Protein AF-0000000074056957 (afdb_homodimer)

pLDDT: mean 92.91, std 7.65, range [52.5, 98.81]

Solvent-accessible surface area (backbone atoms only — not comparable to full-atom values): 21381 Å² total; per-residue (Å²): 128,62,80,35,60,57,52,84,74,58,64,46,86,36,74,54,59,41,42,89,47,83,74,81,45,33,45,43,56,49,48,21,20,68,61,35,48,50,58,31,69,71,47,31,41,56,48,48,45,49,55,51,34,62,49,55,53,28,79,74,57,48,59,72,83,84,58,84,41,58,45,54,36,80,89,65,50,34,29,30,71,44,56,35,39,36,57,60,37,56,61,31,74,60,71,44,76,51,49,39,81,56,54,56,41,59,49,68,77,86,83,51,68,44,88,61,66,40,67,75,28,51,27,36,36,41,35,30,41,64,47,85,46,82,91,72,60,47,84,49,33,46,86,39,42,36,34,34,48,41,23,38,66,55,48,42,72,72,49,57,80,48,43,65,46,40,52,71,55,49,32,64,73,65,68,48,68,73,37,46,66,90,46,38,38,57,43,49,55,59,41,70,106,127,62,79,36,60,57,54,83,75,57,67,47,86,35,74,55,60,41,42,90,47,82,74,80,46,34,44,43,55,50,49,22,21,68,62,36,48,51,60,31,70,73,46,30,42,56,48,47,45,50,54,51,34,63,49,54,54,28,79,73,56,48,60,73,81,84,58,85,40,57,44,56,37,80,88,66,48,36,28,31,69,43,58,36,39,37,57,59,38,56,61,32,72,61,71,44,77,50,49,41,81,56,55,59,42,60,50,69,77,86,83,50,66,44,88,63,65,39,67,74,27,50,26,36,36,41,36,32,42,66,48,82,46,82,90,70,62,48,84,48,33,47,84,38,40,37,34,35,49,42,22,34,66,56,48,42,74,72,50,58,79,48,42,63,47,39,54,71,57,48,31,63,74,65,68,50,67,73,36,45,64,91,45,39,38,58,42,48,54,57,37,71,100

Sequence (386 aa):
MSQFPAMEVRRKDGKESFVGLEPKRTLQDFWAWAFSDLVGNTERGKLAEYIVATAIGCHMETSPTWESFDLLSPEGIRIEVKTSAYIQSWAQKKFSTITFNIPQTRYWDGTAYAEEKKRQADVYVFCVLKHRDQKTINPLDLSQWAFYAVATEKLDKTFGNQKTVCLNRLTALCNVMPCDYAALRNAVRAAVEMSQFPAMEVRRKDGKESFVGLEPKRTLQDFWAWAFSDLVGNTERGKLAEYIVATAIGCHMETSPTWESFDLLSPEGIRIEVKTSAYIQSWAQKKFSTITFNIPQTRYWDGTAYAEEKKRQADVYVFCVLKHRDQKTINPLDLSQWAFYAVATEKLDKTFGNQKTVCLNRLTALCNVMPCDYAALRNAVRAAVE

Structure (mmCIF, N/CA/C/O backbone):
data_AF-0000000074056957-model_v1
#
loop_
_entity.id
_entity.type
_entity.pdbx_description
1 polymer 'Uncharacterized protein'
#
loop_
_atom_site.group_PDB
_atom_site.id
_atom_site.type_symbol
_atom_site.label_atom_id
_atom_site.label_alt_id
_atom_site.label_comp_id
_atom_site.label_asym_id
_atom_site.label_entity_id
_atom_site.label_seq_id
_atom_site.pdbx_PDB_ins_code
_atom_site.Cartn_x
_atom_site.Cartn_y
_atom_site.Cartn_z
_atom_site.occupancy
_atom_site.B_iso_or_equiv
_atom_site.auth_seq_id
_atom_site.auth_comp_id
_atom_site.auth_asym_id
_atom_site.auth_atom_id
_atom_site.pdbx_PDB_model_num
ATOM 1 N N . MET A 1 1 ? -30.828 1.836 6 1 53.56 1 MET A N 1
ATOM 2 C CA . MET A 1 1 ? -29.922 2.16 4.898 1 53.56 1 MET A CA 1
ATOM 3 C C . MET A 1 1 ? -28.719 2.957 5.398 1 53.56 1 MET A C 1
ATOM 5 O O . MET A 1 1 ? -28.828 3.715 6.363 1 53.56 1 MET A O 1
ATOM 9 N N . SER A 1 2 ? -27.453 2.42 5.027 1 66.44 2 SER A N 1
ATOM 10 C CA . SER A 1 2 ? -26.297 3.125 5.551 1 66.44 2 SER A CA 1
ATOM 11 C C . SER A 1 2 ? -26.281 4.586 5.105 1 66.44 2 SER A C 1
ATOM 13 O O . SER A 1 2 ? -26.719 4.902 3.996 1 66.44 2 SER A O 1
ATOM 15 N N . GLN A 1 3 ? -26.188 5.559 5.969 1 80.94 3 GLN A N 1
ATOM 16 C CA . GLN A 1 3 ? -26.125 6.988 5.691 1 80.94 3 GLN A CA 1
ATOM 17 C C . GLN A 1 3 ? -25.062 7.301 4.641 1 80.94 3 GLN A C 1
ATOM 19 O O . GLN A 1 3 ? -25.25 8.203 3.818 1 80.94 3 GLN A O 1
ATOM 24 N N . PHE A 1 4 ? -24.031 6.426 4.543 1 88.25 4 PHE A N 1
ATOM 25 C CA . PHE A 1 4 ? -22.938 6.602 3.59 1 88.25 4 PHE A CA 1
ATOM 26 C C . PHE A 1 4 ? -22.656 5.301 2.846 1 88.25 4 PHE A C 1
ATOM 28 O O . PHE A 1 4 ? -21.797 4.523 3.25 1 88.25 4 PHE A O 1
ATOM 35 N N . PRO A 1 5 ? -23.312 5.074 1.784 1 87.06 5 PRO A N 1
ATOM 36 C CA . PRO A 1 5 ? -23.094 3.84 1.024 1 87.06 5 PRO A CA 1
ATOM 37 C C . PRO A 1 5 ? -21.688 3.754 0.423 1 87.06 5 PRO A C 1
ATOM 39 O O . PRO A 1 5 ? -21 4.773 0.306 1 87.06 5 PRO A O 1
ATOM 42 N N . ALA A 1 6 ? -21.297 2.557 0.098 1 86.94 6 ALA A N 1
ATOM 43 C CA . ALA A 1 6 ? -20 2.355 -0.56 1 86.94 6 ALA A CA 1
ATOM 44 C C . ALA A 1 6 ? -19.891 3.197 -1.828 1 86.94 6 ALA A C 1
ATOM 46 O O . ALA A 1 6 ? -20.859 3.293 -2.6 1 86.94 6 ALA A O 1
ATOM 47 N N . MET A 1 7 ? -18.812 3.812 -1.99 1 87 7 MET A N 1
ATOM 48 C CA . MET A 1 7 ? -18.594 4.664 -3.152 1 87 7 MET A CA 1
ATOM 49 C C . MET A 1 7 ? -18.125 3.84 -4.348 1 87 7 MET A C 1
ATOM 51 O O . MET A 1 7 ? -17.391 2.855 -4.18 1 87 7 MET A O 1
ATOM 55 N N . GLU A 1 8 ? -18.547 4.254 -5.441 1 85.62 8 GLU A N 1
ATOM 56 C CA . GLU A 1 8 ? -18.047 3.625 -6.656 1 85.62 8 GLU A CA 1
ATOM 57 C C . GLU A 1 8 ? -16.672 4.164 -7.027 1 85.62 8 GLU A C 1
ATOM 59 O O . GLU A 1 8 ? -16.5 5.375 -7.195 1 85.62 8 GLU A O 1
ATOM 64 N N . VAL A 1 9 ? -15.758 3.277 -7.094 1 87.25 9 VAL A N 1
ATOM 65 C 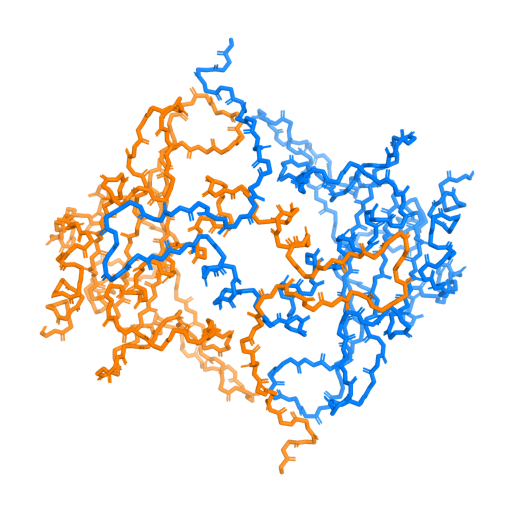CA . VAL A 1 9 ? -14.422 3.672 -7.527 1 87.25 9 VAL A CA 1
ATOM 66 C C . VAL A 1 9 ? -14.344 3.648 -9.055 1 87.25 9 VAL A C 1
ATOM 68 O O . VAL A 1 9 ? -14.562 2.605 -9.672 1 87.25 9 VAL A O 1
ATOM 71 N N . ARG A 1 10 ? -14.086 4.848 -9.594 1 91.06 10 ARG A N 1
ATOM 72 C CA . ARG A 1 10 ? -13.953 4.949 -11.047 1 91.06 10 ARG A CA 1
ATOM 73 C C . ARG A 1 10 ? -12.484 4.969 -11.461 1 91.06 10 ARG A C 1
ATOM 75 O O . ARG A 1 10 ? -11.656 5.609 -10.805 1 91.06 10 ARG A O 1
ATOM 82 N N . ARG A 1 11 ? -12.266 4.246 -12.523 1 95.5 11 ARG A N 1
ATOM 83 C CA . ARG A 1 11 ? -10.914 4.188 -13.07 1 95.5 11 ARG A CA 1
ATOM 84 C C . ARG A 1 11 ? -10.438 5.57 -13.5 1 95.5 11 ARG A C 1
ATOM 86 O O . ARG A 1 11 ? -11.156 6.289 -14.195 1 95.5 11 ARG A O 1
ATOM 93 N N . LYS A 1 12 ? -9.242 5.934 -13.062 1 95.94 12 LYS A N 1
ATOM 94 C CA . LYS A 1 12 ? -8.602 7.18 -13.477 1 95.94 12 LYS A CA 1
ATOM 95 C C . LYS A 1 12 ? -7.562 6.926 -14.562 1 95.94 12 LYS A C 1
ATOM 97 O O . LYS A 1 12 ? -7.141 5.789 -14.773 1 95.94 12 LYS A O 1
ATOM 102 N N . ASP A 1 13 ? -7.164 7.988 -15.305 1 94.62 13 ASP A N 1
ATOM 103 C CA . ASP A 1 13 ? -6.215 7.758 -16.391 1 94.62 13 ASP A CA 1
ATOM 104 C C . ASP A 1 13 ? -4.91 8.508 -16.156 1 94.62 13 ASP A C 1
ATOM 106 O O . ASP A 1 13 ? -4.012 8.492 -17 1 94.62 13 ASP A O 1
ATOM 110 N N . GLY A 1 14 ? -4.805 9.141 -15.039 1 95.62 14 GLY A N 1
ATOM 111 C CA . GLY A 1 14 ? -3.551 9.789 -14.688 1 95.62 14 GLY A CA 1
ATOM 112 C C . GLY A 1 14 ? -3.492 11.25 -15.102 1 95.62 14 GLY A C 1
ATOM 113 O O . GLY A 1 14 ? -2.607 11.992 -14.672 1 95.62 14 GLY A O 1
ATOM 114 N N . LYS A 1 15 ? -4.438 11.734 -15.922 1 96 15 LYS A N 1
ATOM 115 C CA . LYS A 1 15 ? -4.43 13.109 -16.422 1 96 15 LYS A CA 1
ATOM 116 C C . LYS A 1 15 ? -5.082 14.062 -15.422 1 96 15 LYS A C 1
ATOM 118 O O . LYS A 1 15 ? -4.969 15.281 -15.547 1 96 15 LYS A O 1
ATOM 123 N N . GLU A 1 16 ? -5.785 13.547 -14.453 1 97.06 16 GLU A N 1
ATOM 124 C CA . GLU A 1 16 ? -6.41 14.383 -13.438 1 97.06 16 GLU A CA 1
ATOM 125 C C . GLU A 1 16 ? -5.387 15.305 -12.781 1 97.06 16 GLU A C 1
ATOM 127 O O . GLU A 1 16 ? -4.258 14.891 -12.492 1 97.06 16 GLU A O 1
ATOM 132 N N . SER A 1 17 ? -5.777 16.562 -12.5 1 96.75 17 SER A N 1
ATOM 133 C CA . SER A 1 17 ? -4.867 17.547 -11.922 1 96.75 17 SER A CA 1
ATOM 134 C C . SER A 1 17 ? -5.188 17.797 -10.453 1 96.75 17 SER A C 1
ATOM 136 O O . SER A 1 17 ? -6.352 17.75 -10.047 1 96.75 17 SER A O 1
ATOM 138 N N . PHE A 1 18 ? -4.133 18.062 -9.75 1 97 18 PHE A N 1
ATOM 139 C CA . PHE A 1 18 ? -4.328 18.594 -8.398 1 97 18 PHE A CA 1
ATOM 140 C C . PHE A 1 18 ? -4.887 20 -8.445 1 97 18 PHE A C 1
ATOM 142 O O . PHE A 1 18 ? -4.422 20.844 -9.227 1 97 18 PHE A O 1
ATOM 149 N N . VAL A 1 19 ? -5.879 20.188 -7.645 1 96.62 19 VAL A N 1
ATOM 150 C CA . VAL A 1 19 ? -6.426 21.547 -7.504 1 96.62 19 VAL A CA 1
ATOM 151 C C . VAL A 1 19 ? -5.719 22.266 -6.367 1 96.62 19 VAL A C 1
ATOM 153 O O . VAL A 1 19 ? -5.68 21.781 -5.234 1 96.62 19 VAL A O 1
ATOM 156 N N . GLY A 1 20 ? -5.09 23.359 -6.621 1 93.25 20 GLY A N 1
ATOM 157 C CA . GLY A 1 20 ? -4.43 24.156 -5.594 1 93.25 20 GLY A CA 1
ATOM 158 C C . GLY A 1 20 ? -2.926 23.969 -5.574 1 93.25 20 GLY A C 1
ATOM 159 O O . GLY A 1 20 ? -2.236 24.531 -4.723 1 93.25 20 GLY A O 1
ATOM 160 N N . LEU A 1 21 ? -2.445 23.156 -6.504 1 90.81 21 LEU A N 1
ATOM 161 C CA . LEU A 1 21 ? -1.007 22.922 -6.57 1 90.81 21 LEU A CA 1
ATOM 162 C C . LEU A 1 21 ? -0.376 23.734 -7.699 1 90.81 21 LEU A C 1
ATOM 164 O O . LEU A 1 21 ? -0.896 23.766 -8.82 1 90.81 21 LEU A O 1
ATOM 168 N N . GLU A 1 22 ? 0.701 24.438 -7.379 1 86.69 22 GLU A N 1
ATOM 169 C CA . GLU A 1 22 ? 1.505 25.156 -8.367 1 86.69 22 GLU A CA 1
ATOM 170 C C . GLU A 1 22 ? 2.988 24.844 -8.203 1 86.69 22 GLU A C 1
ATOM 172 O O . GLU A 1 22 ? 3.539 24.969 -7.105 1 86.69 22 GLU A O 1
ATOM 177 N N . PRO A 1 23 ? 3.627 24.469 -9.258 1 89.44 23 PRO A N 1
ATOM 178 C CA . PRO A 1 23 ? 3.113 24.234 -10.609 1 89.44 23 PRO A CA 1
ATOM 179 C C . PRO A 1 23 ? 2.154 23.047 -10.68 1 89.44 23 PRO A C 1
ATOM 181 O O . PRO A 1 23 ? 2.113 22.234 -9.758 1 89.44 23 PRO A O 1
ATOM 184 N N . LYS A 1 24 ? 1.463 23.016 -11.773 1 91.94 24 LYS A N 1
ATOM 185 C CA . LYS A 1 24 ? 0.461 21.969 -11.938 1 91.94 24 LYS A CA 1
ATOM 186 C C . LYS A 1 24 ? 1.101 20.578 -11.891 1 91.94 24 LYS A C 1
ATOM 188 O O . LYS A 1 24 ? 2.17 20.359 -12.461 1 91.94 24 LYS A O 1
ATOM 193 N N . ARG A 1 25 ? 0.513 19.719 -11.156 1 95.12 25 ARG A N 1
ATOM 194 C CA . ARG A 1 25 ? 0.877 18.312 -11.07 1 95.12 25 ARG A CA 1
ATOM 195 C C . ARG A 1 25 ? -0.328 17.422 -11.352 1 95.12 25 ARG A C 1
ATOM 197 O O . ARG A 1 25 ? -1.469 17.812 -11.094 1 95.12 25 ARG A O 1
ATOM 204 N N . THR A 1 26 ? -0.021 16.281 -11.914 1 97.06 26 THR A N 1
ATOM 205 C CA . THR A 1 26 ? -1.098 15.375 -12.289 1 97.06 26 THR A CA 1
ATOM 206 C C . THR A 1 26 ? -1.045 14.109 -11.438 1 97.06 26 THR A C 1
ATOM 208 O O . THR A 1 26 ? -0.077 13.883 -10.711 1 97.06 26 THR A O 1
ATOM 211 N N . LEU A 1 27 ? -2.176 13.375 -11.531 1 97.06 27 LEU A N 1
ATOM 212 C CA . LEU A 1 27 ? -2.229 12.07 -10.883 1 97.06 27 LEU A CA 1
ATOM 213 C C . LEU A 1 27 ? -1.099 11.172 -11.375 1 97.06 27 LEU A C 1
ATOM 215 O O . LEU A 1 27 ? -0.55 10.383 -10.602 1 97.06 27 LEU A O 1
ATOM 219 N N . GLN A 1 28 ? -0.698 11.281 -12.633 1 96.94 28 GLN A N 1
ATOM 220 C CA . GLN A 1 28 ? 0.433 10.547 -13.188 1 96.94 28 GLN A CA 1
ATOM 221 C C . GLN A 1 28 ? 1.727 10.883 -12.453 1 96.94 28 GLN A C 1
ATOM 223 O O . GLN A 1 28 ? 2.562 10.008 -12.219 1 96.94 28 GLN A O 1
ATOM 228 N N . ASP A 1 29 ? 1.896 12.117 -12.117 1 96.88 29 ASP A N 1
ATOM 229 C CA . ASP A 1 29 ? 3.072 12.539 -11.359 1 96.88 29 ASP A CA 1
ATOM 230 C C . ASP A 1 29 ? 3.115 11.859 -9.992 1 96.88 29 ASP A C 1
ATOM 232 O O . ASP A 1 29 ? 4.172 11.406 -9.555 1 96.88 29 ASP A O 1
ATOM 236 N N . PHE A 1 30 ? 1.98 11.789 -9.391 1 96.75 30 PHE A N 1
ATOM 237 C CA . PHE A 1 30 ? 1.875 11.117 -8.102 1 96.75 30 PHE A CA 1
ATOM 238 C C . PHE A 1 30 ? 2.172 9.633 -8.242 1 96.75 30 PHE A C 1
ATOM 240 O O . PHE A 1 30 ? 2.963 9.07 -7.477 1 96.75 30 PHE A O 1
ATOM 247 N N . TRP A 1 31 ? 1.541 8.945 -9.219 1 97.12 31 TRP A N 1
ATOM 248 C CA . TRP A 1 31 ? 1.762 7.516 -9.414 1 97.12 31 TRP A CA 1
ATOM 249 C C . TRP A 1 31 ? 3.238 7.219 -9.656 1 97.12 31 TRP A C 1
ATOM 251 O O . TRP A 1 31 ? 3.793 6.281 -9.07 1 97.12 31 TRP A O 1
ATOM 261 N N . ALA A 1 32 ? 3.855 8.047 -10.469 1 96.69 32 ALA A N 1
ATOM 262 C CA . ALA A 1 32 ? 5.27 7.859 -10.781 1 96.69 32 ALA A CA 1
ATOM 263 C C . ALA A 1 32 ? 6.137 8.031 -9.539 1 96.69 32 ALA A C 1
ATOM 265 O O . ALA A 1 32 ? 7.074 7.262 -9.32 1 96.69 32 ALA A O 1
ATOM 266 N N . TRP A 1 33 ? 5.84 9.008 -8.766 1 96.19 33 TRP A N 1
ATOM 267 C CA . TRP A 1 33 ? 6.598 9.281 -7.547 1 96.19 33 TRP A CA 1
ATOM 268 C C . TRP A 1 33 ? 6.422 8.148 -6.539 1 96.19 33 TRP A C 1
ATOM 270 O O . TRP A 1 33 ? 7.391 7.695 -5.926 1 96.19 33 TRP A O 1
ATOM 280 N N . ALA A 1 34 ? 5.246 7.656 -6.391 1 94.88 34 ALA A N 1
ATOM 281 C CA . ALA A 1 34 ? 4.883 6.762 -5.293 1 94.88 34 ALA A CA 1
ATOM 282 C C . ALA A 1 34 ? 5.148 5.305 -5.66 1 94.88 34 ALA A C 1
ATOM 284 O O . ALA A 1 34 ? 5.469 4.488 -4.797 1 94.88 34 ALA A O 1
ATOM 285 N N . PHE A 1 35 ? 5 4.965 -6.957 1 94.81 35 PHE A N 1
ATOM 286 C CA . PHE A 1 35 ? 4.844 3.545 -7.242 1 94.81 35 PHE A CA 1
ATOM 287 C C . PHE A 1 35 ? 5.797 3.107 -8.352 1 94.81 35 PHE A C 1
ATOM 289 O O . PHE A 1 35 ? 5.5 2.174 -9.094 1 94.81 35 PHE A O 1
ATOM 296 N N . SER A 1 36 ? 6.93 3.744 -8.453 1 94.56 36 SER A N 1
ATOM 297 C CA . SER A 1 36 ? 7.914 3.383 -9.469 1 94.56 36 SER A CA 1
ATOM 298 C C . SER A 1 36 ? 8.781 2.217 -9.008 1 94.56 36 SER A C 1
ATOM 300 O O . SER A 1 36 ? 9.438 1.563 -9.82 1 94.56 36 SER A O 1
ATOM 302 N N . ASP A 1 37 ? 8.891 2.01 -7.754 1 92.56 37 ASP A N 1
ATOM 303 C CA . ASP A 1 37 ? 9.664 0.876 -7.246 1 92.56 37 ASP A CA 1
ATOM 304 C C . ASP A 1 37 ? 8.859 -0.42 -7.355 1 92.56 37 ASP A C 1
ATOM 306 O O . ASP A 1 37 ? 8.07 -0.742 -6.469 1 92.56 37 ASP A O 1
ATOM 310 N N . LEU A 1 38 ? 9.156 -1.225 -8.32 1 93.62 38 LEU A N 1
ATOM 311 C CA . LEU A 1 38 ? 8.375 -2.432 -8.57 1 93.62 38 LEU A CA 1
ATOM 312 C C . LEU A 1 38 ? 9.023 -3.645 -7.91 1 93.62 38 LEU A C 1
ATOM 314 O O . LEU A 1 38 ? 8.422 -4.719 -7.852 1 93.62 38 LEU A O 1
ATOM 318 N N . VAL A 1 39 ? 10.211 -3.455 -7.445 1 90.75 39 VAL A N 1
ATOM 319 C CA . VAL A 1 39 ? 10.93 -4.562 -6.828 1 90.75 39 VAL A CA 1
ATOM 320 C C . VAL A 1 39 ? 10.609 -4.621 -5.336 1 90.75 39 VAL A C 1
ATOM 322 O O . VAL A 1 39 ? 10.594 -5.703 -4.742 1 90.75 39 VAL A O 1
ATOM 325 N N . GLY A 1 40 ? 10.266 -3.508 -4.766 1 85.94 40 GLY A N 1
ATOM 326 C CA . GLY A 1 40 ? 9.906 -3.455 -3.357 1 85.94 40 GLY A CA 1
ATOM 327 C C . GLY A 1 40 ? 8.664 -4.258 -3.027 1 85.94 40 GLY A C 1
ATOM 328 O O . GLY A 1 40 ? 7.789 -4.438 -3.879 1 85.94 40 GLY A O 1
ATOM 329 N N . ASN A 1 41 ? 8.516 -4.605 -1.775 1 77.06 41 ASN A N 1
ATOM 330 C CA . ASN A 1 41 ? 7.516 -5.578 -1.336 1 77.06 41 ASN A CA 1
ATOM 331 C C . ASN A 1 41 ? 6.098 -5.055 -1.53 1 77.06 41 ASN A C 1
ATOM 333 O O . ASN A 1 41 ? 5.219 -5.789 -1.991 1 77.06 41 ASN A O 1
ATOM 337 N N . THR A 1 42 ? 5.859 -3.795 -1.188 1 81.12 42 THR A N 1
ATOM 338 C CA . THR A 1 42 ? 4.504 -3.258 -1.208 1 81.12 42 THR A CA 1
ATOM 339 C C . THR A 1 42 ? 3.965 -3.201 -2.635 1 81.12 42 THR A C 1
ATOM 341 O O . THR A 1 42 ? 2.908 -3.766 -2.926 1 81.12 42 THR A O 1
ATOM 344 N N . GLU A 1 43 ? 4.66 -2.646 -3.516 1 88.56 43 GLU A N 1
ATOM 345 C CA . GLU A 1 43 ? 4.211 -2.506 -4.898 1 88.56 43 GLU A CA 1
ATOM 346 C C . GLU A 1 43 ? 4.246 -3.846 -5.629 1 88.56 43 GLU A C 1
ATOM 348 O O . GLU A 1 43 ? 3.385 -4.125 -6.465 1 88.56 43 GLU A O 1
ATOM 353 N N . ARG A 1 44 ? 5.254 -4.645 -5.266 1 93.62 44 ARG A N 1
ATOM 354 C CA . ARG A 1 44 ? 5.344 -5.961 -5.887 1 93.62 44 ARG A CA 1
ATOM 355 C C . ARG A 1 44 ? 4.09 -6.785 -5.605 1 93.62 44 ARG A C 1
ATOM 357 O O . ARG A 1 44 ? 3.633 -7.543 -6.465 1 93.62 44 ARG A O 1
ATOM 364 N N . GLY A 1 45 ? 3.537 -6.676 -4.375 1 94.81 45 GLY A N 1
ATOM 365 C CA . GLY A 1 45 ? 2.309 -7.375 -4.031 1 94.81 45 GLY A CA 1
ATOM 366 C C . GLY A 1 45 ? 1.135 -6.98 -4.91 1 94.81 45 GLY A C 1
ATOM 367 O O . GLY A 1 45 ? 0.429 -7.844 -5.438 1 94.81 45 GLY A O 1
ATOM 368 N N . LYS A 1 46 ? 0.958 -5.711 -5.02 1 95.06 46 LYS A N 1
ATOM 369 C CA . LYS A 1 46 ? -0.141 -5.23 -5.852 1 95.06 46 LYS A CA 1
ATOM 370 C C . LYS A 1 46 ? 0.093 -5.574 -7.32 1 95.06 46 LYS A C 1
ATOM 372 O O . LYS A 1 46 ? -0.852 -5.887 -8.047 1 95.06 46 LYS A O 1
ATOM 377 N N . LEU A 1 47 ? 1.37 -5.527 -7.762 1 97 47 LEU A N 1
ATOM 378 C CA . LEU A 1 47 ? 1.719 -5.914 -9.125 1 97 47 LEU A CA 1
ATOM 379 C C . LEU A 1 47 ? 1.38 -7.383 -9.375 1 97 47 LEU A C 1
ATOM 381 O O . LEU A 1 47 ? 0.833 -7.727 -10.422 1 97 47 LEU A O 1
ATOM 385 N N . ALA A 1 48 ? 1.704 -8.195 -8.422 1 97.88 48 ALA A N 1
ATOM 386 C CA . ALA A 1 48 ? 1.366 -9.609 -8.531 1 97.88 48 ALA A CA 1
ATOM 387 C C . ALA A 1 48 ? -0.139 -9.805 -8.688 1 97.88 48 ALA A C 1
ATOM 389 O O . ALA A 1 48 ? -0.587 -10.609 -9.516 1 97.88 48 ALA A O 1
ATOM 390 N N . GLU A 1 49 ? -0.912 -9.094 -7.906 1 97.19 49 GLU A N 1
ATOM 391 C CA . GLU A 1 49 ? -2.365 -9.164 -8.039 1 97.19 49 GLU A CA 1
ATOM 392 C C . GLU A 1 49 ? -2.807 -8.812 -9.453 1 97.19 49 GLU A C 1
ATOM 394 O O . GLU A 1 49 ? -3.686 -9.469 -10.016 1 97.19 49 GLU A O 1
ATOM 399 N N . TYR A 1 50 ? -2.217 -7.801 -9.984 1 97.12 50 TYR A N 1
ATOM 400 C CA . TYR A 1 50 ? -2.557 -7.359 -11.336 1 97.12 50 TYR A CA 1
ATOM 401 C C . TYR A 1 50 ? -2.246 -8.445 -12.359 1 97.12 50 TYR A C 1
ATOM 403 O O . TYR A 1 50 ? -3.062 -8.727 -13.234 1 97.12 50 TYR A O 1
ATOM 411 N N . ILE A 1 51 ? -1.051 -9.039 -12.234 1 97.62 51 ILE A N 1
ATOM 412 C CA . ILE A 1 51 ? -0.618 -10.094 -13.148 1 97.62 51 ILE A CA 1
ATOM 413 C C . ILE A 1 51 ? -1.592 -11.266 -13.078 1 97.62 51 ILE A C 1
ATOM 415 O O . ILE A 1 51 ? -2.055 -11.758 -14.109 1 97.62 51 ILE A O 1
ATOM 419 N N . VAL A 1 52 ? -1.941 -11.656 -11.891 1 97.88 52 VAL A N 1
ATOM 420 C CA . VAL A 1 52 ? -2.875 -12.766 -11.719 1 97.88 52 VAL A CA 1
ATOM 421 C C . VAL A 1 52 ? -4.242 -12.391 -12.281 1 97.88 52 VAL A C 1
ATOM 423 O O . VAL A 1 52 ? -4.879 -13.188 -12.969 1 97.88 52 VAL A O 1
ATOM 426 N N . ALA A 1 53 ? -4.723 -11.203 -11.984 1 97.12 53 ALA A N 1
ATOM 427 C CA . ALA A 1 53 ? -6.02 -10.734 -12.469 1 97.12 53 ALA A CA 1
ATOM 428 C C . ALA A 1 53 ? -6.094 -10.797 -13.992 1 97.12 53 ALA A C 1
ATOM 430 O O . ALA A 1 53 ? -7.102 -11.227 -14.555 1 97.12 53 ALA A O 1
ATOM 431 N N . THR A 1 54 ? -5.031 -10.344 -14.656 1 96.88 54 THR A N 1
ATOM 432 C CA . THR A 1 54 ? -5 -10.352 -16.109 1 96.88 54 THR A CA 1
ATOM 433 C C . THR A 1 54 ? -5.004 -11.781 -16.641 1 96.88 54 THR A C 1
ATOM 435 O O . THR A 1 54 ? -5.668 -12.086 -17.641 1 96.88 54 THR A O 1
ATOM 438 N N . ALA A 1 55 ? -4.281 -12.648 -16.016 1 96.88 55 ALA A N 1
ATOM 439 C CA . ALA A 1 55 ? -4.207 -14.039 -16.438 1 96.88 55 ALA A CA 1
ATOM 440 C C . ALA A 1 55 ? -5.566 -14.719 -16.328 1 96.88 55 ALA A C 1
ATOM 442 O O . ALA A 1 55 ? -5.969 -15.469 -17.219 1 96.88 55 ALA A O 1
ATOM 443 N N . ILE A 1 56 ? -6.223 -14.453 -15.242 1 96.19 56 ILE A N 1
ATOM 444 C CA . ILE A 1 56 ? -7.473 -15.133 -14.922 1 96.19 56 ILE A CA 1
ATOM 445 C C . ILE A 1 56 ? -8.617 -14.516 -15.734 1 96.19 56 ILE A C 1
ATOM 447 O O . ILE A 1 56 ? -9.625 -15.18 -15.992 1 96.19 56 ILE A O 1
ATOM 451 N N . GLY A 1 57 ? -8.477 -13.289 -16.125 1 94.5 57 GLY A N 1
ATOM 452 C CA . GLY A 1 57 ? -9.531 -12.57 -16.828 1 94.5 57 GLY A CA 1
ATOM 453 C C . GLY A 1 57 ? -10.508 -11.883 -15.891 1 94.5 57 GLY A C 1
ATOM 454 O O . GLY A 1 57 ? -11.711 -11.883 -16.141 1 94.5 57 GLY A O 1
ATOM 455 N N . CYS A 1 58 ? -10 -11.414 -14.773 1 93.38 58 CYS A N 1
ATOM 456 C CA . CYS A 1 58 ? -10.82 -10.672 -13.828 1 93.38 58 CYS A CA 1
ATOM 457 C C . CYS A 1 58 ? -11.227 -9.32 -14.398 1 93.38 58 CYS A C 1
ATOM 459 O O . CYS A 1 58 ? -10.781 -8.938 -15.484 1 93.38 58 CYS A O 1
ATOM 461 N N . HIS A 1 59 ? -12.188 -8.672 -13.641 1 87.81 59 HIS A N 1
ATOM 462 C CA . HIS A 1 59 ? -12.516 -7.289 -13.969 1 87.81 59 HIS A CA 1
ATOM 463 C C . HIS A 1 59 ? -11.289 -6.395 -13.859 1 87.81 59 HIS A C 1
ATOM 465 O O . HIS A 1 59 ? -10.562 -6.445 -12.859 1 87.81 59 HIS A O 1
ATOM 471 N N . MET A 1 60 ? -11.109 -5.609 -14.883 1 89.31 60 MET A N 1
ATOM 472 C CA . MET A 1 60 ? -9.82 -4.922 -14.945 1 89.31 60 MET A CA 1
ATOM 473 C C . MET A 1 60 ? -10.008 -3.41 -14.852 1 89.31 60 MET A C 1
ATOM 475 O O . MET A 1 60 ? -9.117 -2.646 -15.227 1 89.31 60 MET A O 1
ATOM 479 N N . GLU A 1 61 ? -11.172 -2.988 -14.406 1 91.88 61 GLU A N 1
ATOM 480 C CA . GLU A 1 61 ? -11.352 -1.546 -14.273 1 91.88 61 GLU A CA 1
ATOM 481 C C . GLU A 1 61 ? -10.578 -0.998 -13.078 1 91.88 61 GLU A C 1
ATOM 483 O O . GLU A 1 61 ? -9.695 -0.152 -13.242 1 91.88 61 GLU A O 1
ATOM 488 N N . THR A 1 62 ? -10.867 -1.492 -11.883 1 93.12 62 THR A N 1
ATOM 489 C CA . THR A 1 62 ? -10.117 -1.156 -10.68 1 93.12 62 THR A CA 1
ATOM 490 C C . THR A 1 62 ? -9.977 -2.375 -9.773 1 93.12 62 THR A C 1
ATOM 492 O O . THR A 1 62 ? -10.773 -3.314 -9.859 1 93.12 62 THR A O 1
ATOM 495 N N . SER A 1 63 ? -8.883 -2.311 -9.039 1 90.44 63 SER A N 1
ATOM 496 C CA . SER A 1 63 ? -8.688 -3.369 -8.055 1 90.44 63 SER A CA 1
ATOM 497 C C . SER A 1 63 ? -9.758 -3.314 -6.969 1 90.44 63 SER A C 1
ATOM 499 O O . SER A 1 63 ? -10.133 -2.232 -6.512 1 90.44 63 SER A O 1
ATOM 501 N N . PRO A 1 64 ? -10.258 -4.52 -6.613 1 79.44 64 PRO A N 1
ATOM 502 C CA . PRO A 1 64 ? -11.227 -4.496 -5.516 1 79.44 64 PRO A CA 1
ATOM 503 C C . PRO A 1 64 ? -10.609 -4.086 -4.184 1 79.44 64 PRO A C 1
ATOM 505 O O . PRO A 1 64 ? -9.453 -4.414 -3.91 1 79.44 64 PRO A O 1
ATOM 508 N N . THR A 1 65 ? -11.203 -3.35 -3.283 1 68.62 65 THR A N 1
ATOM 509 C CA . THR A 1 65 ? -10.586 -2.797 -2.084 1 68.62 65 THR A CA 1
ATOM 510 C C . THR A 1 65 ? -11.25 -3.355 -0.827 1 68.62 65 THR A C 1
ATOM 512 O O . THR A 1 65 ? -10.641 -3.377 0.245 1 68.62 65 THR A O 1
ATOM 515 N N . TRP A 1 66 ? -12.344 -4.004 -0.768 1 65.31 66 TRP A N 1
ATOM 516 C CA . TRP A 1 66 ? -13.008 -4.242 0.51 1 65.31 66 TRP A CA 1
ATOM 517 C C . TRP A 1 66 ? -13.453 -5.695 0.63 1 65.31 66 TRP A C 1
ATOM 519 O O . TRP A 1 66 ? -14.281 -6.027 1.481 1 65.31 66 TRP A O 1
ATOM 529 N N . GLU A 1 67 ? -12.797 -6.445 -0.034 1 76.88 67 GLU A N 1
ATOM 530 C CA . GLU A 1 67 ? -13.188 -7.852 0.034 1 76.88 67 GLU A CA 1
ATOM 531 C C . GLU A 1 67 ? -12.234 -8.641 0.923 1 76.88 67 GLU A C 1
ATOM 533 O O . GLU A 1 67 ? -11.125 -8.188 1.222 1 76.88 67 GLU A O 1
ATOM 538 N N . SER A 1 68 ? -12.688 -9.727 1.467 1 85.75 68 SER A N 1
ATOM 539 C CA . SER A 1 68 ? -11.875 -10.609 2.295 1 85.75 68 SER A CA 1
ATOM 540 C C . SER A 1 68 ? -10.922 -11.445 1.442 1 85.75 68 SER A C 1
ATOM 542 O O . SER A 1 68 ? -10.281 -12.375 1.943 1 85.75 68 SER A O 1
ATOM 544 N N . PHE A 1 69 ? -10.93 -11.25 0.198 1 92.5 69 PHE A N 1
ATOM 545 C CA . PHE A 1 69 ? -10.023 -11.836 -0.788 1 92.5 69 PHE A CA 1
ATOM 546 C C . PHE A 1 69 ? -9.523 -10.773 -1.759 1 92.5 69 PHE A C 1
ATOM 548 O O . PHE A 1 69 ? -9.992 -9.633 -1.735 1 92.5 69 PHE A O 1
ATOM 555 N N . ASP A 1 70 ? -8.539 -11.141 -2.566 1 93.94 70 ASP A N 1
ATOM 556 C CA . ASP A 1 70 ? -7.895 -10.133 -3.402 1 93.94 70 ASP A CA 1
ATOM 557 C C . ASP A 1 70 ? -8.602 -10 -4.75 1 93.94 70 ASP A C 1
ATOM 559 O O . ASP A 1 70 ? -8.75 -8.891 -5.273 1 93.94 70 ASP A O 1
ATOM 563 N N . LEU A 1 71 ? -8.961 -11.125 -5.359 1 96.06 71 LEU A N 1
ATOM 564 C CA . LEU A 1 71 ? -9.523 -11.133 -6.703 1 96.06 71 LEU A CA 1
ATOM 565 C C . LEU A 1 71 ? -10.727 -12.07 -6.785 1 96.06 71 LEU A C 1
ATOM 567 O O . LEU A 1 71 ? -10.812 -13.039 -6.035 1 96.06 71 LEU A O 1
ATOM 571 N N . LEU A 1 72 ? -11.617 -11.789 -7.668 1 95.38 72 LEU A N 1
ATOM 572 C CA . LEU A 1 72 ? -12.75 -12.648 -8.016 1 95.38 72 LEU A CA 1
ATOM 573 C C . LEU A 1 72 ? -12.734 -12.992 -9.5 1 95.38 72 LEU A C 1
ATOM 575 O O . LEU A 1 72 ? -12.812 -12.102 -10.344 1 95.38 72 LEU A O 1
ATOM 579 N N . SER A 1 73 ? -12.641 -14.266 -9.75 1 96 73 SER A N 1
ATOM 580 C CA . SER A 1 73 ? -12.625 -14.688 -11.148 1 96 73 SER A CA 1
ATOM 581 C C . SER A 1 73 ? -14.008 -14.547 -11.773 1 96 73 SER A C 1
ATOM 583 O O . SER A 1 73 ? -15.008 -14.422 -11.07 1 96 73 SER A O 1
ATOM 585 N N . PRO A 1 74 ? -14.047 -14.586 -13.125 1 95.06 74 PRO A N 1
ATOM 586 C CA . PRO A 1 74 ? -15.344 -14.539 -13.797 1 95.06 74 PRO A CA 1
ATOM 587 C C . PRO A 1 74 ? -16.266 -15.68 -13.391 1 95.06 74 PRO A C 1
ATOM 589 O O . PRO A 1 74 ? -17.484 -15.523 -13.391 1 95.06 74 PRO A O 1
ATOM 592 N N . GLU A 1 75 ? -15.734 -16.812 -12.992 1 95 75 GLU A N 1
ATOM 593 C CA . GLU A 1 75 ? -16.516 -18 -12.617 1 95 75 GLU A CA 1
ATOM 594 C C . GLU A 1 75 ? -16.875 -17.969 -11.141 1 95 75 GLU A C 1
ATOM 596 O O . GLU A 1 75 ? -17.531 -18.875 -10.641 1 95 75 GLU A O 1
ATOM 601 N N . GLY A 1 76 ? -16.391 -16.969 -10.445 1 94.75 76 GLY A N 1
ATOM 602 C CA . GLY A 1 76 ? -16.781 -16.812 -9.055 1 94.75 76 GLY A CA 1
ATOM 603 C C . GLY A 1 76 ? -15.781 -17.391 -8.086 1 94.75 76 GLY A C 1
ATOM 604 O O . GLY A 1 76 ? -16.078 -17.594 -6.906 1 94.75 76 GLY A O 1
ATOM 605 N N . ILE A 1 77 ? -14.578 -17.672 -8.531 1 95.94 77 ILE A N 1
ATOM 606 C CA . ILE A 1 77 ? -13.523 -18.172 -7.656 1 95.94 77 ILE A CA 1
ATOM 607 C C . ILE A 1 77 ? -12.898 -17.031 -6.883 1 95.94 77 ILE A C 1
ATOM 609 O O . ILE A 1 77 ? -12.422 -16.047 -7.477 1 95.94 77 ILE A O 1
ATOM 613 N N . ARG A 1 78 ? -12.961 -17.172 -5.547 1 96.5 78 ARG A N 1
ATOM 614 C CA . ARG A 1 78 ? -12.266 -16.203 -4.699 1 96.5 78 ARG A CA 1
ATOM 615 C C . ARG A 1 78 ? -10.781 -16.516 -4.605 1 96.5 78 ARG A C 1
ATOM 617 O O . ARG A 1 78 ? -10.398 -17.625 -4.215 1 96.5 78 ARG A O 1
ATOM 624 N N . ILE A 1 79 ? -9.883 -15.477 -4.891 1 97.31 79 ILE A N 1
ATOM 625 C CA . ILE A 1 79 ? -8.453 -15.734 -5.02 1 97.31 79 ILE A CA 1
ATOM 626 C C . ILE A 1 79 ? -7.676 -14.844 -4.055 1 97.31 79 ILE A C 1
ATOM 628 O O . ILE A 1 79 ? -7.914 -13.633 -3.992 1 97.31 79 ILE A O 1
ATOM 632 N N . GLU A 1 80 ? -6.832 -15.43 -3.254 1 97.75 80 GLU A N 1
ATOM 633 C CA . GLU A 1 80 ? -5.836 -14.719 -2.457 1 97.75 80 GLU A CA 1
ATOM 634 C C . GLU A 1 80 ? -4.457 -14.773 -3.111 1 97.75 80 GLU A C 1
ATOM 636 O O . GLU A 1 80 ? -3.986 -15.852 -3.482 1 97.75 80 GLU A O 1
ATOM 641 N N . VAL A 1 81 ? -3.809 -13.625 -3.312 1 97.81 81 VAL A N 1
ATOM 642 C CA . VAL A 1 81 ? -2.512 -13.562 -3.979 1 97.81 81 VAL A CA 1
ATOM 643 C C . VAL A 1 81 ? -1.419 -13.273 -2.953 1 97.81 81 VAL A C 1
ATOM 645 O O . VAL A 1 81 ? -1.568 -12.383 -2.113 1 97.81 81 VAL A O 1
ATOM 648 N N . LYS A 1 82 ? -0.375 -14.047 -2.924 1 97.94 82 LYS A N 1
ATOM 649 C CA . LYS A 1 82 ? 0.821 -13.836 -2.113 1 97.94 82 LYS A CA 1
ATOM 650 C C . LYS A 1 82 ? 2.061 -13.688 -2.992 1 97.94 82 LYS A C 1
ATOM 652 O O . LYS A 1 82 ? 2.146 -14.289 -4.062 1 97.94 82 LYS A O 1
ATOM 657 N N . THR A 1 83 ? 2.982 -12.867 -2.551 1 97.5 83 THR A N 1
ATOM 658 C CA . THR A 1 83 ? 4.176 -12.648 -3.361 1 97.5 83 THR A CA 1
ATOM 659 C C . THR A 1 83 ? 5.438 -12.766 -2.51 1 97.5 83 THR A C 1
ATOM 661 O O . THR A 1 83 ? 5.383 -12.609 -1.287 1 97.5 83 THR A O 1
ATOM 664 N N . SER A 1 84 ? 6.48 -13.188 -3.062 1 97.06 84 SER A N 1
ATOM 665 C CA . SER A 1 84 ? 7.824 -13.188 -2.492 1 97.06 84 SER A CA 1
ATOM 666 C C . SER A 1 84 ? 8.883 -13.07 -3.578 1 97.06 84 SER A C 1
ATOM 668 O O . SER A 1 84 ? 8.586 -13.203 -4.766 1 97.06 84 SER A O 1
ATOM 670 N N . ALA A 1 85 ? 10.062 -12.734 -3.219 1 97.06 85 ALA A N 1
ATOM 671 C CA . ALA A 1 85 ? 11.164 -12.562 -4.16 1 97.06 85 ALA A CA 1
ATOM 672 C C . ALA A 1 85 ? 12.508 -12.797 -3.482 1 97.06 85 ALA A C 1
ATOM 674 O O . ALA A 1 85 ? 12.656 -12.539 -2.285 1 97.06 85 ALA A O 1
ATOM 675 N N . TYR A 1 86 ? 13.461 -13.25 -4.25 1 96 86 TYR A N 1
ATOM 676 C CA . TYR A 1 86 ? 14.805 -13.477 -3.734 1 96 86 TYR A CA 1
ATOM 677 C C . TYR A 1 86 ? 15.547 -12.156 -3.547 1 96 86 TYR A C 1
ATOM 679 O O . TYR A 1 86 ? 16.391 -12.023 -2.65 1 96 86 TYR A O 1
ATOM 687 N N . ILE A 1 87 ? 15.281 -11.219 -4.453 1 93.56 87 ILE A N 1
ATOM 688 C CA . ILE A 1 87 ? 15.953 -9.93 -4.457 1 93.56 87 ILE A CA 1
ATOM 689 C C . ILE A 1 87 ? 14.977 -8.844 -4 1 93.56 87 ILE A C 1
ATOM 691 O O . ILE A 1 87 ? 13.812 -8.828 -4.406 1 93.56 87 ILE A O 1
ATOM 695 N N . GLN A 1 88 ? 15.469 -8.008 -3.113 1 88.62 88 GLN A N 1
ATOM 696 C CA . GLN A 1 88 ? 14.711 -6.848 -2.646 1 88.62 88 GLN A CA 1
ATOM 697 C C . GLN A 1 88 ? 15.344 -5.547 -3.129 1 88.62 88 GLN A C 1
ATOM 699 O O . GLN A 1 88 ? 16.453 -5.547 -3.662 1 88.62 88 GLN A O 1
ATOM 704 N N . SER A 1 89 ? 14.617 -4.438 -2.957 1 87.25 89 SER A N 1
ATOM 705 C CA . SER A 1 89 ? 15.141 -3.135 -3.354 1 87.25 89 SER A CA 1
ATOM 706 C C . SER A 1 89 ? 16.141 -2.605 -2.334 1 87.25 89 SER A C 1
ATOM 708 O O . SER A 1 89 ? 17.016 -1.804 -2.672 1 87.25 89 SER A O 1
ATOM 710 N N . TRP A 1 90 ? 16.047 -3.025 -1.096 1 83.56 90 TRP A N 1
ATOM 711 C CA . TRP A 1 90 ? 16.984 -2.6 -0.069 1 83.56 90 TRP A CA 1
ATOM 712 C C . TRP A 1 90 ? 18.203 -3.527 -0.026 1 83.56 90 TRP A C 1
ATOM 714 O O . TRP A 1 90 ? 18.188 -4.598 -0.642 1 83.56 90 TRP A O 1
ATOM 724 N N . ALA A 1 91 ? 19.219 -3.137 0.647 1 85.06 91 ALA A N 1
ATOM 725 C CA . ALA A 1 91 ? 20.438 -3.916 0.746 1 85.06 91 ALA A CA 1
ATOM 726 C C . ALA A 1 91 ? 20.203 -5.227 1.485 1 85.06 91 ALA 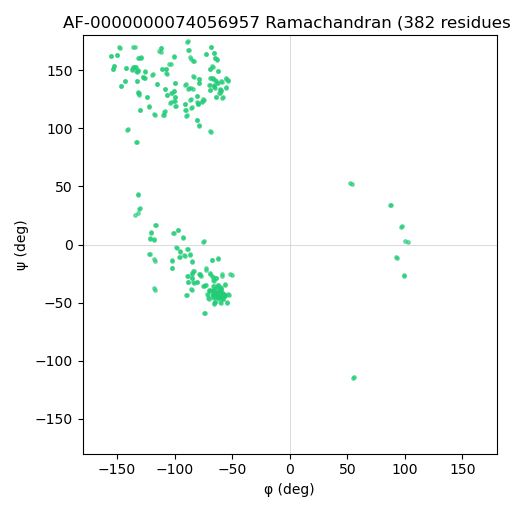A C 1
ATOM 728 O O . ALA A 1 91 ? 19.484 -5.262 2.484 1 85.06 91 ALA A O 1
ATOM 729 N N . GLN A 1 92 ? 20.734 -6.262 0.937 1 87.56 92 GLN A N 1
ATOM 730 C CA . GLN A 1 92 ? 20.625 -7.582 1.549 1 87.56 92 GLN A CA 1
ATOM 731 C C . GLN A 1 92 ? 21.984 -8.281 1.597 1 87.56 92 GLN A C 1
ATOM 733 O O . GLN A 1 92 ? 22.828 -8.062 0.726 1 87.56 92 GLN A O 1
ATOM 738 N N . LYS A 1 93 ? 22.141 -9.094 2.586 1 88 93 LYS A N 1
ATOM 739 C CA . LYS A 1 93 ? 23.375 -9.875 2.711 1 88 93 LYS A CA 1
ATOM 740 C C . LYS A 1 93 ? 23.312 -11.141 1.864 1 88 93 LYS A C 1
ATOM 742 O O . LYS A 1 93 ? 24.328 -11.633 1.387 1 88 93 LYS A O 1
ATOM 747 N N . LYS A 1 94 ? 22.172 -11.656 1.728 1 92.06 94 LYS A N 1
ATOM 748 C CA . LYS A 1 94 ? 21.906 -12.875 0.968 1 92.06 94 LYS A CA 1
ATOM 749 C C . LYS A 1 94 ? 20.516 -12.836 0.344 1 92.06 94 LYS A C 1
ATOM 751 O O . LYS A 1 94 ? 19.734 -11.922 0.61 1 92.06 94 LYS A O 1
ATOM 756 N N . PHE A 1 95 ? 20.312 -13.781 -0.49 1 94.31 95 PHE A N 1
ATOM 757 C CA . PHE A 1 95 ? 18.969 -13.898 -1.053 1 94.31 95 PHE A CA 1
ATOM 758 C C . PHE A 1 95 ? 17.938 -14.109 0.049 1 94.31 95 PHE A C 1
ATOM 760 O O . PHE A 1 95 ? 18.188 -14.836 1.013 1 94.31 95 PHE A O 1
ATOM 767 N N . SER A 1 96 ? 16.797 -13.484 -0.102 1 93.25 96 SER A N 1
ATOM 768 C CA . SER A 1 96 ? 15.703 -13.711 0.835 1 93.25 96 SER A CA 1
ATOM 769 C C . SER A 1 96 ? 15.133 -15.117 0.696 1 93.25 96 SER A C 1
ATOM 771 O O . SER A 1 96 ? 15.086 -15.664 -0.407 1 93.25 96 SER A O 1
ATOM 773 N N . THR A 1 97 ? 14.797 -15.609 1.828 1 94.88 97 THR A N 1
ATOM 774 C CA . THR A 1 97 ? 14.023 -16.844 1.788 1 94.88 97 THR A CA 1
ATOM 775 C C . THR A 1 97 ? 12.617 -16.594 1.261 1 94.88 97 THR A C 1
ATOM 777 O O . THR A 1 97 ? 11.984 -15.602 1.623 1 94.88 97 THR A O 1
ATOM 780 N N . ILE A 1 98 ? 12.195 -17.5 0.411 1 97.38 98 ILE A N 1
ATOM 781 C CA . ILE A 1 98 ? 10.844 -17.375 -0.119 1 97.38 98 ILE A CA 1
ATOM 782 C C . ILE A 1 98 ? 9.836 -17.906 0.895 1 97.38 98 ILE A C 1
ATOM 784 O O . ILE A 1 98 ? 9.695 -19.125 1.062 1 97.38 98 ILE A O 1
ATOM 788 N N . THR A 1 99 ? 9.125 -17 1.51 1 97.31 99 THR A N 1
ATOM 789 C CA . THR A 1 99 ? 8.125 -17.328 2.527 1 97.31 99 THR A CA 1
ATOM 790 C C . THR A 1 99 ? 6.832 -16.547 2.281 1 97.31 99 THR A C 1
ATOM 792 O O . THR A 1 99 ? 6.848 -15.469 1.693 1 97.31 99 THR A O 1
ATOM 795 N N . PHE A 1 100 ? 5.746 -17.125 2.723 1 97.88 100 PHE A N 1
ATOM 796 C CA . PHE A 1 100 ? 4.434 -16.516 2.527 1 97.88 100 PHE A CA 1
ATOM 797 C C . PHE A 1 100 ? 3.639 -16.516 3.828 1 97.88 100 PHE A C 1
ATOM 799 O O . PHE A 1 100 ? 3.693 -17.484 4.598 1 97.88 100 PHE A O 1
ATOM 806 N N . ASN A 1 101 ? 2.904 -15.414 4.062 1 96.75 101 ASN A N 1
ATOM 807 C CA . ASN A 1 101 ? 1.928 -15.367 5.145 1 96.75 101 ASN A CA 1
ATOM 808 C C . ASN A 1 101 ? 0.577 -15.922 4.707 1 96.75 101 ASN A C 1
ATOM 810 O O . ASN A 1 101 ? -0.02 -15.438 3.746 1 96.75 101 ASN A O 1
ATOM 814 N N . ILE A 1 102 ? 0.105 -16.906 5.461 1 97.25 102 ILE A N 1
ATOM 815 C CA . ILE A 1 102 ? -1.165 -17.531 5.098 1 97.25 102 ILE A CA 1
ATOM 816 C C . ILE A 1 102 ? -2.062 -17.625 6.328 1 97.25 102 ILE A C 1
ATOM 818 O O . ILE A 1 102 ? -2.691 -18.656 6.566 1 97.25 102 ILE A O 1
ATOM 822 N N . PRO A 1 103 ? -2.154 -16.625 7.129 1 95.06 103 PRO A N 1
ATOM 823 C CA . PRO A 1 103 ? -2.938 -16.719 8.367 1 95.06 103 PRO A CA 1
ATOM 824 C C . PRO A 1 103 ? -4.438 -16.844 8.102 1 95.06 103 PRO A C 1
ATOM 826 O O . PRO A 1 103 ? -4.93 -16.391 7.066 1 95.06 103 PRO A O 1
ATOM 829 N N . GLN A 1 104 ? -5.109 -17.453 9.031 1 93.44 104 GLN A N 1
ATOM 830 C CA . GLN A 1 104 ? -6.566 -17.391 9.062 1 93.44 104 GLN A CA 1
ATOM 831 C C . GLN A 1 104 ? -7.047 -16.078 9.648 1 93.44 104 GLN A C 1
ATOM 833 O O . GLN A 1 104 ? -6.402 -15.508 10.539 1 93.44 104 GLN A O 1
ATOM 838 N N . THR A 1 105 ? -8.078 -15.625 9.078 1 89.88 105 THR A N 1
ATOM 839 C CA . THR A 1 105 ? -8.617 -14.359 9.562 1 89.88 105 THR A CA 1
ATOM 840 C C . THR A 1 105 ? -10.117 -14.484 9.844 1 89.88 105 THR A C 1
ATOM 842 O O . THR A 1 105 ? -10.758 -15.438 9.414 1 89.88 105 THR A O 1
ATOM 845 N N . ARG A 1 106 ? -10.617 -13.531 10.656 1 86.44 106 ARG A N 1
ATOM 846 C CA . ARG A 1 106 ? -12.055 -13.453 10.898 1 86.44 106 ARG A CA 1
ATOM 847 C C . ARG A 1 106 ? -12.758 -12.664 9.805 1 86.44 106 ARG A C 1
ATOM 849 O O . ARG A 1 106 ? -12.281 -11.602 9.398 1 86.44 106 ARG A O 1
ATOM 856 N N . TYR A 1 107 ? -13.828 -13.266 9.383 1 79.12 107 TYR A N 1
ATOM 857 C CA . TYR A 1 107 ? -14.617 -12.602 8.359 1 79.12 107 TYR A CA 1
ATOM 858 C C . TYR A 1 107 ? -15.414 -11.438 8.953 1 79.12 107 TYR A C 1
ATOM 860 O O . TYR A 1 107 ? -16.062 -11.586 9.984 1 79.12 107 TYR A O 1
ATOM 868 N N . TRP A 1 108 ? -15.234 -10.234 8.383 1 74.06 108 TRP A N 1
ATOM 869 C CA . TRP A 1 108 ? -16.016 -9.07 8.773 1 74.06 108 TRP A CA 1
ATOM 870 C C . TRP A 1 108 ? -17.156 -8.82 7.801 1 74.06 108 TRP A C 1
ATOM 872 O O . TRP A 1 108 ? -16.922 -8.602 6.605 1 74.06 108 TRP A O 1
ATOM 882 N N . ASP A 1 109 ? -18.406 -8.852 8.266 1 67.62 109 ASP A N 1
ATOM 883 C CA . ASP A 1 109 ? -19.562 -8.75 7.367 1 67.62 109 ASP A CA 1
ATOM 884 C C . ASP A 1 109 ? -20.078 -7.32 7.305 1 67.62 109 ASP A C 1
ATOM 886 O O . ASP A 1 109 ? -21.172 -7.074 6.777 1 67.62 109 ASP A O 1
ATOM 890 N N . GLY A 1 110 ? -19.312 -6.418 7.805 1 65.62 110 GLY A N 1
ATOM 891 C CA . GLY A 1 110 ? -19.734 -5.031 7.855 1 65.62 110 GLY A CA 1
ATOM 892 C C . GLY A 1 110 ? -20.281 -4.621 9.211 1 65.62 110 GLY A C 1
ATOM 893 O O . GLY A 1 110 ? -20.312 -3.436 9.539 1 65.62 110 GLY A O 1
ATOM 894 N N . THR A 1 111 ? -20.828 -5.625 9.977 1 66.12 111 THR A N 1
ATOM 895 C CA . THR A 1 111 ? -21.469 -5.332 11.258 1 66.12 111 THR A CA 1
ATOM 896 C C . THR A 1 111 ? -20.719 -6.004 12.406 1 66.12 111 THR A C 1
ATOM 898 O O . THR A 1 111 ? -20.594 -5.426 13.484 1 66.12 111 THR A O 1
ATOM 901 N N . ALA A 1 112 ? -20.281 -7.199 12.117 1 72.62 112 ALA A N 1
ATOM 902 C CA . ALA A 1 112 ? -19.609 -7.965 13.156 1 72.62 112 ALA A CA 1
ATOM 903 C C . ALA A 1 112 ? -18.609 -8.953 12.539 1 72.62 112 ALA A C 1
ATOM 905 O O . ALA A 1 112 ? -18.719 -9.289 11.359 1 72.62 112 ALA A O 1
ATOM 906 N N . TYR A 1 113 ? -17.625 -9.242 13.359 1 78.38 113 TYR A N 1
ATOM 907 C CA . TYR A 1 113 ? -16.703 -10.297 12.969 1 78.38 113 TYR A CA 1
ATOM 908 C C . TYR A 1 113 ? -17.297 -11.672 13.219 1 78.38 113 TYR A C 1
ATOM 910 O O . TYR A 1 113 ? -17.969 -11.891 14.234 1 78.38 113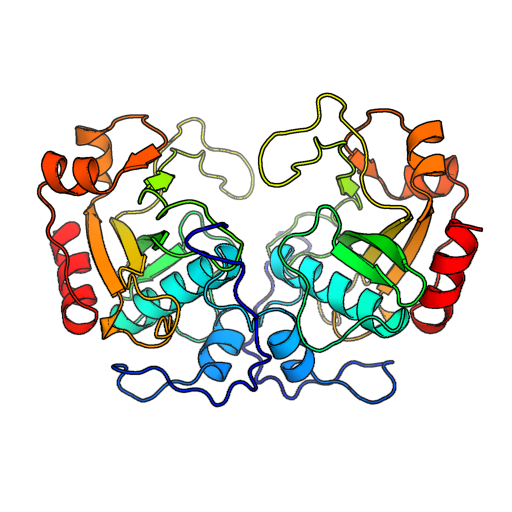 TYR A O 1
ATOM 918 N N . ALA A 1 114 ? -17.016 -12.547 12.164 1 78.81 114 ALA A N 1
ATOM 919 C CA . ALA A 1 114 ? -17.375 -13.945 12.375 1 78.81 114 ALA A CA 1
ATOM 920 C C . ALA A 1 114 ? -16.594 -14.547 13.539 1 78.81 114 ALA A C 1
ATOM 922 O O . ALA A 1 114 ? -15.5 -14.086 13.852 1 78.81 114 ALA A O 1
ATOM 923 N N . GLU A 1 115 ? -17.141 -15.43 14.188 1 80.25 115 GLU A N 1
ATOM 924 C CA . GLU A 1 115 ? -16.484 -16.062 15.344 1 80.25 115 GLU A CA 1
ATOM 925 C C . GLU A 1 115 ? -15.32 -16.938 14.906 1 80.25 115 GLU A C 1
ATOM 927 O O . GLU A 1 115 ? -14.266 -16.938 15.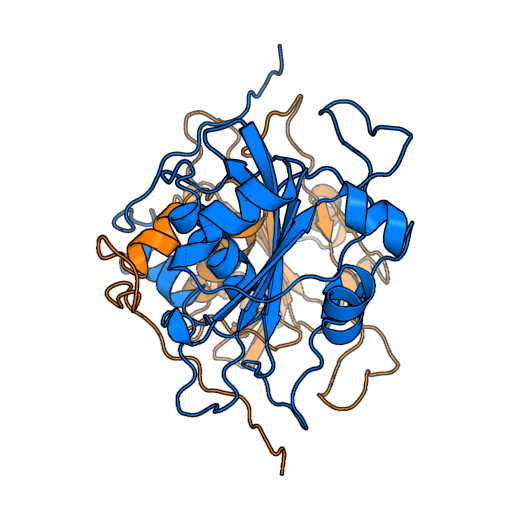547 1 80.25 115 GLU A O 1
ATOM 932 N N . GLU A 1 116 ? -15.555 -17.625 13.805 1 86.44 116 GLU A N 1
ATOM 933 C CA . GLU A 1 116 ? -14.531 -18.562 13.383 1 86.44 116 GLU A CA 1
ATOM 934 C C . GLU A 1 116 ? -13.531 -17.922 12.43 1 86.44 116 GLU A C 1
ATOM 936 O O . GLU A 1 116 ? -13.922 -17.125 11.57 1 86.44 116 GLU A O 1
ATOM 941 N N . LYS A 1 117 ? -12.297 -18.266 12.695 1 91 117 LYS A N 1
ATOM 942 C CA . LYS A 1 117 ? -11.227 -17.859 11.789 1 91 117 LYS A CA 1
ATOM 943 C C . LYS A 1 117 ? -11.039 -18.875 10.672 1 91 117 LYS A C 1
ATOM 945 O O . LYS A 1 117 ? -11.086 -20.078 10.898 1 91 117 LYS A O 1
ATOM 950 N N . LYS A 1 118 ? -10.922 -18.344 9.508 1 92.94 118 LYS A N 1
ATOM 951 C CA . LYS A 1 118 ? -10.633 -19.219 8.367 1 92.94 118 LYS A CA 1
ATOM 952 C C . LYS A 1 118 ? -9.945 -18.438 7.246 1 92.94 118 LYS A C 1
ATOM 954 O O . LYS A 1 118 ? -9.883 -17.219 7.277 1 92.94 118 LYS A O 1
ATOM 959 N N . ARG A 1 119 ? -9.359 -19.219 6.41 1 95.5 119 ARG A N 1
ATOM 960 C CA . ARG A 1 119 ? -8.906 -18.625 5.156 1 95.5 119 ARG A CA 1
ATOM 961 C C . ARG A 1 119 ? -10.07 -18.391 4.203 1 95.5 119 ARG A C 1
ATOM 963 O O . ARG A 1 119 ? -10.781 -19.344 3.85 1 95.5 119 ARG A O 1
ATOM 970 N N . GLN A 1 120 ? -10.266 -17.188 3.771 1 93.25 120 GLN A N 1
ATOM 971 C CA . GLN A 1 120 ? -11.516 -16.75 3.156 1 93.25 120 GLN A CA 1
ATOM 972 C C . GLN A 1 120 ? -11.539 -17.078 1.666 1 93.25 120 GLN A C 1
ATOM 974 O O . GLN A 1 120 ? -12.609 -17.25 1.08 1 93.25 120 GLN A O 1
ATOM 979 N N . ALA A 1 121 ? -10.359 -17.219 1.037 1 96.25 121 ALA A N 1
ATOM 980 C CA . ALA A 1 121 ? -10.305 -17.438 -0.407 1 96.25 121 ALA A CA 1
ATOM 981 C C . ALA A 1 121 ? -10.484 -18.906 -0.751 1 96.25 121 ALA A C 1
ATOM 983 O O . ALA A 1 121 ? -10.336 -19.781 0.112 1 96.25 121 ALA A O 1
ATOM 984 N N . ASP A 1 122 ? -10.883 -19.172 -1.95 1 97.25 122 ASP A N 1
ATOM 985 C CA . ASP A 1 122 ? -10.992 -20.547 -2.445 1 97.25 122 ASP A CA 1
ATOM 986 C C . ASP A 1 122 ? -9.625 -21.078 -2.871 1 97.25 122 ASP A C 1
ATOM 988 O O . ASP A 1 122 ? -9.383 -22.297 -2.805 1 97.25 122 ASP A O 1
ATOM 992 N N . VAL A 1 123 ? -8.844 -20.188 -3.344 1 98.06 123 VAL A N 1
ATOM 993 C CA . VAL A 1 123 ? -7.535 -20.562 -3.875 1 98.06 123 VAL A CA 1
ATOM 994 C C . VAL A 1 123 ? -6.508 -19.484 -3.521 1 98.06 123 VAL A C 1
ATOM 996 O O . VAL A 1 123 ? -6.824 -18.297 -3.506 1 98.06 123 VAL A O 1
ATOM 999 N N . TYR A 1 124 ? -5.348 -19.938 -3.186 1 98.62 124 TYR A N 1
ATOM 1000 C CA . TYR A 1 124 ? -4.184 -19.062 -3.059 1 98.62 124 TYR A CA 1
ATOM 1001 C C . TYR A 1 124 ? -3.291 -19.156 -4.289 1 98.62 124 TYR A C 1
ATOM 1003 O O . TYR A 1 124 ? -3.029 -20.25 -4.789 1 98.62 124 TYR A O 1
ATOM 1011 N N . VAL A 1 125 ? -2.908 -18.047 -4.812 1 98.69 125 VAL A N 1
ATOM 1012 C CA . VAL A 1 125 ? -1.872 -18 -5.836 1 98.69 125 VAL A CA 1
ATOM 1013 C C . VAL A 1 125 ? -0.6 -17.391 -5.262 1 98.69 125 VAL A C 1
ATOM 1015 O O . VAL A 1 125 ? -0.577 -16.203 -4.922 1 98.69 125 VAL A O 1
ATOM 1018 N N . PHE A 1 126 ? 0.404 -18.203 -5.133 1 98.81 126 PHE A N 1
ATOM 1019 C CA . PHE A 1 126 ? 1.708 -17.75 -4.66 1 98.81 126 PHE A CA 1
ATOM 1020 C C . PHE A 1 126 ? 2.594 -17.328 -5.824 1 98.81 126 PHE A C 1
ATOM 1022 O O . PHE A 1 126 ? 2.932 -18.156 -6.684 1 98.81 126 PHE A O 1
ATOM 1029 N N . CYS A 1 127 ? 2.934 -16.062 -5.855 1 98.69 127 CYS A N 1
ATOM 1030 C CA . CYS A 1 127 ? 3.729 -15.469 -6.93 1 98.69 127 CYS A CA 1
ATOM 1031 C C . CYS A 1 127 ? 5.168 -15.242 -6.48 1 98.69 127 CYS A C 1
ATOM 1033 O O . CYS A 1 127 ? 5.418 -14.523 -5.512 1 98.69 127 CYS A O 1
ATOM 1035 N N . VAL A 1 128 ? 6.098 -15.828 -7.188 1 98.5 128 VAL A N 1
ATOM 1036 C CA . VAL A 1 128 ? 7.504 -15.68 -6.836 1 98.5 128 VAL A CA 1
ATOM 1037 C C . VAL A 1 128 ? 8.25 -14.977 -7.969 1 98.5 128 VAL A C 1
ATOM 1039 O O . VAL A 1 128 ? 8.312 -15.484 -9.086 1 98.5 128 VAL A O 1
ATOM 1042 N N . LEU A 1 129 ? 8.703 -13.773 -7.758 1 98.12 129 LEU A N 1
ATOM 1043 C CA . LEU A 1 129 ? 9.711 -13.203 -8.641 1 98.12 129 LEU A CA 1
ATOM 1044 C C . LEU A 1 129 ? 11.047 -13.922 -8.484 1 98.12 129 LEU A C 1
ATOM 1046 O O . LEU A 1 129 ? 11.844 -13.578 -7.605 1 98.12 129 LEU A O 1
ATOM 1050 N N . LYS A 1 130 ? 11.305 -14.812 -9.305 1 97.56 130 LYS A N 1
ATOM 1051 C CA . LYS A 1 130 ? 12.312 -15.844 -9.07 1 97.56 130 LYS A CA 1
ATOM 1052 C C . LYS A 1 130 ? 13.68 -15.422 -9.609 1 97.56 130 LYS A C 1
ATOM 1054 O O . LYS A 1 130 ? 14.68 -16.109 -9.391 1 97.56 130 LYS A O 1
ATOM 1059 N N . HIS A 1 131 ? 13.727 -14.32 -10.344 1 96.12 131 HIS A N 1
ATOM 1060 C CA . HIS A 1 131 ? 14.969 -13.859 -10.953 1 96.12 131 HIS A CA 1
ATOM 1061 C C . HIS A 1 131 ? 16 -13.508 -9.891 1 96.12 131 HIS A C 1
ATOM 1063 O O . HIS A 1 131 ? 15.672 -12.859 -8.891 1 96.12 131 HIS A O 1
ATOM 1069 N N . ARG A 1 132 ? 17.297 -13.867 -10.086 1 95.94 132 ARG A N 1
ATOM 1070 C CA . ARG A 1 132 ? 18.281 -13.766 -9.008 1 95.94 132 ARG A CA 1
ATOM 1071 C C . ARG A 1 132 ? 19.422 -12.836 -9.406 1 95.94 132 ARG A C 1
ATOM 1073 O O . ARG A 1 132 ? 20.453 -12.789 -8.727 1 95.94 132 ARG A O 1
ATOM 1080 N N . ASP A 1 133 ? 19.281 -12.125 -10.5 1 94.62 133 ASP A N 1
ATOM 1081 C CA . ASP A 1 133 ? 20.281 -11.141 -10.914 1 94.62 133 ASP A CA 1
ATOM 1082 C C . ASP A 1 133 ? 19.766 -9.719 -10.719 1 94.62 133 ASP A C 1
ATOM 1084 O O . ASP A 1 133 ? 18.828 -9.297 -11.414 1 94.62 133 ASP A O 1
ATOM 1088 N N . GLN A 1 134 ? 20.375 -9.016 -9.859 1 92.19 134 GLN A N 1
ATOM 1089 C CA . GLN A 1 134 ? 19.922 -7.664 -9.531 1 92.19 134 GLN A CA 1
ATOM 1090 C C . GLN A 1 134 ? 20 -6.75 -10.75 1 92.19 134 GLN A C 1
ATOM 1092 O O . GLN A 1 134 ? 19.188 -5.836 -10.891 1 92.19 134 GLN A O 1
ATOM 1097 N N . LYS A 1 135 ? 20.969 -6.973 -11.547 1 92.06 135 LYS A N 1
ATOM 1098 C CA . LYS A 1 135 ? 21.219 -6.078 -12.672 1 92.06 135 LYS A CA 1
ATOM 1099 C C . LYS A 1 135 ? 20.125 -6.203 -13.727 1 92.06 135 LYS A C 1
ATOM 1101 O O . LYS A 1 135 ? 19.828 -5.246 -14.445 1 92.06 135 LYS A O 1
ATOM 1106 N N . THR A 1 136 ? 19.453 -7.375 -13.773 1 95.31 136 THR A N 1
ATOM 1107 C CA . THR A 1 136 ? 18.531 -7.617 -14.875 1 95.31 136 THR A CA 1
ATOM 1108 C C . THR A 1 136 ? 17.125 -7.879 -14.344 1 95.31 136 THR A C 1
ATOM 1110 O O . THR A 1 136 ? 16.219 -8.234 -15.109 1 95.31 136 THR A O 1
ATOM 1113 N N . ILE A 1 137 ? 16.984 -7.73 -13.086 1 95.62 137 ILE A N 1
ATOM 1114 C CA . ILE A 1 137 ? 15.664 -7.98 -12.508 1 95.62 137 ILE A CA 1
ATOM 1115 C C . ILE A 1 137 ? 14.664 -6.969 -13.055 1 95.62 137 ILE A C 1
ATOM 1117 O O . ILE A 1 137 ? 14.938 -5.77 -13.102 1 95.62 137 ILE A O 1
ATOM 1121 N N . ASN A 1 138 ? 13.539 -7.492 -13.609 1 95.94 138 ASN A N 1
ATOM 1122 C CA . ASN A 1 138 ? 12.445 -6.707 -14.172 1 95.94 138 ASN A CA 1
ATOM 1123 C C . ASN A 1 138 ? 11.086 -7.312 -13.844 1 95.94 138 ASN A C 1
ATOM 1125 O O . ASN A 1 138 ? 10.602 -8.188 -14.562 1 95.94 138 ASN A O 1
ATOM 1129 N N . PRO A 1 139 ? 10.422 -6.754 -12.812 1 96.94 139 PRO A N 1
ATOM 1130 C CA . PRO A 1 139 ? 9.133 -7.316 -12.398 1 96.94 139 PRO A CA 1
ATOM 1131 C C . PRO A 1 139 ? 8.07 -7.223 -13.5 1 96.94 139 PRO A C 1
ATOM 1133 O O . PRO A 1 139 ? 7.02 -7.863 -13.398 1 96.94 139 PRO A O 1
ATOM 1136 N N . LEU A 1 140 ? 8.32 -6.477 -14.547 1 97.62 140 LEU A N 1
ATOM 1137 C CA . LEU A 1 140 ? 7.371 -6.391 -15.656 1 97.62 140 LEU A CA 1
ATOM 1138 C C . LEU A 1 140 ? 7.609 -7.508 -16.656 1 97.62 140 LEU A C 1
ATOM 1140 O O . LEU A 1 140 ? 6.816 -7.691 -17.594 1 97.62 140 LEU A O 1
ATOM 1144 N N . ASP A 1 141 ? 8.672 -8.219 -16.5 1 97.88 141 ASP A N 1
ATOM 1145 C CA . ASP A 1 141 ? 8.969 -9.383 -17.328 1 97.88 141 ASP A CA 1
ATOM 1146 C C . ASP A 1 141 ? 8.367 -10.656 -16.734 1 97.88 141 ASP A C 1
ATOM 1148 O O . ASP A 1 141 ? 8.898 -11.203 -15.766 1 97.88 141 ASP A O 1
ATOM 1152 N N . LEU A 1 142 ? 7.398 -11.188 -17.391 1 98 142 LEU A N 1
ATOM 1153 C CA . LEU A 1 142 ? 6.625 -12.281 -16.828 1 98 142 LEU A CA 1
ATOM 1154 C C . LEU A 1 142 ? 7.438 -13.57 -16.812 1 98 142 LEU A C 1
ATOM 1156 O O . LEU A 1 142 ? 7.117 -14.508 -16.078 1 98 142 LEU A O 1
ATOM 1160 N N . SER A 1 143 ? 8.445 -13.617 -17.656 1 97.69 143 SER A N 1
ATOM 1161 C CA . SER A 1 143 ? 9.297 -14.797 -17.656 1 97.69 143 SER A CA 1
ATOM 1162 C C . SER A 1 143 ? 10.109 -14.906 -16.375 1 97.69 143 SER A C 1
ATOM 1164 O O . SER A 1 143 ? 10.672 -15.953 -16.062 1 97.69 143 SER A O 1
ATOM 1166 N N . GLN A 1 144 ? 10.133 -13.852 -15.633 1 98.38 144 GLN A N 1
ATOM 1167 C CA . GLN A 1 144 ? 10.906 -13.852 -14.391 1 98.38 144 GLN A CA 1
ATOM 1168 C C . GLN A 1 144 ? 10.039 -14.25 -13.203 1 98.38 144 GLN A C 1
ATOM 1170 O O . GLN A 1 144 ? 10.492 -14.211 -12.055 1 98.38 144 GLN A O 1
ATOM 1175 N N . TRP A 1 145 ? 8.82 -14.648 -13.453 1 98.38 145 TRP A N 1
ATOM 1176 C CA . TRP A 1 145 ? 7.887 -15.039 -12.398 1 98.38 145 TRP A CA 1
ATOM 1177 C C . TRP A 1 145 ? 7.609 -16.531 -12.445 1 98.38 145 TRP A C 1
ATOM 1179 O O . TRP A 1 145 ? 7.695 -17.156 -13.508 1 98.38 145 TRP A O 1
ATOM 1189 N N . ALA A 1 146 ? 7.316 -17.078 -11.312 1 98.62 146 ALA A N 1
ATOM 1190 C CA . ALA A 1 146 ? 6.711 -18.391 -11.148 1 98.62 146 ALA A CA 1
ATOM 1191 C C . ALA A 1 146 ? 5.465 -18.328 -10.273 1 98.62 146 ALA A C 1
ATOM 1193 O O . ALA A 1 146 ? 5.422 -17.562 -9.305 1 98.62 146 ALA A O 1
ATOM 1194 N N . PHE A 1 147 ? 4.508 -19.141 -10.617 1 98.81 147 PHE A N 1
ATOM 1195 C CA . PHE A 1 147 ? 3.23 -19.078 -9.914 1 98.81 147 PHE A CA 1
ATOM 1196 C C . PHE A 1 147 ? 2.848 -20.469 -9.391 1 98.81 147 PHE A C 1
ATOM 1198 O O . PHE A 1 147 ? 3.09 -21.469 -10.047 1 98.81 147 PHE A O 1
ATOM 1205 N N . TYR A 1 148 ? 2.264 -20.5 -8.242 1 98.75 148 TYR A N 1
ATOM 1206 C CA . TYR A 1 148 ? 1.769 -21.703 -7.605 1 98.75 148 TYR A CA 1
ATOM 1207 C C . TYR A 1 148 ? 0.329 -21.531 -7.141 1 98.75 148 TYR A C 1
ATOM 1209 O O . TYR A 1 148 ? 0.049 -20.688 -6.273 1 98.75 148 TYR A O 1
ATOM 1217 N N . ALA A 1 149 ? -0.554 -22.297 -7.73 1 98.62 149 ALA A N 1
ATOM 1218 C CA . ALA A 1 149 ? -1.954 -22.25 -7.32 1 98.62 149 ALA A CA 1
ATOM 1219 C C . ALA A 1 149 ? -2.293 -23.406 -6.379 1 98.62 149 ALA A C 1
ATOM 1221 O O . ALA A 1 149 ? -2.072 -24.562 -6.711 1 98.62 149 ALA A O 1
ATOM 1222 N N . VAL A 1 150 ? -2.793 -23.031 -5.207 1 98.5 150 VAL A N 1
ATOM 1223 C CA . VAL A 1 150 ? -3.111 -24.062 -4.219 1 98.5 150 VAL A CA 1
ATOM 1224 C C . VAL A 1 150 ? -4.512 -23.812 -3.66 1 98.5 150 VAL A C 1
ATOM 1226 O O . VAL A 1 150 ? -4.836 -22.703 -3.232 1 98.5 150 VAL A O 1
ATOM 1229 N N . ALA A 1 151 ? -5.301 -24.859 -3.664 1 98.25 151 ALA A N 1
ATOM 1230 C CA . ALA A 1 151 ? -6.625 -24.766 -3.057 1 98.25 151 ALA A CA 1
ATOM 1231 C C . ALA A 1 151 ? -6.523 -24.5 -1.556 1 98.25 151 ALA A C 1
ATOM 1233 O O . ALA A 1 151 ? -5.68 -25.094 -0.876 1 98.25 151 ALA A O 1
ATOM 1234 N N . THR A 1 152 ? -7.414 -23.672 -1.09 1 97.81 152 THR A N 1
ATOM 1235 C CA . THR A 1 152 ? -7.434 -23.375 0.34 1 97.81 152 THR A CA 1
ATOM 1236 C C . THR A 1 152 ? -7.688 -24.656 1.143 1 97.81 152 THR A C 1
ATOM 1238 O O . THR A 1 152 ? -7.102 -24.844 2.209 1 97.81 152 THR A O 1
ATOM 1241 N N . GLU A 1 153 ? -8.492 -25.484 0.639 1 96.81 153 GLU A N 1
ATOM 1242 C CA . GLU A 1 153 ? -8.766 -26.75 1.312 1 96.81 153 GLU A CA 1
ATOM 1243 C C . GLU A 1 153 ? -7.488 -27.547 1.526 1 96.81 153 GLU A C 1
ATOM 1245 O O . GLU A 1 153 ? -7.293 -28.141 2.588 1 96.81 153 GLU A O 1
ATOM 1250 N N . LYS A 1 154 ? -6.703 -27.562 0.507 1 97.06 154 LYS A N 1
ATOM 1251 C CA . LYS A 1 154 ? -5.43 -28.266 0.602 1 97.06 154 LYS A CA 1
ATOM 1252 C C . LYS A 1 154 ? -4.504 -27.609 1.614 1 97.06 154 LYS A C 1
ATOM 1254 O O . LYS A 1 154 ? -3.828 -28.281 2.389 1 97.06 154 LYS A O 1
ATOM 1259 N N . LEU A 1 155 ? -4.422 -26.281 1.633 1 97.31 155 LEU A N 1
ATOM 1260 C CA . LEU A 1 155 ? -3.633 -25.547 2.613 1 97.31 155 LEU A CA 1
ATOM 1261 C C . LEU A 1 155 ? -4.078 -25.891 4.035 1 97.31 155 LEU A C 1
ATOM 1263 O O . LEU A 1 155 ? -3.246 -26.125 4.91 1 97.31 155 LEU A O 1
ATOM 1267 N N . ASP A 1 156 ? -5.348 -25.938 4.188 1 97.06 156 ASP A N 1
ATOM 1268 C CA . ASP A 1 156 ? -5.91 -26.203 5.508 1 97.06 156 ASP A CA 1
ATOM 1269 C C . ASP A 1 156 ? -5.578 -27.609 5.98 1 97.06 156 ASP A C 1
ATOM 1271 O O . ASP A 1 156 ? -5.207 -27.828 7.137 1 97.06 156 ASP A O 1
ATOM 1275 N N . LYS A 1 157 ? -5.77 -28.516 5.074 1 97 157 LYS A N 1
ATOM 1276 C CA . LYS A 1 157 ? -5.477 -29.906 5.402 1 97 157 LYS A CA 1
ATOM 1277 C C . LYS A 1 157 ? -3.998 -30.094 5.734 1 97 157 LYS A C 1
ATOM 1279 O O . LYS A 1 157 ? -3.652 -30.844 6.645 1 97 157 LYS A O 1
ATOM 1284 N N . THR A 1 158 ? -3.188 -29.391 5.031 1 97.56 158 THR A N 1
ATOM 1285 C CA . THR A 1 158 ? -1.749 -29.609 5.117 1 97.56 158 THR A CA 1
ATOM 1286 C C . THR A 1 158 ? -1.147 -28.828 6.273 1 97.56 158 THR A C 1
ATOM 1288 O O . THR A 1 158 ? -0.269 -29.328 6.98 1 97.56 158 THR A O 1
ATOM 1291 N N . PHE A 1 159 ? -1.637 -27.531 6.527 1 97.44 159 PHE A N 1
ATOM 1292 C CA . PHE A 1 159 ? -0.909 -26.656 7.43 1 97.44 159 PHE A CA 1
ATOM 1293 C C . PHE A 1 159 ? -1.792 -26.219 8.594 1 97.44 159 PHE A C 1
ATOM 1295 O O . PHE A 1 159 ? -1.319 -25.562 9.531 1 97.44 159 PHE A O 1
ATOM 1302 N N . GLY A 1 160 ? -3.006 -26.516 8.547 1 95.75 160 GLY A N 1
ATOM 1303 C CA . GLY A 1 160 ? -3.902 -26.141 9.625 1 95.75 160 GLY A CA 1
ATOM 1304 C C . GLY A 1 160 ? -3.893 -24.656 9.922 1 95.75 160 GLY A C 1
ATOM 1305 O O . GLY A 1 160 ? -4.137 -23.844 9.023 1 95.75 160 GLY A O 1
ATOM 1306 N N . ASN A 1 161 ? -3.418 -24.297 11.109 1 94.69 161 ASN A N 1
ATOM 1307 C CA . ASN A 1 161 ? -3.49 -22.906 11.523 1 94.69 161 ASN A CA 1
ATOM 1308 C C . ASN A 1 161 ? -2.145 -22.203 11.359 1 94.69 161 ASN A C 1
ATOM 1310 O O . ASN A 1 161 ? -1.969 -21.078 11.82 1 94.69 161 ASN A O 1
ATOM 1314 N N . GLN A 1 162 ? -1.311 -22.906 10.727 1 95.75 162 GLN A N 1
ATOM 1315 C CA . GLN A 1 162 ? -0.004 -22.312 10.492 1 95.75 162 GLN A CA 1
ATOM 1316 C C . GLN A 1 162 ? -0.138 -20.969 9.789 1 95.75 162 GLN A C 1
ATOM 1318 O O . GLN A 1 162 ? -0.942 -20.812 8.867 1 95.75 162 GLN A O 1
ATOM 1323 N N . LYS A 1 163 ? 0.695 -19.969 10.133 1 96.94 163 LYS A N 1
ATOM 1324 C CA . LYS A 1 163 ? 0.522 -18.609 9.648 1 96.94 163 LYS A CA 1
ATOM 1325 C C . LYS A 1 163 ? 1.496 -18.297 8.516 1 96.94 163 LYS A C 1
ATOM 1327 O O . LYS A 1 163 ? 1.316 -17.312 7.785 1 96.94 163 LYS A O 1
ATOM 1332 N N . THR A 1 164 ? 2.574 -19.094 8.438 1 97.75 164 THR A N 1
ATOM 1333 C CA . THR A 1 164 ? 3.594 -18.859 7.422 1 97.75 164 THR A CA 1
ATOM 1334 C C . THR A 1 164 ? 4.039 -20.172 6.777 1 97.75 164 THR A C 1
ATOM 1336 O O . THR A 1 164 ? 3.934 -21.234 7.391 1 97.75 164 THR A O 1
ATOM 1339 N N . VAL A 1 165 ? 4.441 -20.109 5.578 1 97.62 165 VAL A N 1
ATOM 1340 C CA . VAL A 1 165 ? 4.961 -21.281 4.902 1 97.62 165 VAL A CA 1
ATOM 1341 C C . VAL A 1 165 ? 6.055 -20.891 3.918 1 97.62 165 VAL A C 1
ATOM 1343 O O . VAL A 1 165 ? 5.941 -19.859 3.24 1 97.62 165 VAL A O 1
ATOM 1346 N N . CYS A 1 166 ? 7.098 -21.625 3.906 1 97.88 166 CYS A N 1
ATOM 1347 C CA . CYS A 1 166 ? 8.133 -21.422 2.904 1 97.88 166 CYS A CA 1
ATOM 1348 C C . CYS A 1 166 ? 7.816 -22.172 1.617 1 97.88 166 CYS A C 1
ATOM 1350 O O . CYS A 1 166 ? 7.082 -23.156 1.636 1 97.88 166 CYS A O 1
ATOM 1352 N N . LEU A 1 167 ? 8.414 -21.766 0.572 1 97.75 167 LEU A N 1
ATOM 1353 C CA . LEU A 1 167 ? 8.109 -22.297 -0.75 1 97.75 167 LEU A CA 1
ATOM 1354 C C . LEU A 1 167 ? 8.422 -23.781 -0.813 1 97.75 167 LEU A C 1
ATOM 1356 O O . LEU A 1 167 ? 7.633 -24.562 -1.358 1 97.75 167 LEU A O 1
ATOM 1360 N N . ASN A 1 168 ? 9.555 -24.172 -0.298 1 96.94 168 ASN A N 1
ATOM 1361 C CA . ASN A 1 168 ? 9.945 -25.562 -0.377 1 96.94 168 ASN A CA 1
ATOM 1362 C C . ASN A 1 168 ? 8.922 -26.469 0.3 1 96.94 168 ASN A C 1
ATOM 1364 O O . ASN A 1 168 ? 8.57 -27.531 -0.233 1 96.94 168 ASN A O 1
ATOM 1368 N N . ARG A 1 169 ? 8.438 -26.047 1.407 1 97.12 169 ARG A N 1
ATOM 1369 C CA . ARG A 1 169 ? 7.434 -26.828 2.123 1 97.12 169 ARG A CA 1
ATOM 1370 C C . ARG A 1 169 ? 6.098 -26.797 1.388 1 97.12 169 ARG A C 1
ATOM 1372 O O . ARG A 1 169 ? 5.406 -27.828 1.307 1 97.12 169 ARG A O 1
ATOM 1379 N N . LEU A 1 170 ? 5.73 -25.672 0.932 1 97.94 170 LEU A N 1
ATOM 1380 C CA . LEU A 1 170 ? 4.484 -25.531 0.185 1 97.94 170 LEU A CA 1
ATOM 1381 C C . LEU A 1 170 ? 4.438 -26.5 -0.992 1 97.94 170 LEU A C 1
ATOM 1383 O O . LEU A 1 170 ? 3.459 -27.219 -1.166 1 97.94 170 LEU A O 1
ATOM 1387 N N . THR A 1 171 ? 5.516 -26.484 -1.753 1 97.75 171 THR A N 1
ATOM 1388 C CA . THR A 1 171 ? 5.551 -27.297 -2.961 1 97.75 171 THR A CA 1
ATOM 1389 C C . THR A 1 171 ? 5.609 -28.781 -2.611 1 97.75 171 THR A C 1
ATOM 1391 O O . THR A 1 171 ? 4.93 -29.609 -3.232 1 97.75 171 THR A O 1
ATOM 1394 N N . ALA A 1 172 ? 6.352 -29.109 -1.637 1 97.5 172 ALA A N 1
ATOM 1395 C CA . ALA A 1 172 ? 6.535 -30.5 -1.263 1 97.5 172 ALA A CA 1
ATOM 1396 C C . ALA A 1 172 ? 5.262 -31.078 -0.647 1 97.5 172 ALA A C 1
ATOM 1398 O O . ALA A 1 172 ? 4.793 -32.125 -1.057 1 97.5 172 ALA A O 1
ATOM 1399 N N . LEU A 1 173 ? 4.664 -30.375 0.258 1 97.44 173 LEU A N 1
ATOM 1400 C CA . LEU A 1 173 ? 3.568 -30.922 1.05 1 97.44 173 LEU A CA 1
ATOM 1401 C C . LEU A 1 173 ? 2.242 -30.781 0.312 1 97.44 173 LEU A C 1
ATOM 1403 O O . LEU A 1 173 ? 1.343 -31.609 0.485 1 97.44 173 LEU A O 1
ATOM 1407 N N . CYS A 1 174 ? 2.131 -29.844 -0.468 1 96.88 174 CYS A N 1
ATOM 1408 C CA . CYS A 1 174 ? 0.901 -29.672 -1.233 1 96.88 174 CYS A CA 1
ATOM 1409 C C . CYS A 1 174 ? 1.024 -30.297 -2.615 1 96.88 174 CYS A C 1
ATOM 1411 O O . CYS A 1 174 ? 0.058 -30.328 -3.379 1 96.88 174 CYS A O 1
ATOM 1413 N N . ASN A 1 175 ? 2.164 -30.75 -2.961 1 95.81 175 ASN A N 1
ATOM 1414 C CA . ASN A 1 175 ? 2.414 -31.359 -4.262 1 95.81 175 ASN A CA 1
ATOM 1415 C C . ASN A 1 175 ? 1.99 -30.438 -5.402 1 95.81 175 ASN A C 1
ATOM 1417 O O . ASN A 1 175 ? 1.205 -30.844 -6.266 1 95.81 175 ASN A O 1
ATOM 1421 N N . VAL A 1 176 ? 2.467 -29.266 -5.352 1 96.69 176 VAL A N 1
ATOM 1422 C CA . VAL A 1 176 ? 2.141 -28.281 -6.375 1 96.69 176 VAL A CA 1
ATOM 1423 C C . VAL A 1 176 ? 3.402 -27.906 -7.152 1 96.69 176 VAL A C 1
ATOM 1425 O O . VAL A 1 176 ? 4.484 -27.797 -6.574 1 96.69 176 VAL A O 1
ATOM 1428 N N . MET A 1 177 ? 3.281 -27.781 -8.438 1 96.62 177 MET A N 1
ATOM 1429 C CA . MET A 1 177 ? 4.371 -27.375 -9.32 1 96.62 177 MET A CA 1
ATOM 1430 C C . MET A 1 177 ? 4.168 -25.953 -9.828 1 96.62 177 MET A C 1
ATOM 1432 O O . MET A 1 177 ? 3.035 -25.484 -9.93 1 96.62 177 MET A O 1
ATOM 1436 N N . PRO A 1 178 ? 5.277 -25.297 -10.102 1 98.12 178 PRO A N 1
ATOM 1437 C CA . PRO A 1 178 ? 5.137 -23.953 -10.648 1 98.12 178 PRO A CA 1
ATOM 1438 C C . PRO A 1 178 ? 4.574 -23.938 -12.062 1 98.12 178 PRO A C 1
ATOM 1440 O O . PRO A 1 178 ? 4.773 -24.891 -12.82 1 98.12 178 PRO A O 1
ATOM 1443 N N . CYS A 1 179 ? 3.908 -22.891 -12.383 1 97.94 179 CYS A N 1
ATOM 1444 C CA . CYS A 1 179 ? 3.488 -22.656 -13.758 1 97.94 179 CYS A CA 1
ATOM 1445 C C . CYS A 1 179 ? 3.832 -21.234 -14.195 1 97.94 179 CYS A C 1
ATOM 1447 O O . CYS A 1 179 ? 4.184 -20.391 -13.367 1 97.94 179 CYS A O 1
ATOM 1449 N N . ASP A 1 180 ? 3.873 -21.062 -15.508 1 97.5 180 ASP A N 1
ATOM 1450 C CA . ASP A 1 180 ? 4.117 -19.734 -16.047 1 97.5 180 ASP A CA 1
ATOM 1451 C C . ASP A 1 180 ? 2.807 -18.969 -16.234 1 97.5 180 ASP A C 1
ATOM 1453 O O . ASP A 1 180 ? 1.734 -19.469 -15.898 1 97.5 180 ASP A O 1
ATOM 1457 N N . TYR A 1 181 ? 2.938 -17.766 -16.594 1 97.5 181 TYR A N 1
ATOM 1458 C CA . TYR A 1 181 ? 1.803 -16.859 -16.766 1 97.5 181 TYR A CA 1
ATOM 1459 C C . TYR A 1 181 ? 0.757 -17.469 -17.688 1 97.5 181 TYR A C 1
ATOM 1461 O O . TYR A 1 181 ? -0.442 -17.406 -17.406 1 97.5 181 TYR A O 1
ATOM 1469 N N . ALA A 1 182 ? 1.152 -18.062 -18.766 1 96.44 182 ALA A N 1
ATOM 1470 C CA . ALA A 1 182 ? 0.241 -18.594 -19.781 1 96.44 182 ALA A CA 1
ATOM 1471 C C . ALA A 1 182 ? -0.617 -19.719 -19.219 1 96.44 182 ALA A C 1
ATOM 1473 O O . ALA A 1 182 ? -1.762 -19.906 -19.641 1 96.44 182 ALA A O 1
ATOM 1474 N N . ALA A 1 183 ? -0.118 -20.422 -18.25 1 97.56 183 ALA A N 1
ATOM 1475 C CA . ALA A 1 183 ? -0.801 -21.594 -17.703 1 97.56 183 ALA A CA 1
ATOM 1476 C C . 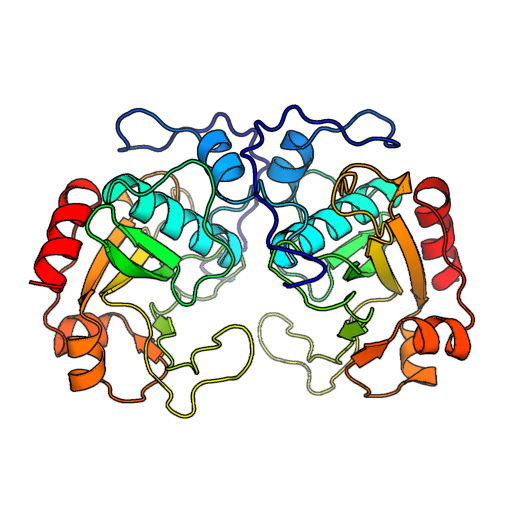ALA A 1 183 ? -1.561 -21.234 -16.422 1 97.56 183 ALA A C 1
ATOM 1478 O O . ALA A 1 183 ? -2.244 -22.078 -15.852 1 97.56 183 ALA A O 1
ATOM 1479 N N . LEU A 1 184 ? -1.452 -20.047 -16.016 1 97.75 184 LEU A N 1
ATOM 1480 C CA . LEU A 1 184 ? -1.908 -19.656 -14.68 1 97.75 184 LEU A CA 1
ATOM 1481 C C . LEU A 1 184 ? -3.42 -19.812 -14.555 1 97.75 184 LEU A C 1
ATOM 1483 O O . LEU A 1 184 ? -3.912 -20.344 -13.555 1 97.75 184 LEU A O 1
ATOM 1487 N N . ARG A 1 185 ? -4.145 -19.406 -15.555 1 97.06 185 ARG A N 1
ATOM 1488 C CA . ARG A 1 185 ? -5.598 -19.516 -15.523 1 97.06 185 ARG A CA 1
ATOM 1489 C C . ARG A 1 185 ? -6.027 -20.969 -15.32 1 97.06 185 ARG A C 1
ATOM 1491 O O . ARG A 1 185 ? -6.859 -21.25 -14.453 1 97.06 185 ARG A O 1
ATOM 1498 N N . ASN A 1 186 ? -5.441 -21.828 -16.062 1 97.31 186 ASN A N 1
ATOM 1499 C CA . ASN A 1 186 ? -5.766 -23.234 -15.961 1 97.31 186 ASN A CA 1
ATOM 1500 C C . ASN A 1 186 ? -5.352 -23.812 -14.609 1 97.31 186 ASN A C 1
ATOM 1502 O O . ASN A 1 186 ? -6.055 -24.656 -14.047 1 97.31 186 ASN A O 1
ATOM 1506 N N . ALA A 1 187 ? -4.227 -23.375 -14.141 1 97.75 187 ALA A N 1
ATOM 1507 C CA . ALA A 1 187 ? -3.744 -23.859 -12.852 1 97.75 187 ALA A CA 1
ATOM 1508 C C . ALA A 1 187 ? -4.715 -23.484 -11.727 1 97.75 187 ALA A C 1
ATOM 1510 O O . ALA A 1 187 ? -4.996 -24.297 -10.852 1 97.75 187 ALA A O 1
ATOM 1511 N N . VAL A 1 188 ? -5.234 -22.281 -11.773 1 97.69 188 VAL A N 1
ATOM 1512 C CA . VAL A 1 188 ? -6.16 -21.812 -10.758 1 97.69 188 VAL A CA 1
ATOM 1513 C C . VAL A 1 188 ? -7.465 -22.594 -10.828 1 97.69 188 VAL A C 1
ATOM 1515 O O . VAL A 1 188 ? -7.992 -23.031 -9.805 1 97.69 188 VAL A O 1
ATOM 1518 N N . ARG A 1 189 ? -7.961 -22.812 -12.016 1 96.19 189 ARG A N 1
ATOM 1519 C CA . ARG A 1 189 ? -9.195 -23.562 -12.203 1 96.19 189 ARG A CA 1
ATOM 1520 C C . ARG A 1 189 ? -9.031 -25.016 -11.758 1 96.19 189 ARG A C 1
ATOM 1522 O O . ARG A 1 189 ? -9.914 -25.562 -11.102 1 96.19 189 ARG A O 1
ATOM 1529 N N . ALA A 1 190 ? -7.91 -25.547 -12.078 1 96.06 190 ALA A N 1
ATOM 1530 C CA . ALA A 1 190 ? -7.629 -26.938 -11.719 1 96.06 190 ALA A CA 1
ATOM 1531 C C . ALA A 1 190 ? -7.523 -27.094 -10.203 1 96.06 190 ALA A C 1
ATOM 1533 O O . ALA A 1 190 ? -7.848 -28.156 -9.664 1 96.06 190 ALA A O 1
ATOM 1534 N N . ALA A 1 191 ? -7.074 -26.047 -9.539 1 95.19 191 ALA A N 1
ATOM 1535 C CA . ALA A 1 191 ? -6.887 -26.125 -8.094 1 95.19 191 ALA A CA 1
ATOM 1536 C C . ALA A 1 191 ? -8.219 -26.25 -7.371 1 95.19 191 ALA A C 1
ATOM 1538 O O . ALA A 1 191 ? -8.289 -26.828 -6.277 1 95.19 191 ALA A O 1
ATOM 1539 N N . VAL A 1 192 ? -9.297 -25.75 -7.941 1 91.88 192 VAL A N 1
ATOM 1540 C CA . VAL A 1 192 ? -10.578 -25.75 -7.238 1 91.88 192 VAL A CA 1
ATOM 1541 C C . VAL A 1 192 ? -11.461 -26.875 -7.766 1 91.88 192 VAL A C 1
ATOM 1543 O O . VAL A 1 192 ? -12.57 -27.078 -7.266 1 91.88 192 VAL A O 1
ATOM 1546 N N . GLU A 1 193 ? -11.164 -27.469 -8.836 1 85.56 193 GLU A N 1
ATOM 1547 C CA . GLU A 1 193 ? -11.914 -28.625 -9.336 1 85.56 193 GLU A CA 1
ATOM 1548 C C . GLU A 1 193 ? -11.633 -29.859 -8.5 1 85.56 193 GLU A C 1
ATOM 1550 O O . GLU A 1 193 ? -12.547 -30.625 -8.188 1 85.56 193 GLU A O 1
ATOM 1555 N N . MET B 1 1 ? 31.328 -6.074 2.402 1 52.5 1 MET B N 1
ATOM 1556 C CA . MET B 1 1 ? 30.422 -5.43 1.454 1 52.5 1 MET B CA 1
ATOM 1557 C C . MET B 1 1 ? 29.203 -6.316 1.168 1 52.5 1 MET B C 1
ATOM 1559 O O . MET B 1 1 ? 29.312 -7.543 1.219 1 52.5 1 MET B O 1
ATOM 1563 N N . SER B 1 2 ? 27.953 -5.676 1.351 1 65.75 2 SER B N 1
ATOM 1564 C CA . SER B 1 2 ? 26.781 -6.523 1.149 1 65.75 2 SER B CA 1
ATOM 1565 C C . SER B 1 2 ? 26.766 -7.125 -0.253 1 65.75 2 SER B C 1
ATOM 1567 O O . SER B 1 2 ? 27.203 -6.484 -1.211 1 65.75 2 SER B O 1
ATOM 1569 N N . GLN B 1 3 ? 26.641 -8.391 -0.439 1 80.56 3 GLN B N 1
ATOM 1570 C CA . GLN B 1 3 ? 26.578 -9.102 -1.712 1 80.56 3 GLN B CA 1
ATOM 1571 C C . GLN B 1 3 ? 25.516 -8.5 -2.623 1 80.56 3 GLN B C 1
ATOM 1573 O O . GLN B 1 3 ? 25.688 -8.461 -3.844 1 80.56 3 GLN B O 1
ATOM 1578 N N . PHE B 1 4 ? 24.484 -7.844 -2.02 1 88.12 4 PHE B N 1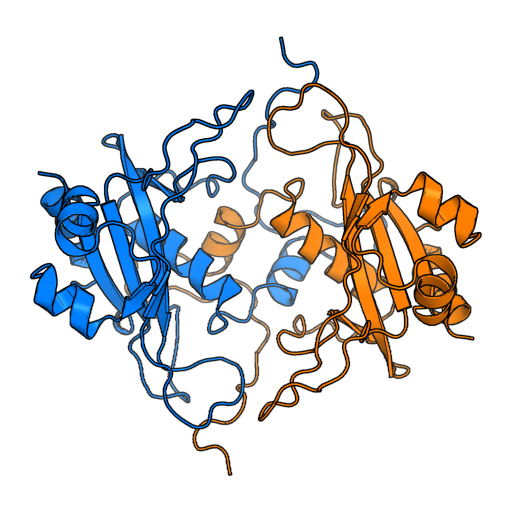
ATOM 1579 C CA . PHE B 1 4 ? 23.406 -7.227 -2.764 1 88.12 4 PHE B CA 1
ATOM 1580 C C . PHE B 1 4 ? 23.125 -5.82 -2.254 1 88.12 4 PHE B C 1
ATOM 1582 O O . PHE B 1 4 ? 22.25 -5.621 -1.408 1 88.12 4 PHE B O 1
ATOM 1589 N N . PRO B 1 5 ? 23.781 -4.863 -2.754 1 86.88 5 PRO B N 1
ATOM 1590 C CA . PRO B 1 5 ? 23.562 -3.486 -2.303 1 86.88 5 PRO B CA 1
ATOM 1591 C C . PRO B 1 5 ? 22.172 -2.971 -2.633 1 86.88 5 PRO B C 1
ATOM 1593 O O . PRO B 1 5 ? 21.484 -3.537 -3.486 1 86.88 5 PRO B O 1
ATOM 1596 N N . ALA B 1 6 ? 21.766 -1.95 -1.94 1 87 6 ALA B N 1
ATOM 1597 C CA . ALA B 1 6 ? 20.469 -1.316 -2.213 1 87 6 ALA B CA 1
ATOM 1598 C C . ALA B 1 6 ? 20.375 -0.888 -3.674 1 87 6 ALA B C 1
ATOM 1600 O O . ALA B 1 6 ? 21.328 -0.361 -4.242 1 87 6 ALA B O 1
ATOM 1601 N N . MET B 1 7 ? 19.297 -1.165 -4.242 1 86.88 7 MET B N 1
ATOM 1602 C CA . MET B 1 7 ? 19.062 -0.824 -5.641 1 86.88 7 MET B CA 1
ATOM 1603 C C . MET B 1 7 ? 18.594 0.621 -5.781 1 86.88 7 MET B C 1
ATOM 1605 O O . MET B 1 7 ? 17.875 1.132 -4.922 1 86.88 7 MET B O 1
ATOM 1609 N N . GLU B 1 8 ? 19.031 1.194 -6.812 1 85.62 8 GLU B N 1
ATOM 1610 C CA . GLU B 1 8 ? 18.531 2.533 -7.113 1 85.62 8 GLU B CA 1
ATOM 1611 C C . GLU B 1 8 ? 17.156 2.475 -7.77 1 85.62 8 GLU B C 1
ATOM 1613 O O . GLU B 1 8 ? 16.984 1.824 -8.805 1 85.62 8 GLU B O 1
ATOM 1618 N N . VAL B 1 9 ? 16.234 3.09 -7.137 1 87.19 9 VAL B N 1
ATOM 1619 C CA . VAL B 1 9 ? 14.906 3.168 -7.723 1 87.19 9 VAL B CA 1
ATOM 1620 C C . VAL B 1 9 ? 14.836 4.344 -8.695 1 87.19 9 VAL B C 1
ATOM 1622 O O . VAL B 1 9 ? 15.07 5.492 -8.312 1 87.19 9 VAL B O 1
ATOM 1625 N N . ARG B 1 10 ? 14.57 3.988 -9.961 1 91 10 ARG B N 1
ATOM 1626 C CA . ARG B 1 10 ? 14.445 5.023 -10.977 1 91 10 ARG B CA 1
ATOM 1627 C C . ARG B 1 10 ? 12.984 5.332 -11.266 1 91 10 ARG B C 1
ATOM 1629 O O . ARG B 1 10 ? 12.148 4.426 -11.336 1 91 10 ARG B O 1
ATOM 1636 N N . ARG B 1 11 ? 12.781 6.605 -11.398 1 95.44 11 ARG B N 1
ATOM 1637 C CA . ARG B 1 11 ? 11.438 7.066 -11.711 1 95.44 11 ARG B CA 1
ATOM 1638 C C . ARG B 1 11 ? 10.961 6.5 -13.047 1 95.44 11 ARG B C 1
ATOM 1640 O O . ARG B 1 11 ? 11.68 6.555 -14.039 1 95.44 11 ARG B O 1
ATOM 1647 N N . LYS B 1 12 ? 9.758 5.941 -13.047 1 95.94 12 LYS B N 1
ATOM 1648 C CA . LYS B 1 12 ? 9.109 5.453 -14.258 1 95.94 12 LYS B CA 1
ATOM 1649 C C . LYS B 1 12 ? 8.078 6.449 -14.773 1 95.94 12 LYS B C 1
ATOM 1651 O O . LYS B 1 12 ? 7.66 7.352 -14.039 1 95.94 12 LYS B O 1
ATOM 1656 N N . ASP B 1 13 ? 7.68 6.316 -16.062 1 94.62 13 ASP B N 1
ATOM 1657 C CA . ASP B 1 13 ? 6.734 7.297 -16.594 1 94.62 13 ASP B CA 1
ATOM 1658 C C . ASP B 1 13 ? 5.426 6.629 -17.016 1 94.62 13 ASP B C 1
ATOM 1660 O O . ASP B 1 13 ? 4.527 7.285 -17.547 1 94.62 13 ASP B O 1
ATOM 1664 N N . GLY B 1 14 ? 5.316 5.363 -16.766 1 95.56 14 GLY B N 1
ATOM 1665 C CA . GLY B 1 14 ? 4.062 4.68 -17.031 1 95.56 14 GLY B CA 1
ATOM 1666 C C . GLY B 1 14 ? 4.004 4.059 -18.422 1 95.56 14 GLY B C 1
ATOM 1667 O O . GLY B 1 14 ? 3.113 3.254 -18.703 1 95.56 14 GLY B O 1
ATOM 1668 N N . LYS B 1 15 ? 4.949 4.367 -19.312 1 96 15 LYS B N 1
ATOM 1669 C CA . LYS B 1 15 ? 4.941 3.857 -20.688 1 96 15 LYS B CA 1
ATOM 1670 C C . LYS B 1 15 ? 5.59 2.479 -20.766 1 96 15 LYS B C 1
ATOM 1672 O O . LYS B 1 15 ? 5.48 1.79 -21.781 1 96 15 LYS B O 1
ATOM 1677 N N . GLU B 1 16 ? 6.297 2.08 -19.75 1 97.06 16 GLU B N 1
ATOM 1678 C CA . GLU B 1 16 ? 6.918 0.758 -19.734 1 97.06 16 GLU B CA 1
ATOM 1679 C C . GLU B 1 16 ? 5.895 -0.337 -20.016 1 97.06 16 GLU B C 1
ATOM 1681 O O . GLU B 1 16 ? 4.766 -0.28 -19.516 1 97.06 16 GLU B O 1
ATOM 1686 N N . SER B 1 17 ? 6.285 -1.371 -20.781 1 96.69 17 SER B N 1
ATOM 1687 C CA . SER B 1 17 ? 5.371 -2.443 -21.156 1 96.69 17 SER B CA 1
ATOM 1688 C C . SER B 1 17 ? 5.688 -3.732 -20.406 1 96.69 17 SER B C 1
ATOM 1690 O O . SER B 1 17 ? 6.848 -4.012 -20.094 1 96.69 17 SER B O 1
ATOM 1692 N N . PHE B 1 18 ? 4.625 -4.445 -20.156 1 97 18 PHE B N 1
ATOM 1693 C CA . PHE B 1 18 ? 4.816 -5.809 -19.688 1 97 18 PHE B CA 1
ATOM 1694 C C . PHE B 1 18 ? 5.375 -6.695 -20.781 1 97 18 PHE B C 1
ATOM 1696 O O . PHE B 1 18 ? 4.906 -6.648 -21.922 1 97 18 PHE B O 1
ATOM 1703 N N . VAL B 1 19 ? 6.367 -7.43 -20.406 1 96.56 19 VAL B N 1
ATOM 1704 C CA . VAL B 1 19 ? 6.922 -8.406 -21.344 1 96.56 19 VAL B CA 1
ATOM 1705 C C . VAL B 1 19 ? 6.215 -9.75 -21.172 1 96.56 19 VAL B C 1
ATOM 1707 O O . VAL B 1 19 ? 6.184 -10.305 -20.078 1 96.56 19 VAL B O 1
ATOM 1710 N N . GLY B 1 20 ? 5.59 -10.266 -22.188 1 93.19 20 GLY B N 1
ATOM 1711 C CA . GLY B 1 20 ? 4.93 -11.562 -22.125 1 93.19 20 GLY B CA 1
ATOM 1712 C C . GLY B 1 20 ? 3.43 -11.461 -21.938 1 93.19 20 GLY B C 1
ATOM 1713 O O . GLY B 1 20 ? 2.744 -12.477 -21.797 1 93.19 20 GLY B O 1
ATOM 1714 N N . LEU B 1 21 ? 2.957 -10.234 -21.922 1 90.81 21 LEU B N 1
ATOM 1715 C CA . LEU B 1 21 ? 1.522 -10.023 -21.75 1 90.81 21 LEU B CA 1
ATOM 1716 C C . LEU B 1 21 ? 0.867 -9.68 -23.094 1 90.81 21 LEU B C 1
ATOM 1718 O O . LEU B 1 21 ? 1.365 -8.828 -23.828 1 90.81 21 LEU B O 1
ATOM 1722 N N . GLU B 1 22 ? -0.224 -10.375 -23.406 1 86.75 22 GLU B N 1
ATOM 1723 C CA . GLU B 1 22 ? -1.036 -10.086 -24.578 1 86.75 22 GLU B CA 1
ATOM 1724 C C . GLU B 1 22 ? -2.518 -10 -24.219 1 86.75 22 GLU B C 1
ATOM 1726 O O . GLU B 1 22 ? -3.062 -10.906 -23.594 1 86.75 22 GLU B O 1
ATOM 1731 N N . PRO B 1 23 ? -3.162 -8.953 -24.641 1 89.31 23 PRO B N 1
ATOM 1732 C CA . PRO B 1 23 ? -2.633 -7.789 -25.359 1 89.31 23 PRO B CA 1
ATOM 1733 C C . PRO B 1 23 ? -1.666 -6.965 -24.516 1 89.31 23 PRO B C 1
ATOM 1735 O O . PRO B 1 23 ? -1.63 -7.105 -23.297 1 89.31 23 PRO B O 1
ATOM 1738 N N . LYS B 1 24 ? -0.955 -6.133 -25.219 1 91.81 24 LYS B N 1
ATOM 1739 C CA . LYS B 1 24 ? 0.048 -5.32 -24.531 1 91.81 24 LYS B CA 1
ATOM 1740 C C . LYS B 1 24 ? -0.591 -4.441 -23.469 1 91.81 24 LYS B C 1
ATOM 1742 O O . LYS B 1 24 ? -1.658 -3.863 -23.688 1 91.81 24 LYS B O 1
ATOM 1747 N N . ARG B 1 25 ? -0.021 -4.434 -22.328 1 95.06 25 ARG B N 1
ATOM 1748 C CA . ARG B 1 25 ? -0.389 -3.564 -21.203 1 95.06 25 ARG B CA 1
ATOM 1749 C C . ARG B 1 25 ? 0.818 -2.783 -20.703 1 95.06 25 ARG B C 1
ATOM 1751 O O . ARG B 1 25 ? 1.956 -3.242 -20.828 1 95.06 25 ARG B O 1
ATOM 1758 N N . THR B 1 26 ? 0.521 -1.615 -20.219 1 97.06 26 THR B N 1
ATOM 1759 C CA . THR B 1 26 ? 1.601 -0.747 -19.75 1 97.06 26 THR B CA 1
ATOM 1760 C C . THR B 1 26 ? 1.548 -0.573 -18.234 1 97.06 26 THR B C 1
ATOM 1762 O O . THR B 1 26 ? 0.577 -0.978 -17.594 1 97.06 26 THR B O 1
ATOM 1765 N N . LEU B 1 27 ? 2.678 -0.042 -17.75 1 97.06 27 LEU B N 1
ATOM 1766 C CA . LEU B 1 27 ? 2.73 0.306 -16.328 1 97.06 27 LEU B CA 1
ATOM 1767 C C . LEU B 1 27 ? 1.601 1.263 -15.961 1 97.06 27 LEU B C 1
ATOM 1769 O O . LEU B 1 27 ? 1.05 1.185 -14.859 1 97.06 27 LEU B O 1
ATOM 1773 N N . GLN B 1 28 ? 1.207 2.16 -16.844 1 96.94 28 GLN B N 1
ATOM 1774 C CA . GLN B 1 28 ? 0.078 3.062 -16.641 1 96.94 28 GLN B CA 1
ATOM 1775 C C . GLN B 1 28 ? -1.217 2.285 -16.438 1 96.94 28 GLN B C 1
ATOM 1777 O O . GLN B 1 28 ? -2.055 2.676 -15.617 1 96.94 28 GLN B O 1
ATOM 1782 N N . ASP B 1 29 ? -1.388 1.23 -17.172 1 96.88 29 ASP B N 1
ATOM 1783 C CA . ASP B 1 29 ? -2.566 0.385 -17 1 96.88 29 ASP B CA 1
ATOM 1784 C C . ASP B 1 29 ? -2.611 -0.221 -15.602 1 96.88 29 ASP B C 1
ATOM 1786 O O . ASP B 1 29 ? -3.672 -0.263 -14.977 1 96.88 29 ASP B O 1
ATOM 1790 N N . PHE B 1 30 ? -1.485 -0.64 -15.156 1 96.75 30 PHE B N 1
ATOM 1791 C CA . PHE B 1 30 ? -1.382 -1.188 -13.812 1 96.75 30 PHE B CA 1
ATOM 1792 C C . PHE B 1 30 ? -1.681 -0.119 -12.766 1 96.75 30 PHE B C 1
ATOM 1794 O O . PHE B 1 30 ? -2.477 -0.342 -11.852 1 96.75 30 PHE B O 1
ATOM 1801 N N . TRP B 1 31 ? -1.047 1.07 -12.875 1 97.12 31 TRP B N 1
ATOM 1802 C CA . TRP B 1 31 ? -1.267 2.141 -11.914 1 97.12 31 TRP B CA 1
ATOM 1803 C C . TRP B 1 31 ? -2.742 2.52 -11.844 1 97.12 31 TRP B C 1
ATOM 1805 O O . TRP B 1 31 ? -3.297 2.686 -10.758 1 97.12 31 TRP B O 1
ATOM 1815 N N . ALA B 1 32 ? -3.354 2.607 -13 1 96.75 32 ALA B N 1
ATOM 1816 C CA . ALA B 1 32 ? -4.766 2.971 -13.062 1 96.75 32 ALA B CA 1
ATOM 1817 C C . ALA B 1 32 ? -5.637 1.911 -12.391 1 96.75 32 ALA B C 1
ATOM 1819 O O . ALA B 1 32 ? -6.574 2.24 -11.664 1 96.75 32 ALA B O 1
ATOM 1820 N N . TRP B 1 33 ? -5.348 0.687 -12.641 1 96.25 33 TRP B N 1
ATOM 1821 C CA . TRP B 1 33 ? -6.109 -0.414 -12.055 1 96.25 33 TRP B CA 1
ATOM 1822 C C . TRP B 1 33 ? -5.93 -0.454 -10.539 1 96.25 33 TRP B C 1
ATOM 1824 O O . TRP B 1 33 ? -6.902 -0.63 -9.805 1 96.25 33 TRP B O 1
ATOM 1834 N N . ALA B 1 34 ? -4.754 -0.254 -10.07 1 94.94 34 ALA B N 1
ATOM 1835 C CA . ALA B 1 34 ? -4.391 -0.519 -8.68 1 94.94 34 ALA B CA 1
ATOM 1836 C C . ALA B 1 34 ? -4.656 0.701 -7.805 1 94.94 34 ALA B C 1
ATOM 1838 O O . ALA B 1 34 ? -4.977 0.565 -6.621 1 94.94 34 ALA B O 1
ATOM 1839 N N . PHE B 1 35 ? -4.504 1.917 -8.383 1 94.94 35 PHE B N 1
ATOM 1840 C CA . PHE B 1 35 ? -4.352 3.051 -7.48 1 94.94 35 PHE B CA 1
ATOM 1841 C C . PHE B 1 35 ? -5.305 4.18 -7.863 1 94.94 35 PHE B C 1
ATOM 1843 O O . PHE B 1 35 ? -5.008 5.352 -7.641 1 94.94 35 PHE B O 1
ATOM 1850 N N . SER B 1 36 ? -6.441 3.842 -8.406 1 94.62 36 SER B N 1
ATOM 1851 C CA . SER B 1 36 ? -7.422 4.848 -8.789 1 94.62 36 SER B CA 1
ATOM 1852 C C . SER B 1 36 ? -8.297 5.25 -7.605 1 94.62 36 SER B C 1
ATOM 1854 O O . SER B 1 36 ? -8.961 6.289 -7.641 1 94.62 36 SER B O 1
ATOM 1856 N N . ASP B 1 37 ? -8.406 4.434 -6.633 1 92.75 37 ASP B N 1
ATOM 1857 C CA . ASP B 1 37 ? -9.18 4.781 -5.441 1 92.75 37 ASP B CA 1
ATOM 1858 C C . ASP B 1 37 ? -8.383 5.703 -4.52 1 92.75 37 ASP B C 1
ATOM 1860 O O . ASP B 1 37 ? -7.598 5.238 -3.693 1 92.75 37 ASP B O 1
ATOM 1864 N N . LEU B 1 38 ? -8.664 6.953 -4.543 1 93.75 38 LEU B N 1
ATOM 1865 C CA . LEU B 1 38 ? -7.887 7.926 -3.787 1 93.75 38 LEU B CA 1
ATOM 1866 C C . LEU B 1 38 ? -8.539 8.211 -2.438 1 93.75 38 LEU B C 1
ATOM 1868 O O . LEU B 1 38 ? -7.934 8.852 -1.576 1 93.75 38 LEU B O 1
ATOM 1872 N N . VAL B 1 39 ? -9.727 7.738 -2.283 1 90.94 39 VAL B N 1
ATOM 1873 C CA . VAL B 1 39 ? -10.453 7.98 -1.041 1 90.94 39 VAL B CA 1
ATOM 1874 C C . VAL B 1 39 ? -10.125 6.883 -0.03 1 90.94 39 VAL B C 1
ATOM 1876 O O . VAL B 1 39 ? -10.117 7.129 1.179 1 90.94 39 VAL B O 1
ATOM 1879 N N . GLY B 1 40 ? -9.781 5.727 -0.516 1 86.06 40 GLY B N 1
ATOM 1880 C CA . GLY B 1 40 ? -9.422 4.617 0.353 1 86.06 40 GLY B CA 1
ATOM 1881 C C . GLY B 1 40 ? -8.188 4.887 1.186 1 86.06 40 GLY B C 1
ATOM 1882 O O . GLY B 1 40 ? -7.309 5.652 0.777 1 86.06 40 GLY B O 1
ATOM 1883 N N . ASN B 1 41 ? -8.047 4.16 2.262 1 76.81 41 ASN B N 1
ATOM 1884 C CA . ASN B 1 41 ? -7.059 4.453 3.293 1 76.81 41 ASN B CA 1
ATOM 1885 C C . ASN B 1 41 ? -5.637 4.258 2.775 1 76.81 41 ASN B C 1
ATOM 1887 O O . ASN B 1 41 ? -4.754 5.078 3.039 1 76.81 41 ASN B O 1
ATOM 1891 N N . THR B 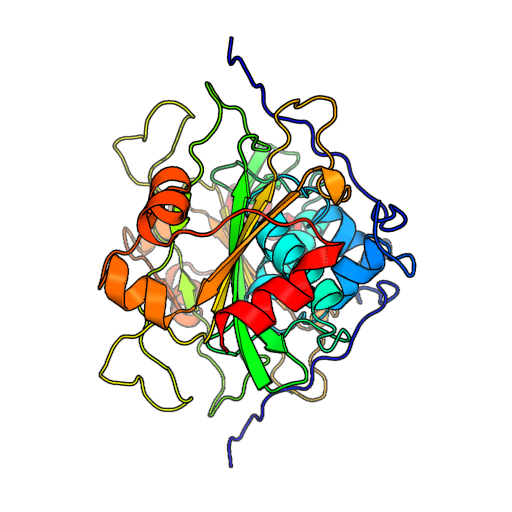1 42 ? -5.391 3.178 2.043 1 81.12 42 THR B N 1
ATOM 1892 C CA . THR B 1 42 ? -4.031 2.844 1.626 1 81.12 42 THR B CA 1
ATOM 1893 C C . THR B 1 42 ? -3.49 3.893 0.658 1 81.12 42 THR B C 1
ATOM 1895 O O . THR B 1 42 ? -2.434 4.48 0.899 1 81.12 42 THR B O 1
ATOM 1898 N N . GLU B 1 43 ? -4.195 4.211 -0.335 1 88.69 43 GLU B N 1
ATOM 1899 C CA . GLU B 1 43 ? -3.746 5.172 -1.338 1 88.69 43 GLU B CA 1
ATOM 1900 C C . GLU B 1 43 ? -3.783 6.598 -0.792 1 88.69 43 GLU B C 1
ATOM 1902 O O . GLU B 1 43 ? -2.918 7.414 -1.117 1 88.69 43 GLU B O 1
ATOM 1907 N N . ARG B 1 44 ? -4.793 6.844 0.054 1 93.69 44 ARG B N 1
ATOM 1908 C CA . ARG B 1 44 ? -4.883 8.172 0.653 1 93.69 44 ARG B CA 1
ATOM 1909 C C . ARG B 1 44 ? -3.633 8.492 1.468 1 93.69 44 ARG B C 1
ATOM 1911 O O . ARG B 1 44 ? -3.176 9.633 1.492 1 93.69 44 ARG B O 1
ATOM 1918 N N . GLY B 1 45 ? -3.08 7.473 2.182 1 94.81 45 GLY B N 1
ATOM 1919 C CA . GLY B 1 45 ? -1.854 7.66 2.939 1 94.81 45 GLY B CA 1
ATOM 1920 C C . GLY B 1 45 ? -0.677 8.07 2.076 1 94.81 45 GLY B C 1
ATOM 1921 O O . GLY B 1 45 ? 0.03 9.031 2.396 1 94.81 45 GLY B O 1
ATOM 1922 N N . LYS B 1 46 ? -0.502 7.34 1.029 1 95 46 LYS B N 1
ATOM 1923 C CA . LYS B 1 46 ? 0.598 7.664 0.126 1 95 46 LYS B CA 1
ATOM 1924 C C . LYS B 1 46 ? 0.367 9.008 -0.56 1 95 46 LYS B C 1
ATOM 1926 O O . LYS B 1 46 ? 1.312 9.766 -0.789 1 95 46 LYS B O 1
ATOM 1931 N N . LEU B 1 47 ? -0.898 9.32 -0.882 1 97 47 LEU B N 1
ATOM 1932 C CA . LEU B 1 47 ? -1.244 10.609 -1.467 1 97 47 LEU B CA 1
ATOM 1933 C C . LEU B 1 47 ? -0.909 11.75 -0.508 1 97 47 LEU B C 1
ATOM 1935 O O . LEU B 1 47 ? -0.362 12.773 -0.922 1 97 47 LEU B O 1
ATOM 1939 N N . ALA B 1 48 ? -1.234 11.539 0.725 1 97.88 48 ALA B N 1
ATOM 1940 C CA . ALA B 1 48 ? -0.9 12.539 1.737 1 97.88 48 ALA B CA 1
ATOM 1941 C C . ALA B 1 48 ? 0.605 12.789 1.79 1 97.88 48 ALA B C 1
ATOM 1943 O O . ALA B 1 48 ? 1.051 13.938 1.868 1 97.88 48 ALA B O 1
ATOM 1944 N N . GLU B 1 49 ? 1.373 11.727 1.757 1 97.19 49 GLU B N 1
ATOM 1945 C CA . GLU B 1 49 ? 2.826 11.867 1.724 1 97.19 49 GLU B CA 1
ATOM 1946 C C . GLU B 1 49 ? 3.27 12.719 0.539 1 97.19 49 GLU B C 1
ATOM 1948 O O . GLU B 1 49 ? 4.148 13.57 0.676 1 97.19 49 GLU B O 1
ATOM 1953 N N . TYR B 1 50 ? 2.688 12.484 -0.572 1 97.06 50 TYR B N 1
ATOM 1954 C CA . TYR B 1 50 ? 3.027 13.219 -1.783 1 97.06 50 TYR B CA 1
ATOM 1955 C C . TYR B 1 50 ? 2.715 14.703 -1.623 1 97.06 50 TYR B C 1
ATOM 1957 O O . TYR B 1 50 ? 3.529 15.555 -1.98 1 97.06 50 TYR B O 1
ATOM 1965 N N . ILE B 1 51 ? 1.515 14.992 -1.09 1 97.62 51 ILE B N 1
ATOM 1966 C CA . ILE B 1 51 ? 1.08 16.375 -0.879 1 97.62 51 ILE B CA 1
ATOM 1967 C C . ILE B 1 51 ? 2.053 17.078 0.061 1 97.62 51 ILE B C 1
ATOM 1969 O O . ILE B 1 51 ? 2.514 18.188 -0.233 1 97.62 51 ILE B O 1
ATOM 1973 N N . VAL B 1 52 ? 2.4 16.422 1.127 1 97.81 52 VAL B N 1
ATOM 1974 C CA . VAL B 1 52 ? 3.33 17.016 2.086 1 97.81 52 VAL B CA 1
ATOM 1975 C C . VAL B 1 52 ? 4.699 17.188 1.434 1 97.81 52 VAL B C 1
ATOM 1977 O O . VAL B 1 52 ? 5.336 18.234 1.598 1 97.81 52 VAL B O 1
ATOM 1980 N N . ALA B 1 53 ? 5.18 16.219 0.712 1 97.06 53 ALA B N 1
ATOM 1981 C CA . ALA B 1 53 ? 6.477 16.281 0.043 1 97.06 53 ALA B CA 1
ATOM 1982 C C . ALA B 1 53 ? 6.551 17.469 -0.898 1 97.06 53 ALA B C 1
ATOM 1984 O O . ALA B 1 53 ? 7.559 18.188 -0.934 1 97.06 53 ALA B O 1
ATOM 1985 N N . THR B 1 54 ? 5.5 17.688 -1.664 1 96.81 54 THR B N 1
ATOM 1986 C CA . THR B 1 54 ? 5.473 18.797 -2.604 1 96.81 54 THR B CA 1
ATOM 1987 C C . THR B 1 54 ? 5.469 20.125 -1.86 1 96.81 54 THR B C 1
ATOM 1989 O O . THR B 1 54 ? 6.133 21.078 -2.275 1 96.81 54 THR B O 1
ATOM 1992 N N . ALA B 1 55 ? 4.742 20.203 -0.8 1 96.81 55 ALA B N 1
ATOM 1993 C CA . ALA B 1 55 ? 4.664 21.438 -0.014 1 96.81 55 ALA B CA 1
ATOM 1994 C C . ALA B 1 55 ? 6.023 21.797 0.578 1 96.81 55 ALA B C 1
ATOM 1996 O O . ALA B 1 55 ? 6.418 22.969 0.571 1 96.81 55 ALA B O 1
ATOM 1997 N N . ILE B 1 56 ? 6.672 20.797 1.07 1 96.12 56 ILE B N 1
ATOM 1998 C CA . ILE B 1 56 ? 7.922 20.984 1.795 1 96.12 56 ILE B CA 1
ATOM 1999 C C . ILE B 1 56 ? 9.062 21.219 0.805 1 96.12 56 ILE B C 1
ATOM 2001 O O . ILE B 1 56 ? 10.07 21.844 1.137 1 96.12 56 ILE B O 1
ATOM 2005 N N . GLY B 1 57 ? 8.93 20.719 -0.392 1 94.38 57 GLY B N 1
ATOM 2006 C CA . GLY B 1 57 ? 9.984 20.797 -1.391 1 94.38 57 GLY B CA 1
ATOM 2007 C C . GLY B 1 57 ? 10.961 19.641 -1.304 1 94.38 57 GLY B C 1
ATOM 2008 O O . GLY B 1 57 ? 12.172 19.812 -1.472 1 94.38 57 GLY B O 1
ATOM 2009 N N . CYS B 1 58 ? 10.461 18.484 -0.941 1 93.19 58 CYS B N 1
ATOM 2010 C CA . CYS B 1 58 ? 11.281 17.281 -0.893 1 93.19 58 CYS B CA 1
ATOM 2011 C C . CYS B 1 58 ? 11.688 16.844 -2.295 1 93.19 58 CYS B C 1
ATOM 2013 O O . CYS B 1 58 ? 11.242 17.422 -3.285 1 93.19 58 CYS B O 1
ATOM 2015 N N . HIS B 1 59 ? 12.648 15.836 -2.289 1 87.5 59 HIS B N 1
ATOM 2016 C CA . HIS B 1 59 ? 12.969 15.203 -3.561 1 87.5 59 HIS B CA 1
ATOM 2017 C C . HIS B 1 59 ? 11.742 14.539 -4.172 1 87.5 59 HIS B C 1
ATOM 2019 O O . HIS B 1 59 ? 11.016 13.812 -3.488 1 87.5 59 HIS B O 1
ATOM 2025 N N . MET B 1 60 ? 11.562 14.812 -5.441 1 89.19 60 MET B N 1
ATOM 2026 C CA . MET B 1 60 ? 10.281 14.414 -6.016 1 89.19 60 MET B CA 1
ATOM 2027 C C . MET B 1 60 ? 10.477 13.359 -7.102 1 89.19 60 MET B C 1
ATOM 2029 O O . MET B 1 60 ? 9.586 13.148 -7.926 1 89.19 60 MET B O 1
ATOM 2033 N N . GLU B 1 61 ? 11.641 12.75 -7.109 1 91.75 61 GLU B N 1
ATOM 2034 C CA . GLU B 1 61 ? 11.828 11.711 -8.125 1 91.75 61 GLU B CA 1
ATOM 2035 C C . GLU B 1 61 ? 11.055 10.445 -7.762 1 91.75 61 GLU B C 1
ATOM 2037 O O . GLU B 1 61 ? 10.18 10.016 -8.516 1 91.75 61 GLU B O 1
ATOM 2042 N N . THR B 1 62 ? 11.352 9.852 -6.605 1 92.94 62 THR B N 1
ATOM 2043 C CA . THR B 1 62 ? 10.602 8.719 -6.082 1 92.94 62 THR B CA 1
ATOM 2044 C C . THR B 1 62 ? 10.469 8.812 -4.566 1 92.94 62 THR B C 1
ATOM 2046 O O . THR B 1 62 ? 11.266 9.484 -3.908 1 92.94 62 THR B O 1
ATOM 2049 N N . SER B 1 63 ? 9.367 8.211 -4.133 1 90.25 63 SER B N 1
ATOM 2050 C CA . SER B 1 63 ? 9.172 8.156 -2.688 1 90.25 63 SER B CA 1
ATOM 2051 C C . SER B 1 63 ? 10.234 7.293 -2.018 1 90.25 63 SER B C 1
ATOM 2053 O O . SER B 1 63 ? 10.609 6.238 -2.539 1 90.25 63 SER B O 1
ATOM 2055 N N . PRO B 1 64 ? 10.742 7.82 -0.89 1 78.62 64 PRO B N 1
ATOM 2056 C CA . PRO B 1 64 ? 11.719 6.98 -0.188 1 78.62 64 PRO B CA 1
ATOM 2057 C C . PRO B 1 64 ? 11.086 5.715 0.391 1 78.62 64 PRO B C 1
ATOM 2059 O O . PRO B 1 64 ? 9.93 5.734 0.822 1 78.62 64 PRO B O 1
ATOM 2062 N N . THR B 1 65 ? 11.664 4.539 0.42 1 67.5 65 THR B N 1
ATOM 2063 C CA . THR B 1 65 ? 11.031 3.285 0.803 1 67.5 65 THR B CA 1
ATOM 2064 C C . THR B 1 65 ? 11.688 2.705 2.053 1 67.5 65 THR B C 1
ATOM 2066 O O . THR B 1 65 ? 11.062 1.934 2.785 1 67.5 65 THR B O 1
ATOM 2069 N N . TRP B 1 66 ? 12.789 3.066 2.533 1 64.62 66 TRP B N 1
ATOM 2070 C CA . TRP B 1 66 ? 13.438 2.23 3.537 1 64.62 66 TRP B CA 1
ATOM 2071 C C . TRP B 1 66 ? 13.883 3.064 4.734 1 64.62 66 TRP B C 1
ATOM 2073 O O . TRP B 1 66 ? 14.695 2.611 5.547 1 64.62 66 TRP B O 1
ATOM 2083 N N . GLU B 1 67 ? 13.227 4.051 4.898 1 76.19 67 GLU B N 1
ATOM 2084 C CA . GLU B 1 67 ? 13.625 4.895 6.023 1 76.19 67 GLU B CA 1
ATOM 2085 C C . GLU B 1 67 ? 12.664 4.742 7.195 1 76.19 67 GLU B C 1
ATOM 2087 O O . GLU B 1 67 ? 11.555 4.227 7.035 1 76.19 67 GLU B O 1
ATOM 2092 N N . SER B 1 68 ? 13.125 5.016 8.383 1 85.38 68 SER B N 1
ATOM 2093 C CA . SER B 1 68 ? 12.312 4.969 9.586 1 85.38 68 SER B CA 1
ATOM 2094 C C . SER B 1 68 ? 11.367 6.16 9.664 1 85.38 68 SER B C 1
ATOM 2096 O O . 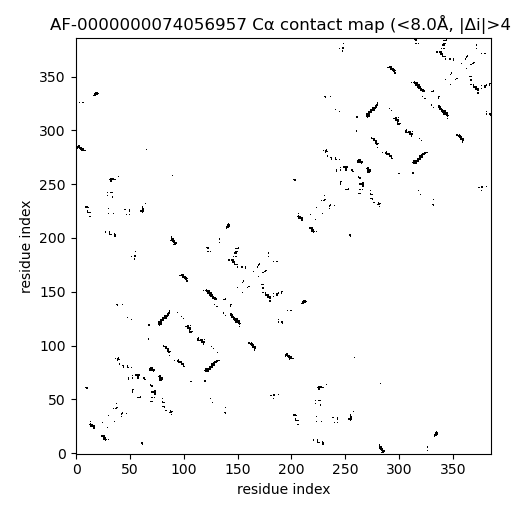SER B 1 68 ? 10.734 6.395 10.695 1 85.38 68 SER B O 1
ATOM 2098 N N . PHE B 1 69 ? 11.352 6.965 8.703 1 92.44 69 PHE B N 1
ATOM 2099 C CA . PHE B 1 69 ? 10.453 8.094 8.5 1 92.44 69 PHE B CA 1
ATOM 2100 C C . PHE B 1 69 ? 9.961 8.148 7.062 1 92.44 69 PHE B C 1
ATOM 2102 O O . PHE B 1 69 ? 10.43 7.387 6.211 1 92.44 69 PHE B O 1
ATOM 2109 N N . ASP B 1 70 ? 8.984 9.008 6.809 1 93.81 70 ASP B N 1
ATOM 2110 C CA . ASP B 1 70 ? 8.344 8.992 5.496 1 93.81 70 ASP B CA 1
ATOM 2111 C C . ASP B 1 70 ? 9.055 9.93 4.523 1 93.81 70 ASP B C 1
ATOM 2113 O O . ASP B 1 70 ? 9.203 9.602 3.344 1 93.81 70 ASP B O 1
ATOM 2117 N N . LEU B 1 71 ? 9.414 11.125 4.984 1 95.94 71 LEU B N 1
ATOM 2118 C CA . LEU B 1 71 ? 9.984 12.148 4.113 1 95.94 71 LEU B CA 1
ATOM 2119 C C . LEU B 1 71 ? 11.188 12.812 4.77 1 95.94 71 LEU B C 1
ATOM 2121 O O . LEU B 1 71 ? 11.266 12.883 6 1 95.94 71 LEU B O 1
ATOM 2125 N N . LEU B 1 72 ? 12.078 13.305 3.994 1 95.12 72 LEU B N 1
ATOM 2126 C CA . LEU B 1 72 ? 13.211 14.117 4.418 1 95.12 72 LEU B CA 1
ATOM 2127 C C . LEU B 1 72 ? 13.203 15.477 3.717 1 95.12 72 LEU B C 1
ATOM 2129 O O . LEU B 1 72 ? 13.273 15.539 2.488 1 95.12 72 LEU B O 1
ATOM 2133 N N . SER B 1 73 ? 13.094 16.484 4.523 1 95.75 73 SER B N 1
ATOM 2134 C CA . SER B 1 73 ? 13.078 17.828 3.934 1 95.75 73 SER B CA 1
ATOM 2135 C C . SER B 1 73 ? 14.461 18.219 3.426 1 95.75 73 SER B C 1
ATOM 2137 O O . SER B 1 73 ? 15.461 17.609 3.795 1 95.75 73 SER B O 1
ATOM 2139 N N . PRO B 1 74 ? 14.5 19.266 2.572 1 94.94 74 PRO B N 1
ATOM 2140 C CA . PRO B 1 74 ? 15.797 19.75 2.1 1 94.94 74 PRO B CA 1
ATOM 2141 C C . PRO B 1 74 ? 16.719 20.203 3.238 1 94.94 74 PRO B C 1
ATOM 2143 O O . PRO B 1 74 ? 17.938 20.094 3.125 1 94.94 74 PRO B O 1
ATOM 2146 N N . GLU B 1 75 ? 16.188 20.609 4.359 1 94.94 75 GLU B N 1
ATOM 2147 C CA . GLU B 1 75 ? 16.953 21.094 5.504 1 94.94 75 GLU B CA 1
ATOM 2148 C C . GLU B 1 75 ? 17.328 19.953 6.445 1 94.94 75 GLU B C 1
ATOM 2150 O O . GLU B 1 75 ? 17.969 20.172 7.477 1 94.94 75 GLU B O 1
ATOM 2155 N N . GLY B 1 76 ? 16.844 18.781 6.125 1 94.56 76 GLY B N 1
ATOM 2156 C CA . GLY B 1 76 ? 17.234 17.625 6.918 1 94.56 76 GLY B CA 1
ATOM 2157 C C . GLY B 1 76 ? 16.219 17.266 7.988 1 94.56 76 GLY B C 1
ATOM 2158 O O . GLY B 1 76 ? 16.531 16.5 8.906 1 94.56 76 GLY B O 1
ATOM 2159 N N . ILE B 1 77 ? 15.023 17.781 7.906 1 95.88 77 ILE B N 1
ATOM 2160 C CA . ILE B 1 77 ? 13.969 17.453 8.859 1 95.88 77 ILE B CA 1
ATOM 2161 C C . ILE B 1 77 ? 13.344 16.109 8.484 1 95.88 77 ILE B C 1
ATOM 2163 O O . ILE B 1 77 ? 12.875 15.93 7.355 1 95.88 77 ILE B O 1
ATOM 2167 N N . ARG B 1 78 ? 13.383 15.18 9.453 1 96.31 78 ARG B N 1
ATOM 2168 C CA . ARG B 1 78 ? 12.695 13.906 9.266 1 96.31 78 ARG B CA 1
ATOM 2169 C C . ARG B 1 78 ? 11.203 14.047 9.562 1 96.31 78 ARG B C 1
ATOM 2171 O O . ARG B 1 78 ? 10.82 14.469 10.656 1 96.31 78 ARG B O 1
ATOM 2178 N N . ILE B 1 79 ? 10.328 13.594 8.594 1 97.19 79 ILE B N 1
ATOM 2179 C CA . ILE B 1 79 ? 8.898 13.859 8.703 1 97.19 79 ILE B CA 1
ATOM 2180 C C . ILE B 1 79 ? 8.117 12.547 8.648 1 97.19 79 ILE B C 1
ATOM 2182 O O . ILE B 1 79 ? 8.359 11.711 7.77 1 97.19 79 ILE B O 1
ATOM 2186 N N . GLU B 1 80 ? 7.262 12.312 9.609 1 97.69 80 GLU B N 1
ATOM 2187 C CA . GLU B 1 80 ? 6.27 11.242 9.594 1 97.69 80 GLU B CA 1
ATOM 2188 C C . GLU B 1 80 ? 4.895 11.781 9.203 1 97.69 80 GLU B C 1
ATOM 2190 O O . GLU B 1 80 ? 4.414 12.758 9.781 1 97.69 80 GLU B O 1
ATOM 2195 N N . VAL B 1 81 ? 4.25 11.188 8.195 1 97.75 81 VAL B N 1
ATOM 2196 C CA . VAL B 1 81 ? 2.953 11.656 7.719 1 97.75 81 VAL B CA 1
ATOM 2197 C C . VAL B 1 81 ? 1.861 10.68 8.156 1 97.75 81 VAL B C 1
ATOM 2199 O O . VAL B 1 81 ? 2.014 9.461 8.023 1 97.75 81 VAL B O 1
ATOM 2202 N N . LYS B 1 82 ? 0.824 11.156 8.766 1 97.94 82 LYS B N 1
ATOM 2203 C CA . LYS B 1 82 ? -0.374 10.398 9.125 1 97.94 82 LYS B CA 1
ATOM 2204 C C . LYS B 1 82 ? -1.608 10.969 8.43 1 97.94 82 LYS B C 1
ATOM 2206 O O . LYS B 1 82 ? -1.693 12.18 8.195 1 97.94 82 LYS B O 1
ATOM 2211 N N . THR B 1 83 ? -2.537 10.102 8.094 1 97.5 83 THR B N 1
ATOM 2212 C CA . THR B 1 83 ? -3.729 10.578 7.395 1 97.5 83 THR B CA 1
ATOM 2213 C C . THR B 1 83 ? -4.992 10 8.023 1 97.5 83 THR B C 1
ATOM 2215 O O . THR B 1 83 ? -4.938 8.961 8.695 1 97.5 83 THR B O 1
ATOM 2218 N N . SER B 1 84 ? -6.031 10.695 7.988 1 97.06 84 SER B N 1
ATOM 2219 C CA . SER B 1 84 ? -7.375 10.258 8.352 1 97.06 84 SER B CA 1
ATOM 2220 C C . SER B 1 84 ? -8.438 11.016 7.555 1 97.06 84 SER B C 1
ATOM 2222 O O . SER B 1 84 ? -8.125 12.008 6.887 1 97.06 84 SER B O 1
ATOM 2224 N N . ALA B 1 85 ? -9.609 10.523 7.527 1 97.12 85 ALA B N 1
ATOM 2225 C CA . ALA B 1 85 ? -10.703 11.133 6.781 1 97.12 85 ALA B CA 1
ATOM 2226 C C . ALA B 1 85 ? -12.055 10.766 7.395 1 97.12 85 ALA B C 1
ATOM 2228 O O . ALA B 1 85 ? -12.203 9.688 7.973 1 97.12 85 ALA B O 1
ATOM 2229 N N . TYR B 1 86 ? -13.008 11.648 7.242 1 96.06 86 TYR B N 1
ATOM 2230 C CA . TYR B 1 86 ? -14.352 11.398 7.742 1 96.06 86 TYR B CA 1
ATOM 2231 C C . TYR B 1 86 ? -15.086 10.398 6.855 1 96.06 86 TYR B C 1
ATOM 2233 O O . TYR B 1 86 ? -15.922 9.633 7.336 1 96.06 86 TYR B O 1
ATOM 2241 N N . ILE B 1 87 ? -14.82 10.477 5.562 1 93.56 87 ILE B N 1
ATOM 2242 C CA . ILE B 1 87 ? -15.492 9.641 4.574 1 93.56 87 ILE B CA 1
ATOM 2243 C C . ILE B 1 87 ? -14.516 8.594 4.039 1 93.56 87 ILE B C 1
ATOM 2245 O O . ILE B 1 87 ? -13.359 8.898 3.766 1 93.56 87 ILE B O 1
ATOM 2249 N N . GLN B 1 88 ? -15.008 7.379 3.982 1 88.62 88 GLN B N 1
ATOM 2250 C CA . GLN B 1 88 ? -14.25 6.277 3.404 1 88.62 88 GLN B CA 1
ATOM 2251 C C . GLN B 1 88 ? -14.875 5.801 2.098 1 88.62 88 GLN B C 1
ATOM 2253 O O . GLN B 1 88 ? -15.992 6.203 1.756 1 88.62 88 GLN B O 1
ATOM 2258 N N . SER B 1 89 ? -14.156 4.957 1.362 1 87.19 89 SER B N 1
ATOM 2259 C CA . SER B 1 89 ? -14.672 4.414 0.111 1 87.19 89 SER B CA 1
ATOM 2260 C C . SER B 1 89 ? -15.688 3.299 0.368 1 87.19 89 SER B C 1
ATOM 2262 O O . SER B 1 89 ? -16.562 3.045 -0.461 1 87.19 89 SER B O 1
ATOM 2264 N N . TRP B 1 90 ? -15.578 2.617 1.482 1 83.56 90 TRP B N 1
ATOM 2265 C CA . TRP B 1 90 ? -16.531 1.562 1.82 1 83.56 90 TRP B CA 1
ATOM 2266 C C . TRP B 1 90 ? -17.734 2.133 2.551 1 83.56 90 TRP B C 1
ATOM 2268 O O . TRP B 1 90 ? -17.719 3.293 2.971 1 83.56 90 TRP B O 1
ATOM 2278 N N . ALA B 1 91 ? -18.75 1.368 2.688 1 85.19 91 ALA B N 1
ATOM 2279 C CA . ALA B 1 91 ? -19.984 1.8 3.342 1 85.19 91 ALA B CA 1
ATOM 2280 C C . ALA B 1 91 ? -19.75 2.086 4.82 1 85.19 91 ALA B C 1
ATOM 2282 O O . ALA B 1 91 ? -19.031 1.348 5.496 1 85.19 91 ALA B O 1
ATOM 2283 N N . GLN B 1 92 ? -20.297 3.17 5.262 1 87.62 92 GLN B N 1
ATOM 2284 C CA . GLN B 1 92 ? -20.188 3.561 6.664 1 87.62 92 GLN B CA 1
ATOM 2285 C C . GLN B 1 92 ? -21.547 3.98 7.223 1 87.62 92 GLN B C 1
ATOM 2287 O O . GLN B 1 92 ? -22.375 4.516 6.492 1 87.62 92 GLN B O 1
ATOM 2292 N N . LYS B 1 93 ? -21.703 3.75 8.477 1 88.06 93 LYS B N 1
ATOM 2293 C CA . LYS B 1 93 ? -22.922 4.168 9.148 1 88.06 93 LYS B CA 1
ATOM 2294 C C . LYS B 1 93 ? -22.859 5.633 9.562 1 88.06 93 LYS B C 1
ATOM 2296 O O . LYS B 1 93 ? -23.875 6.32 9.617 1 88.06 93 LYS B O 1
ATOM 2301 N N . LYS B 1 94 ? -21.734 6.066 9.883 1 92.12 94 LYS B N 1
ATOM 2302 C CA . LYS B 1 94 ? -21.453 7.434 10.32 1 92.12 94 LYS B CA 1
ATOM 2303 C C . LYS B 1 94 ? -20.062 7.883 9.891 1 92.12 94 LYS B C 1
ATOM 2305 O O . LYS B 1 94 ? -19.281 7.082 9.367 1 92.12 94 LYS B O 1
ATOM 2310 N N . PHE B 1 95 ? -19.859 9.125 10.062 1 94.38 95 PHE B N 1
ATOM 2311 C CA . PHE B 1 95 ? -18.516 9.633 9.797 1 94.38 95 PHE B CA 1
ATOM 2312 C C . PHE B 1 95 ? -17.484 8.93 10.672 1 94.38 95 PHE B C 1
ATOM 2314 O O . PHE B 1 95 ? -17.75 8.664 11.852 1 94.38 95 PHE B O 1
ATOM 2321 N N . SER B 1 96 ? -16.359 8.633 10.109 1 93.19 96 SER B N 1
ATOM 2322 C CA . SER B 1 96 ? -15.266 8.062 10.891 1 93.19 96 SER B CA 1
ATOM 2323 C C . SER B 1 96 ? -14.703 9.086 11.875 1 93.19 96 SER B C 1
ATOM 2325 O O . SER B 1 96 ? -14.648 10.281 11.578 1 93.19 96 SER B O 1
ATOM 2327 N N . THR B 1 97 ? -14.367 8.547 12.984 1 94.81 97 THR B N 1
ATOM 2328 C CA . THR B 1 97 ? -13.594 9.375 13.906 1 94.81 97 THR B CA 1
ATOM 2329 C C . THR B 1 97 ? -12.188 9.617 13.367 1 94.81 97 THR B C 1
ATOM 2331 O O . THR B 1 97 ? -11.555 8.695 12.844 1 94.81 97 THR B O 1
ATOM 2334 N N . ILE B 1 98 ? -11.766 10.844 13.508 1 97.38 98 ILE B N 1
ATOM 2335 C CA . ILE B 1 98 ? -10.414 11.156 13.07 1 97.38 98 ILE B CA 1
ATOM 2336 C C . ILE B 1 98 ? -9.406 10.734 14.133 1 97.38 98 ILE B C 1
ATOM 2338 O O . ILE B 1 98 ? -9.273 11.391 15.172 1 97.38 98 ILE B O 1
ATOM 2342 N N . THR B 1 99 ? -8.688 9.68 13.844 1 97.25 99 THR B N 1
ATOM 2343 C CA . THR B 1 99 ? -7.699 9.117 14.758 1 97.25 99 THR B CA 1
ATOM 2344 C C . THR B 1 99 ? -6.398 8.812 14.016 1 97.25 99 THR B C 1
ATOM 2346 O O . THR B 1 99 ? -6.406 8.562 12.812 1 97.25 99 THR B O 1
ATOM 2349 N N . PHE B 1 100 ? -5.316 8.836 14.734 1 97.88 100 PHE B N 1
ATOM 2350 C CA . PHE B 1 100 ? -4 8.602 14.156 1 97.88 100 PHE B CA 1
ATOM 2351 C C . PHE B 1 100 ? -3.209 7.609 15 1 97.88 100 PHE B C 1
ATOM 2353 O O . PHE B 1 100 ? -3.27 7.648 16.234 1 97.88 100 PHE B O 1
ATOM 2360 N N . ASN B 1 101 ? -2.465 6.723 14.328 1 96.81 101 ASN B N 1
ATOM 2361 C CA . ASN B 1 101 ? -1.489 5.867 14.992 1 96.81 101 ASN B CA 1
ATOM 2362 C C . ASN B 1 101 ? -0.138 6.559 15.133 1 96.81 101 ASN B C 1
ATOM 2364 O O . ASN B 1 101 ? 0.462 6.973 14.141 1 96.81 101 ASN B O 1
ATOM 2368 N N . ILE B 1 102 ? 0.332 6.621 16.375 1 97.25 102 ILE B N 1
ATOM 2369 C CA . ILE B 1 102 ? 1.6 7.301 16.625 1 97.25 102 ILE B CA 1
ATOM 2370 C C . ILE B 1 102 ? 2.498 6.426 17.484 1 97.25 102 ILE B C 1
ATOM 2372 O O . ILE B 1 102 ? 3.123 6.918 18.438 1 97.25 102 ILE B O 1
ATOM 2376 N N . PRO B 1 103 ? 2.594 5.176 17.25 1 95.19 103 PRO B N 1
ATOM 2377 C CA . PRO B 1 103 ? 3.377 4.289 18.109 1 95.19 103 PRO B CA 1
ATOM 2378 C C . PRO B 1 103 ? 4.875 4.574 18.047 1 95.19 103 PRO B C 1
ATOM 2380 O O . PRO B 1 103 ? 5.371 5.074 17.031 1 95.19 103 PRO B O 1
ATOM 2383 N N . GLN B 1 104 ? 5.535 4.262 19.109 1 93.44 104 GLN B N 1
ATOM 2384 C CA . GLN B 1 104 ? 6.992 4.199 19.094 1 93.44 104 GLN B CA 1
ATOM 2385 C C . GLN B 1 104 ? 7.48 2.896 18.469 1 93.44 104 GLN B C 1
ATOM 2387 O O . GLN B 1 104 ? 6.836 1.855 18.609 1 93.44 104 GLN B O 1
ATOM 2392 N N . THR B 1 105 ? 8.516 3.049 17.766 1 89.81 105 THR B N 1
ATOM 2393 C CA . THR B 1 105 ? 9.055 1.868 17.094 1 89.81 105 THR B CA 1
ATOM 2394 C C . THR B 1 105 ? 10.547 1.729 17.391 1 89.81 105 THR B C 1
ATOM 2396 O O . THR B 1 105 ? 11.195 2.678 17.844 1 89.81 105 THR B O 1
ATOM 2399 N N . ARG B 1 106 ? 11.055 0.497 17.172 1 86.38 106 ARG B N 1
ATOM 2400 C CA . ARG B 1 106 ? 12.492 0.259 17.281 1 86.38 106 ARG B CA 1
ATOM 2401 C C . ARG B 1 106 ? 13.195 0.594 15.961 1 86.38 106 ARG B C 1
ATOM 2403 O O . ARG B 1 106 ? 12.734 0.208 14.891 1 86.38 106 ARG B O 1
ATOM 2410 N N . TYR B 1 107 ? 14.273 1.299 16.156 1 79.06 107 TYR B N 1
ATOM 2411 C CA . TYR B 1 107 ? 15.062 1.663 14.984 1 79.06 107 TYR B CA 1
ATOM 2412 C C . TYR B 1 107 ? 15.852 0.465 14.461 1 79.06 107 TYR B C 1
ATOM 2414 O O . TYR B 1 107 ? 16.5 -0.245 15.234 1 79.06 107 TYR B O 1
ATOM 2422 N N . TRP B 1 108 ? 15.68 0.149 13.172 1 74.31 108 TRP B N 1
ATOM 2423 C CA . TRP B 1 108 ? 16.453 -0.902 12.523 1 74.31 108 TRP B CA 1
ATOM 2424 C C . TRP B 1 108 ? 17.609 -0.31 11.711 1 74.31 108 TRP B C 1
ATOM 2426 O O . TRP B 1 108 ? 17.391 0.467 10.781 1 74.31 108 TRP B O 1
ATOM 2436 N N . ASP B 1 109 ? 18.859 -0.659 12.039 1 68 109 ASP B N 1
ATOM 2437 C CA . ASP B 1 109 ? 20.016 -0.035 11.398 1 68 109 ASP B CA 1
ATOM 2438 C C . ASP B 1 109 ? 20.531 -0.895 10.25 1 68 109 ASP B C 1
ATOM 2440 O O . ASP B 1 109 ? 21.625 -0.651 9.734 1 68 109 ASP B O 1
ATOM 2444 N N . GLY B 1 110 ? 19.75 -1.861 9.875 1 65.81 110 GLY B N 1
ATOM 2445 C CA . GLY B 1 110 ? 20.172 -2.785 8.836 1 65.81 110 GLY B CA 1
ATOM 2446 C C . GLY B 1 110 ? 20.703 -4.094 9.383 1 65.81 110 GLY B C 1
ATOM 2447 O O . GLY B 1 110 ? 20.719 -5.105 8.68 1 65.81 110 GLY B O 1
ATOM 2448 N N . THR B 1 111 ? 21.25 -4.059 10.648 1 66.75 111 THR B N 1
ATOM 2449 C CA . THR B 1 111 ? 21.875 -5.238 11.227 1 66.75 111 THR B CA 1
ATOM 2450 C C . THR B 1 111 ? 21.141 -5.684 12.484 1 66.75 111 THR B C 1
ATOM 2452 O O . THR B 1 111 ? 21 -6.883 12.734 1 66.75 111 THR B O 1
ATOM 2455 N N . ALA B 1 112 ? 20.703 -4.703 13.219 1 73.38 112 ALA B N 1
ATOM 2456 C CA . ALA B 1 112 ? 20.031 -5.004 14.477 1 73.38 112 ALA B CA 1
ATOM 2457 C C . ALA B 1 112 ? 19.047 -3.896 14.836 1 73.38 112 ALA B C 1
ATOM 2459 O O . ALA B 1 112 ? 19.141 -2.775 14.336 1 73.38 112 ALA B O 1
ATOM 2460 N N . TYR B 1 113 ? 18.047 -4.32 15.594 1 78.75 113 TYR B N 1
ATOM 2461 C CA . TYR B 1 113 ? 17.125 -3.34 16.156 1 78.75 113 TYR B CA 1
ATOM 2462 C C . TYR B 1 113 ? 17.734 -2.65 17.375 1 78.75 113 TYR B C 1
ATOM 2464 O O . TYR B 1 113 ? 18.391 -3.295 18.188 1 78.75 113 TYR B O 1
ATOM 2472 N N . ALA B 1 114 ? 17.453 -1.288 17.375 1 79.56 114 ALA B N 1
ATOM 2473 C CA . ALA B 1 114 ? 17.812 -0.553 18.594 1 79.56 114 ALA B CA 1
ATOM 2474 C C . ALA B 1 114 ? 17.031 -1.059 19.797 1 79.56 114 ALA B C 1
ATOM 2476 O O . ALA B 1 114 ? 15.93 -1.596 19.641 1 79.56 114 ALA B O 1
ATOM 2477 N N . GLU B 1 115 ? 17.547 -0.998 20.891 1 80.81 115 GLU B N 1
ATOM 2478 C CA . GLU B 1 115 ? 16.906 -1.477 22.109 1 80.81 115 GLU B CA 1
ATOM 2479 C C . GLU B 1 115 ? 15.734 -0.575 22.5 1 80.81 115 GLU B C 1
ATOM 2481 O O . GLU B 1 115 ? 14.68 -1.062 22.906 1 80.81 115 GLU B O 1
ATOM 2486 N N . GLU B 1 116 ? 15.984 0.704 22.328 1 86.62 116 GLU B N 1
ATOM 2487 C CA . GLU B 1 116 ? 14.969 1.644 22.781 1 86.62 116 GLU B CA 1
ATOM 2488 C C . GLU B 1 116 ? 13.969 1.95 21.672 1 86.62 116 GLU B C 1
ATOM 2490 O O . GLU B 1 116 ? 14.344 2.088 20.516 1 86.62 116 GLU B O 1
ATOM 2495 N N . LYS B 1 117 ? 12.719 1.986 22.109 1 91.12 117 LYS B N 1
ATOM 2496 C CA . LYS B 1 117 ? 11.648 2.408 21.219 1 91.12 117 LYS B CA 1
ATOM 2497 C C . LYS B 1 117 ? 11.453 3.922 21.266 1 91.12 117 LYS B C 1
ATOM 2499 O O . LYS B 1 117 ? 11.5 4.527 22.344 1 91.12 117 LYS B O 1
ATOM 2504 N N . LYS B 1 118 ? 11.336 4.477 20.109 1 93 118 LYS B N 1
ATOM 2505 C CA . LYS B 1 118 ? 11.055 5.906 20.047 1 93 118 LYS B CA 1
ATOM 2506 C C . LYS B 1 118 ? 10.375 6.266 18.734 1 93 118 LYS B C 1
ATOM 2508 O O . LYS B 1 118 ? 10.312 5.449 17.812 1 93 118 LYS B O 1
ATOM 2513 N N . ARG B 1 119 ? 9.781 7.402 18.766 1 95.44 119 ARG B N 1
ATOM 2514 C CA . ARG B 1 119 ? 9.328 7.977 17.5 1 95.44 119 ARG B CA 1
ATOM 2515 C C . ARG B 1 119 ? 10.5 8.555 16.719 1 95.44 119 ARG B C 1
ATOM 2517 O O . ARG B 1 119 ? 11.211 9.43 17.203 1 95.44 119 ARG B O 1
ATOM 2524 N N . GLN B 1 120 ? 10.695 8.117 15.523 1 93.19 120 GLN B N 1
ATOM 2525 C CA . GLN B 1 120 ? 11.945 8.305 14.789 1 93.19 120 GLN B CA 1
ATOM 2526 C C . GLN B 1 120 ? 11.969 9.648 14.078 1 93.19 120 GLN B C 1
ATOM 2528 O O . GLN B 1 120 ? 13.039 10.211 13.836 1 93.19 120 GLN B O 1
ATOM 2533 N N . ALA B 1 121 ? 10.797 10.211 13.758 1 96.19 121 ALA B N 1
ATOM 2534 C CA . ALA B 1 121 ? 10.734 11.445 12.984 1 96.19 121 ALA B CA 1
ATOM 2535 C C . ALA B 1 121 ? 10.914 12.664 13.883 1 96.19 121 ALA B C 1
ATOM 2537 O O . ALA B 1 121 ? 10.766 12.578 15.102 1 96.19 121 ALA B O 1
ATOM 2538 N N . ASP B 1 122 ? 11.312 13.75 13.312 1 97.19 122 ASP B N 1
ATOM 2539 C CA . ASP B 1 122 ? 11.422 15.016 14.031 1 97.19 122 ASP B CA 1
ATOM 2540 C C . ASP B 1 122 ? 10.062 15.695 14.164 1 97.19 122 ASP B C 1
ATOM 2542 O O . ASP B 1 122 ? 9.812 16.422 15.125 1 97.19 122 ASP B O 1
ATOM 2546 N N . VAL B 1 123 ? 9.281 15.461 13.172 1 98.06 123 VAL B N 1
ATOM 2547 C CA . VAL B 1 123 ? 7.973 16.109 13.109 1 98.06 123 VAL B CA 1
ATOM 2548 C C . VAL B 1 123 ? 6.945 15.148 12.516 1 98.06 123 VAL B C 1
ATOM 2550 O O . VAL B 1 123 ? 7.27 14.359 11.625 1 98.06 123 VAL B O 1
ATOM 2553 N N . TYR B 1 124 ? 5.77 15.18 13.07 1 98.62 124 TYR B N 1
ATOM 2554 C CA . TYR B 1 124 ? 4.609 14.516 12.484 1 98.62 124 TYR B CA 1
ATOM 2555 C C . TYR B 1 124 ? 3.717 15.516 11.758 1 98.62 124 TYR B C 1
ATOM 2557 O O . TYR B 1 124 ? 3.457 16.609 12.266 1 98.62 124 TYR B O 1
ATOM 2565 N N . VAL B 1 125 ? 3.34 15.188 10.586 1 98.69 125 VAL B N 1
ATOM 2566 C CA . VAL B 1 125 ? 2.303 15.938 9.883 1 98.69 125 VAL B CA 1
ATOM 2567 C C . VAL B 1 125 ? 1.032 15.102 9.781 1 98.69 125 VAL B C 1
ATOM 2569 O O . VAL B 1 125 ? 1.014 14.07 9.109 1 98.69 125 VAL B O 1
ATOM 2572 N N . PHE B 1 126 ? 0.025 15.523 10.484 1 98.81 126 PHE B N 1
ATOM 2573 C CA . PHE B 1 126 ? -1.278 14.875 10.445 1 98.81 126 PHE B CA 1
ATOM 2574 C C . PHE B 1 126 ? -2.16 15.492 9.367 1 98.81 126 PHE B C 1
ATOM 2576 O O . PHE B 1 126 ? -2.506 16.672 9.43 1 98.81 126 PHE B O 1
ATOM 2583 N N . CYS B 1 127 ? -2.488 14.688 8.375 1 98.69 127 CYS B N 1
ATOM 2584 C CA . CYS B 1 127 ? -3.281 15.117 7.23 1 98.69 127 CYS B CA 1
ATOM 2585 C C . CYS B 1 127 ? -4.719 14.633 7.348 1 98.69 127 CYS B C 1
ATOM 2587 O O . CYS B 1 127 ? -4.969 13.43 7.434 1 98.69 127 CYS B O 1
ATOM 2589 N N . VAL B 1 128 ? -5.652 15.547 7.32 1 98.5 128 VAL B N 1
ATOM 2590 C CA . VAL B 1 128 ? -7.059 15.18 7.434 1 98.5 128 VAL B CA 1
ATOM 2591 C C . VAL B 1 128 ? -7.801 15.586 6.16 1 98.5 128 VAL B C 1
ATOM 2593 O O . VAL B 1 128 ? -7.859 16.781 5.82 1 98.5 128 VAL B O 1
ATOM 2596 N N . LEU B 1 129 ? -8.258 14.648 5.387 1 98.12 129 LEU B N 1
ATOM 2597 C CA . LEU B 1 129 ? -9.258 14.953 4.375 1 98.12 129 LEU B CA 1
ATOM 2598 C C . LEU B 1 129 ? -10.594 15.297 5.02 1 98.12 129 LEU B C 1
ATOM 2600 O O . LEU B 1 129 ? -11.391 14.406 5.328 1 98.12 129 LEU B O 1
ATOM 2604 N N . LYS B 1 130 ? -10.852 16.5 5.164 1 97.56 130 LYS B N 1
ATOM 2605 C CA . LYS B 1 130 ? -11.859 17 6.102 1 97.56 130 LYS B CA 1
ATOM 2606 C C . LYS B 1 130 ? -13.219 17.125 5.426 1 97.56 130 LYS B C 1
ATOM 2608 O O . LYS B 1 130 ? -14.227 17.391 6.09 1 97.56 130 LYS B O 1
ATOM 2613 N N . HIS B 1 131 ? -13.266 16.984 4.105 1 96.19 131 HIS B N 1
ATOM 2614 C CA . HIS B 1 131 ? -14.508 17.156 3.355 1 96.19 131 HIS B CA 1
ATOM 2615 C C . HIS B 1 131 ? -15.547 16.109 3.777 1 96.19 131 HIS B C 1
ATOM 2617 O O . HIS B 1 131 ? -15.227 14.938 3.939 1 96.19 131 HIS B O 1
ATOM 2623 N N . ARG B 1 132 ? -16.844 16.5 3.922 1 96 132 ARG B N 1
ATOM 2624 C CA . ARG B 1 132 ? -17.844 15.625 4.535 1 96 132 ARG B CA 1
ATOM 2625 C C . ARG B 1 132 ? -18.984 15.328 3.57 1 96 132 ARG B C 1
ATOM 2627 O O . ARG B 1 132 ? -20.016 14.805 3.975 1 96 132 ARG B O 1
ATOM 2634 N N . ASP B 1 133 ? -18.828 15.68 2.316 1 94.75 133 ASP B N 1
ATOM 2635 C CA . ASP B 1 133 ? -19.812 15.367 1.295 1 94.75 133 ASP B CA 1
ATOM 2636 C C . ASP B 1 133 ? -19.297 14.297 0.334 1 94.75 133 ASP B C 1
ATOM 2638 O O . ASP B 1 133 ? -18.359 14.547 -0.436 1 94.75 133 ASP B O 1
ATOM 2642 N N . GLN B 1 134 ? -19.906 13.18 0.362 1 92.25 134 GLN B N 1
ATOM 2643 C CA . GLN B 1 134 ? -19.453 12.047 -0.451 1 92.25 134 GLN B CA 1
ATOM 2644 C C . GLN B 1 134 ? -19.531 12.383 -1.938 1 92.25 134 GLN B C 1
ATOM 2646 O O . GLN B 1 134 ? -18.719 11.898 -2.729 1 92.25 134 GLN B O 1
ATOM 2651 N N . LYS B 1 135 ? -20.5 13.141 -2.291 1 92.25 135 LYS B N 1
ATOM 2652 C CA . LYS B 1 135 ? -20.734 13.422 -3.703 1 92.25 135 LYS B CA 1
ATOM 2653 C C . LYS B 1 135 ? -19.641 14.305 -4.285 1 92.25 135 LYS B C 1
ATOM 2655 O O . LYS B 1 135 ? -19.344 14.234 -5.484 1 92.25 135 LYS B O 1
ATOM 2660 N N . THR B 1 136 ? -18.969 15.094 -3.428 1 95.31 136 THR B N 1
ATOM 2661 C CA . THR B 1 136 ? -18.047 16.094 -3.953 1 95.31 136 THR B CA 1
ATOM 2662 C C . THR B 1 136 ? -16.641 15.852 -3.408 1 95.31 136 THR B C 1
ATOM 2664 O O . THR B 1 136 ? -15.734 16.656 -3.635 1 95.31 136 THR B O 1
ATOM 2667 N N . ILE B 1 137 ? -16.5 14.797 -2.697 1 95.69 137 ILE B N 1
ATOM 2668 C CA . ILE B 1 137 ? -15.188 14.523 -2.125 1 95.69 137 ILE B CA 1
ATOM 2669 C C . ILE B 1 137 ? -14.18 14.281 -3.244 1 95.69 137 ILE B C 1
ATOM 2671 O O . ILE B 1 137 ? -14.453 13.531 -4.188 1 95.69 137 ILE B O 1
ATOM 2675 N N . ASN B 1 138 ? -13.062 15.031 -3.201 1 96 138 ASN B N 1
ATOM 2676 C CA . ASN B 1 138 ? -11.969 14.961 -4.164 1 96 138 ASN B CA 1
ATOM 2677 C C . ASN B 1 138 ? -10.609 15.102 -3.484 1 96 138 ASN B C 1
ATOM 2679 O O . ASN B 1 138 ? -10.125 16.219 -3.287 1 96 138 ASN B O 1
ATOM 2683 N N . PRO B 1 139 ? -9.938 13.953 -3.24 1 97 139 PRO B N 1
ATOM 2684 C CA . PRO B 1 139 ? -8.656 14 -2.543 1 97 139 PRO B CA 1
ATOM 2685 C C . PRO B 1 139 ? -7.594 14.781 -3.318 1 97 139 PRO B C 1
ATOM 2687 O O . PRO B 1 139 ? -6.543 15.117 -2.766 1 97 139 PRO B O 1
ATOM 2690 N N . LEU B 1 140 ? -7.836 15.102 -4.574 1 97.69 140 LEU B N 1
ATOM 2691 C CA . LEU B 1 140 ? -6.887 15.891 -5.355 1 97.69 140 LEU B CA 1
ATOM 2692 C C . LEU B 1 140 ? -7.129 17.375 -5.16 1 97.69 140 LEU B C 1
ATOM 2694 O O . LEU B 1 140 ? -6.336 18.203 -5.617 1 97.69 140 LEU B O 1
ATOM 2698 N N . ASP B 1 141 ? -8.188 17.719 -4.5 1 97.88 141 ASP B N 1
ATOM 2699 C CA . ASP B 1 141 ? -8.492 19.109 -4.156 1 97.88 141 ASP B CA 1
ATOM 2700 C C . ASP B 1 141 ? -7.895 19.484 -2.801 1 97.88 141 ASP B C 1
ATOM 2702 O O . ASP B 1 141 ? -8.43 19.094 -1.758 1 97.88 141 ASP B O 1
ATOM 2706 N N . LEU B 1 142 ? -6.922 20.312 -2.834 1 98 142 LEU B N 1
ATOM 2707 C CA . LEU B 1 142 ? -6.152 20.578 -1.623 1 98 142 LEU B CA 1
ATOM 2708 C C . LEU B 1 142 ? -6.965 21.422 -0.64 1 98 142 LEU B C 1
ATOM 2710 O O . LEU B 1 142 ? -6.648 21.469 0.551 1 98 142 LEU B O 1
ATOM 2714 N N . SER B 1 143 ? -7.98 22.094 -1.161 1 97.69 143 SER B N 1
ATOM 2715 C CA . SER B 1 143 ? -8.836 22.859 -0.264 1 97.69 143 SER B CA 1
ATOM 2716 C C . SER B 1 143 ? -9.641 21.953 0.652 1 97.69 143 SER B C 1
ATOM 2718 O O . SER B 1 143 ? -10.211 22.406 1.646 1 97.69 143 SER B O 1
ATOM 2720 N N . GLN B 1 144 ? -9.672 20.703 0.341 1 98.38 144 GLN B N 1
ATOM 2721 C CA . GLN B 1 144 ? -10.445 19.75 1.14 1 98.38 144 GLN B CA 1
ATOM 2722 C C . GLN B 1 144 ? -9.578 19.109 2.221 1 98.38 144 GLN B C 1
ATOM 2724 O O . GLN B 1 144 ? -10.031 18.219 2.932 1 98.38 144 GLN B O 1
ATOM 2729 N N . TRP B 1 145 ? -8.359 19.562 2.357 1 98.38 145 TRP B N 1
ATOM 2730 C CA . TRP B 1 145 ? -7.434 19.016 3.338 1 98.38 145 TRP B CA 1
ATOM 2731 C C . TRP B 1 145 ? -7.156 20.016 4.453 1 98.38 145 TRP B C 1
ATOM 2733 O O . TRP B 1 145 ? -7.238 21.234 4.238 1 98.38 145 TRP B O 1
ATOM 2743 N N . ALA B 1 146 ? -6.867 19.5 5.598 1 98.62 146 ALA B N 1
ATOM 2744 C CA . ALA B 1 146 ? -6.266 20.234 6.711 1 98.62 146 ALA B CA 1
ATOM 2745 C C . ALA B 1 146 ? -5.02 19.516 7.23 1 98.62 146 ALA B C 1
ATOM 2747 O O . ALA B 1 146 ? -4.977 18.281 7.273 1 98.62 146 ALA B O 1
ATOM 2748 N N . PHE B 1 147 ? -4.062 20.297 7.621 1 98.81 147 PHE B N 1
ATOM 2749 C CA . PHE B 1 147 ? -2.789 19.734 8.047 1 98.81 147 PHE B CA 1
ATOM 2750 C C . PHE B 1 147 ? -2.41 20.234 9.438 1 98.81 147 PHE B C 1
ATOM 2752 O O . PHE B 1 147 ? -2.654 21.391 9.773 1 98.81 147 PHE B O 1
ATOM 2759 N N . TYR B 1 148 ? -1.829 19.375 10.203 1 98.75 148 TYR B N 1
ATOM 2760 C CA . TYR B 1 148 ? -1.338 19.688 11.547 1 98.75 148 TYR B CA 1
ATOM 2761 C C . TYR B 1 148 ? 0.102 19.219 11.719 1 98.75 148 TYR B C 1
ATOM 2763 O O . TYR B 1 148 ? 0.384 18.016 11.648 1 98.75 148 TYR B O 1
ATOM 2771 N N . ALA B 1 149 ? 0.979 20.156 11.922 1 98.62 149 ALA B N 1
ATOM 2772 C CA . ALA B 1 149 ? 2.381 19.812 12.148 1 98.62 149 ALA B CA 1
ATOM 2773 C C . ALA B 1 149 ? 2.717 19.859 13.641 1 98.62 149 ALA B C 1
ATOM 2775 O O . ALA B 1 149 ? 2.496 20.859 14.305 1 98.62 149 ALA B O 1
ATOM 2776 N N . VAL B 1 150 ? 3.217 18.719 14.125 1 98.5 150 VAL B N 1
ATOM 2777 C CA . VAL B 1 150 ? 3.535 18.641 15.547 1 98.5 150 VAL B CA 1
ATOM 2778 C C . VAL B 1 150 ? 4.934 18.062 15.727 1 98.5 150 VAL B C 1
ATOM 2780 O O . VAL B 1 150 ? 5.258 17.016 15.164 1 98.5 150 VAL B O 1
ATOM 2783 N N . ALA B 1 151 ? 5.715 18.734 16.531 1 98.25 151 ALA B N 1
ATOM 2784 C CA . ALA B 1 151 ? 7.039 18.203 16.844 1 98.25 151 ALA B CA 1
ATOM 2785 C C . ALA B 1 151 ? 6.938 16.891 17.625 1 98.25 151 ALA B C 1
ATOM 2787 O O . ALA B 1 151 ? 6.09 16.75 18.516 1 98.25 151 ALA B O 1
ATOM 2788 N N . THR B 1 152 ? 7.832 16 17.281 1 97.81 152 THR B N 1
ATOM 2789 C CA . THR B 1 152 ? 7.855 14.734 18 1 97.81 152 THR B CA 1
ATOM 2790 C C . THR B 1 152 ? 8.109 14.945 19.484 1 97.81 152 THR B C 1
ATOM 2792 O O . THR B 1 152 ? 7.52 14.258 20.328 1 97.81 152 THR B O 1
ATOM 2795 N N . GLU B 1 153 ? 8.898 15.859 19.797 1 96.81 153 GLU B N 1
ATOM 2796 C CA . GLU B 1 153 ? 9.172 16.172 21.203 1 96.81 153 GLU B CA 1
ATOM 2797 C C . GLU B 1 153 ? 7.887 16.531 21.938 1 96.81 153 GLU B C 1
ATOM 2799 O O . GLU B 1 153 ? 7.691 16.109 23.078 1 96.81 153 GLU B O 1
ATOM 2804 N N . LYS B 1 154 ? 7.105 17.312 21.281 1 97.06 154 LYS B N 1
ATOM 2805 C CA . LYS B 1 154 ? 5.828 17.703 21.875 1 97.06 154 LYS B CA 1
ATOM 2806 C C . LYS B 1 154 ? 4.906 16.484 22.031 1 97.06 154 LYS B C 1
ATOM 2808 O O . LYS B 1 154 ? 4.23 16.344 23.047 1 97.06 154 LYS B O 1
ATOM 2813 N N . LEU B 1 155 ? 4.828 15.617 21.031 1 97.31 155 LEU B N 1
ATOM 2814 C CA . LEU B 1 155 ? 4.043 14.391 21.109 1 97.31 155 LEU B CA 1
ATOM 2815 C C . LEU B 1 155 ? 4.488 13.531 22.297 1 97.31 155 LEU B C 1
ATOM 2817 O O . LEU B 1 155 ? 3.656 13.016 23.031 1 97.31 155 LEU B O 1
ATOM 2821 N N . ASP B 1 156 ? 5.758 13.461 22.438 1 97.12 156 ASP B N 1
ATOM 2822 C CA . ASP B 1 156 ? 6.32 12.625 23.484 1 97.12 156 ASP B CA 1
ATOM 2823 C C . ASP B 1 156 ? 5.984 13.18 24.875 1 97.12 156 ASP B C 1
ATOM 2825 O O . ASP B 1 156 ? 5.613 12.43 25.781 1 97.12 156 ASP B O 1
ATOM 2829 N N . LYS B 1 157 ? 6.168 14.445 24.969 1 97 157 LYS B N 1
ATOM 2830 C CA . LYS B 1 157 ? 5.871 15.094 26.25 1 97 157 LYS B CA 1
ATOM 2831 C C . LYS B 1 157 ? 4.395 14.961 26.594 1 97 157 LYS B C 1
ATOM 2833 O O . LYS B 1 157 ? 4.047 14.75 27.766 1 97 157 LYS B O 1
ATOM 2838 N N . THR B 1 158 ? 3.58 15.039 25.609 1 97.62 158 THR B N 1
ATOM 2839 C CA . THR B 1 158 ? 2.141 15.117 25.828 1 97.62 158 THR B CA 1
ATOM 2840 C C . THR B 1 158 ? 1.543 13.719 25.969 1 97.62 158 THR B C 1
ATOM 2842 O O . THR B 1 158 ? 0.662 13.492 26.797 1 97.62 158 THR B O 1
ATOM 2845 N N . PHE B 1 159 ? 2.041 12.695 25.156 1 97.44 159 PHE B N 1
ATOM 2846 C CA . PHE B 1 159 ? 1.315 11.43 25.062 1 97.44 159 PHE B CA 1
ATOM 2847 C C . PHE B 1 159 ? 2.197 10.266 25.484 1 97.44 159 PHE B C 1
ATOM 2849 O O . PHE B 1 159 ? 1.723 9.133 25.609 1 97.44 159 PHE B O 1
ATOM 2856 N N . GLY B 1 160 ? 3.412 10.492 25.688 1 95.81 160 GLY B N 1
ATOM 2857 C CA . GLY B 1 160 ? 4.309 9.422 26.109 1 95.81 160 GLY B CA 1
ATOM 2858 C C . GLY B 1 160 ? 4.297 8.234 25.172 1 95.81 160 GLY B C 1
ATOM 2859 O O . GLY B 1 160 ? 4.547 8.383 23.969 1 95.81 160 GLY B O 1
ATOM 2860 N N . ASN B 1 161 ? 3.826 7.102 25.688 1 94.75 161 ASN B N 1
ATOM 2861 C CA . ASN B 1 161 ? 3.895 5.883 24.891 1 94.75 161 ASN B CA 1
ATOM 2862 C C . ASN B 1 161 ? 2.551 5.555 24.25 1 94.75 161 ASN B C 1
ATOM 2864 O O . ASN B 1 161 ? 2.375 4.473 23.672 1 94.75 161 ASN B O 1
ATOM 2868 N N . GLN B 1 162 ? 1.716 6.5 24.375 1 95.88 162 GLN B N 1
ATOM 2869 C CA . GLN B 1 162 ? 0.411 6.289 23.75 1 95.88 162 GLN B CA 1
ATOM 2870 C C . GLN B 1 162 ? 0.552 5.953 22.266 1 95.88 162 GLN B C 1
ATOM 2872 O O . GLN B 1 162 ? 1.36 6.559 21.562 1 95.88 162 GLN B O 1
ATOM 2877 N N . LYS B 1 163 ? -0.288 5.062 21.734 1 97 163 LYS B N 1
ATOM 2878 C CA . LYS B 1 163 ? -0.109 4.543 20.391 1 97 163 LYS B CA 1
ATOM 2879 C C . LYS B 1 163 ? -1.079 5.207 19.406 1 97 163 LYS B C 1
ATOM 2881 O O . LYS B 1 163 ? -0.895 5.129 18.188 1 97 163 LYS B O 1
ATOM 2886 N N . THR B 1 164 ? -2.16 5.777 19.969 1 97.75 164 THR B N 1
ATOM 2887 C CA . THR B 1 164 ? -3.182 6.387 19.125 1 97.75 164 THR B CA 1
ATOM 2888 C C . THR B 1 164 ? -3.637 7.723 19.703 1 97.75 164 THR B C 1
ATOM 2890 O O . THR B 1 164 ? -3.549 7.945 20.906 1 97.75 164 THR B O 1
ATOM 2893 N N . VAL B 1 165 ? -4.031 8.602 18.875 1 97.62 165 VAL B N 1
ATOM 2894 C CA . VAL B 1 165 ? -4.562 9.883 19.328 1 97.62 165 VAL B CA 1
ATOM 2895 C C . VAL B 1 165 ? -5.648 10.367 18.375 1 97.62 165 VAL B C 1
ATOM 2897 O O . VAL B 1 165 ? -5.523 10.227 17.156 1 97.62 165 VAL B O 1
ATOM 2900 N N . CYS B 1 166 ? -6.691 10.852 18.922 1 97.88 166 CYS B N 1
ATOM 2901 C CA . CYS B 1 166 ? -7.727 11.469 18.094 1 97.88 166 CYS B CA 1
ATOM 2902 C C . CYS B 1 166 ? -7.406 12.938 17.844 1 97.88 166 CYS B C 1
ATOM 2904 O O . CYS B 1 166 ? -6.672 13.562 18.609 1 97.88 166 CYS B O 1
ATOM 2906 N N . LEU B 1 167 ? -8.008 13.484 16.859 1 97.75 167 LEU B N 1
ATOM 2907 C CA . LEU B 1 167 ? -7.707 14.844 16.406 1 97.75 167 LEU B CA 1
ATOM 2908 C C . LEU B 1 167 ? -8.016 15.859 17.5 1 97.75 167 LEU B C 1
ATOM 2910 O O . LEU B 1 167 ? -7.227 16.781 17.75 1 97.75 167 LEU B O 1
ATOM 2914 N N . ASN B 1 168 ? -9.148 15.711 18.125 1 97 168 ASN B N 1
ATOM 2915 C CA . ASN B 1 168 ? -9.539 16.688 19.141 1 97 168 ASN B CA 1
ATOM 2916 C C . ASN B 1 168 ? -8.516 16.75 20.281 1 97 168 ASN B C 1
ATOM 2918 O O . ASN B 1 168 ? -8.164 17.844 20.734 1 97 168 ASN B O 1
ATOM 2922 N N . ARG B 1 169 ? -8.039 15.633 20.672 1 97.12 169 ARG B N 1
ATOM 2923 C CA . ARG B 1 169 ? -7.039 15.594 21.734 1 97.12 169 ARG B CA 1
ATOM 2924 C C . ARG B 1 169 ? -5.699 16.125 21.234 1 97.12 169 ARG B C 1
ATOM 2926 O O . ARG B 1 169 ? -5.012 16.859 21.969 1 97.12 169 ARG B O 1
ATOM 2933 N N . LEU B 1 170 ? -5.336 15.75 20.078 1 98 170 LEU B N 1
ATOM 2934 C CA . LEU B 1 170 ? -4.09 16.219 19.484 1 98 170 LEU B CA 1
ATOM 2935 C C . LEU B 1 170 ? -4.043 17.75 19.469 1 98 170 LEU B C 1
ATOM 2937 O O . LEU B 1 170 ? -3.062 18.344 19.906 1 98 170 LEU B O 1
ATOM 2941 N N . THR B 1 171 ? -5.113 18.328 18.953 1 97.75 171 THR B N 1
ATOM 2942 C CA . THR B 1 171 ? -5.148 19.766 18.797 1 97.75 171 THR B CA 1
ATOM 2943 C C . THR B 1 171 ? -5.211 20.469 20.156 1 97.75 171 THR B C 1
ATOM 2945 O O . THR B 1 171 ? -4.527 21.469 20.375 1 97.75 171 THR B O 1
ATOM 2948 N N . ALA B 1 172 ? -5.949 19.922 21.031 1 97.5 172 ALA B N 1
ATOM 2949 C CA . ALA B 1 172 ? -6.137 20.547 22.328 1 97.5 172 ALA B CA 1
ATOM 2950 C C . ALA B 1 172 ? -4.863 20.453 23.172 1 97.5 172 ALA B C 1
ATOM 2952 O O . ALA B 1 172 ? -4.395 21.453 23.719 1 97.5 172 ALA B O 1
ATOM 2953 N N . LEU B 1 173 ? -4.273 19.312 23.219 1 97.5 173 LEU B N 1
ATOM 2954 C CA . LEU B 1 173 ? -3.18 19.062 24.156 1 97.5 173 LEU B CA 1
ATOM 2955 C C . LEU B 1 173 ? -1.852 19.531 23.578 1 97.5 173 LEU B C 1
ATOM 2957 O O . LEU B 1 173 ? -0.957 19.953 24.328 1 97.5 173 LEU B O 1
ATOM 2961 N N . CYS B 1 174 ? -1.734 19.516 22.344 1 96.94 174 CYS B N 1
ATOM 2962 C CA . CYS B 1 174 ? -0.503 19.984 21.719 1 96.94 174 CYS B CA 1
ATOM 2963 C C . CYS B 1 174 ? -0.623 21.438 21.297 1 96.94 174 CYS B C 1
ATOM 2965 O O . CYS B 1 174 ? 0.345 22.031 20.828 1 96.94 174 CYS B O 1
ATOM 2967 N N . ASN B 1 175 ? -1.763 22 21.438 1 95.81 175 ASN B N 1
ATOM 2968 C CA . ASN B 1 175 ? -2.012 23.375 21.047 1 95.81 175 ASN B CA 1
ATOM 2969 C C . ASN B 1 175 ? -1.582 23.656 19.609 1 95.81 175 ASN B C 1
ATOM 2971 O O . ASN B 1 175 ? -0.793 24.562 19.359 1 95.81 175 ASN B O 1
ATOM 2975 N N . VAL B 1 176 ? -2.059 22.859 18.75 1 96.75 176 VAL B N 1
ATOM 2976 C CA . VAL B 1 176 ? -1.733 23 17.328 1 96.75 176 VAL B CA 1
ATOM 2977 C C . VAL B 1 176 ? -2.994 23.344 16.547 1 96.75 176 VAL B C 1
ATOM 2979 O O . VAL B 1 176 ? -4.078 22.828 16.828 1 96.75 176 VAL B O 1
ATOM 2982 N N . MET B 1 177 ? -2.875 24.25 15.617 1 96.62 177 MET B N 1
ATOM 2983 C CA . MET B 1 177 ? -3.965 24.656 14.734 1 96.62 177 MET B CA 1
ATOM 2984 C C . MET B 1 177 ? -3.76 24.125 13.328 1 96.62 177 MET B C 1
ATOM 2986 O O . MET B 1 177 ? -2.623 23.891 12.898 1 96.62 177 MET B O 1
ATOM 2990 N N . PRO B 1 178 ? -4.867 23.906 12.633 1 98.12 178 PRO B N 1
ATOM 2991 C CA . PRO B 1 178 ? -4.723 23.438 11.258 1 98.12 178 PRO B CA 1
ATOM 2992 C C . PRO B 1 178 ? -4.156 24.516 10.328 1 98.12 178 PRO B C 1
ATOM 2994 O O . PRO B 1 178 ? -4.352 25.703 10.562 1 98.12 178 PRO B O 1
ATOM 2997 N N . CYS B 1 179 ? -3.479 24.078 9.336 1 97.94 179 CYS B N 1
ATOM 2998 C CA . CYS B 1 179 ? -3.059 24.984 8.266 1 97.94 179 CYS B CA 1
ATOM 2999 C C . CYS B 1 179 ? -3.4 24.391 6.895 1 97.94 179 CYS B C 1
ATOM 3001 O O . CYS B 1 179 ? -3.748 23.219 6.789 1 97.94 179 CYS B O 1
ATOM 3003 N N . ASP B 1 180 ? -3.436 25.281 5.918 1 97.56 180 ASP B N 1
ATOM 3004 C CA . ASP B 1 180 ? -3.678 24.828 4.551 1 97.56 180 ASP B CA 1
ATOM 3005 C C . ASP B 1 180 ? -2.367 24.469 3.852 1 97.56 180 ASP B C 1
ATOM 3007 O O . ASP B 1 180 ? -1.296 24.531 4.457 1 97.56 180 ASP B O 1
ATOM 3011 N N . TYR B 1 181 ? -2.492 23.969 2.699 1 97.5 181 TYR B N 1
ATOM 3012 C CA . TYR B 1 181 ? -1.355 23.516 1.908 1 97.5 181 TYR B CA 1
ATOM 3013 C C . TYR B 1 181 ? -0.311 24.609 1.769 1 97.5 181 TYR B C 1
ATOM 3015 O O . TYR B 1 181 ? 0.889 24.359 1.906 1 97.5 181 TYR B O 1
ATOM 3023 N N . ALA B 1 182 ? -0.702 25.812 1.531 1 96.44 182 ALA B N 1
ATOM 3024 C CA . ALA B 1 182 ? 0.208 26.938 1.275 1 96.44 182 ALA B CA 1
ATOM 3025 C C . ALA B 1 182 ? 1.064 27.234 2.502 1 96.44 182 ALA B C 1
ATOM 3027 O O . ALA B 1 182 ? 2.211 27.672 2.373 1 96.44 182 ALA B O 1
ATOM 3028 N N . ALA B 1 183 ? 0.56 26.953 3.666 1 97.62 183 ALA B N 1
ATOM 3029 C CA . ALA B 1 183 ? 1.243 27.297 4.914 1 97.62 183 ALA B CA 1
ATOM 3030 C C . ALA B 1 183 ? 2.002 26.094 5.465 1 97.62 183 ALA B C 1
ATOM 3032 O O . ALA B 1 183 ? 2.688 26.188 6.484 1 97.62 183 ALA B O 1
ATOM 3033 N N . LEU B 1 184 ? 1.896 25 4.832 1 97.75 184 LEU B N 1
ATOM 3034 C CA . LEU B 1 184 ? 2.352 23.734 5.395 1 97.75 184 LEU B CA 1
ATOM 3035 C C . LEU B 1 184 ? 3.861 23.75 5.598 1 97.75 184 LEU B C 1
ATOM 3037 O O . LEU B 1 184 ? 4.352 23.328 6.648 1 97.75 184 LEU B O 1
ATOM 3041 N N . ARG B 1 185 ? 4.578 24.25 4.633 1 97.06 185 ARG B N 1
ATOM 3042 C CA . ARG B 1 185 ? 6.035 24.297 4.746 1 97.06 185 ARG B CA 1
ATOM 3043 C C . ARG B 1 185 ? 6.461 25.078 5.984 1 97.06 185 ARG B C 1
ATOM 3045 O O . ARG B 1 185 ? 7.285 24.609 6.77 1 97.06 185 ARG B O 1
ATOM 3052 N N . ASN B 1 186 ? 5.879 26.188 6.16 1 97.31 186 ASN B N 1
ATOM 3053 C CA . ASN B 1 186 ? 6.203 27.031 7.309 1 97.31 186 ASN B CA 1
ATOM 3054 C C . ASN B 1 186 ? 5.785 26.375 8.617 1 97.31 186 ASN B C 1
ATOM 3056 O O . ASN B 1 186 ? 6.48 26.5 9.633 1 97.31 186 ASN B O 1
ATOM 3060 N N . ALA B 1 187 ? 4.656 25.734 8.586 1 97.75 187 ALA B N 1
ATOM 3061 C CA . ALA B 1 187 ? 4.172 25.062 9.789 1 97.75 187 ALA B CA 1
ATOM 3062 C C . ALA B 1 187 ? 5.141 23.984 10.234 1 97.75 187 ALA B C 1
ATOM 3064 O O . ALA B 1 187 ? 5.418 23.844 11.43 1 97.75 187 ALA B O 1
ATOM 3065 N N . VAL B 1 188 ? 5.668 23.234 9.289 1 97.69 188 VAL B N 1
ATOM 3066 C CA . VAL B 1 188 ? 6.594 22.156 9.594 1 97.69 188 VAL B CA 1
ATOM 3067 C C . VAL B 1 188 ? 7.895 22.719 10.148 1 97.69 188 VAL B C 1
ATOM 3069 O O . VAL B 1 188 ? 8.422 22.219 11.148 1 97.69 188 VAL B O 1
ATOM 3072 N N . ARG B 1 189 ? 8.383 23.766 9.555 1 96.12 189 ARG B N 1
ATOM 3073 C CA . ARG B 1 189 ? 9.617 24.391 10.008 1 96.12 189 ARG B CA 1
ATOM 3074 C C . ARG B 1 189 ? 9.445 24.984 11.406 1 96.12 189 ARG B C 1
ATOM 3076 O O . ARG B 1 189 ? 10.328 24.844 12.258 1 96.12 189 ARG B O 1
ATOM 3083 N N . ALA B 1 190 ? 8.328 25.578 11.594 1 96 190 ALA B N 1
ATOM 3084 C CA . ALA B 1 190 ? 8.039 26.203 12.883 1 96 190 ALA B CA 1
ATOM 3085 C C . ALA B 1 190 ? 7.934 25.156 13.984 1 96 190 ALA B C 1
ATOM 3087 O O . ALA B 1 190 ? 8.258 25.422 15.141 1 96 190 ALA B O 1
ATOM 3088 N N . ALA B 1 191 ? 7.484 23.984 13.625 1 95.06 191 ALA B N 1
ATOM 3089 C CA . ALA B 1 191 ? 7.297 22.922 14.609 1 95.06 191 ALA B CA 1
ATOM 3090 C C . ALA B 1 191 ? 8.633 22.453 15.18 1 95.06 191 ALA B C 1
ATOM 3092 O O . ALA B 1 191 ? 8.703 22 16.328 1 95.06 191 ALA B O 1
ATOM 3093 N N . VAL B 1 192 ? 9.719 22.562 14.438 1 91.75 192 VAL B N 1
ATOM 3094 C CA . VAL B 1 192 ? 10.992 22.031 14.883 1 91.75 192 VAL B CA 1
ATOM 3095 C C . VAL B 1 192 ? 11.875 23.156 15.406 1 91.75 192 VAL B C 1
ATOM 3097 O O . VAL B 1 192 ? 12.992 22.922 15.883 1 91.75 192 VAL B O 1
ATOM 3100 N N . GLU B 1 193 ? 11.586 24.359 15.164 1 85.38 193 GLU B N 1
ATOM 3101 C CA . GLU B 1 193 ? 12.336 25.484 15.719 1 85.38 193 GLU B CA 1
ATOM 3102 C C . GLU B 1 193 ? 12.039 25.672 17.203 1 85.38 193 GLU B C 1
ATOM 3104 O O . GLU B 1 193 ? 11.125 25.031 17.75 1 85.38 193 GLU B O 1
#

InterPro domains:
  IPR059574 Bacteriophage T4 endonuclease IV [PF26887] (36-159)

Organism: NCBI:txid44742

Nearest PDB structures (foldseek):
  8q5n-assembly1_B  TM=6.276E-01  e=3.845E-05  Nitrolancea hollandica
  8rpx-assembly2_C  TM=6.098E-01  e=3.006E-05  Nitrolancea hollandica
  8rpx-assembly2_D  TM=5.950E-01  e=1.905E-04  Nitrolancea hollandica
  8q5m-assembly2_C  TM=5.541E-01  e=1.584E-04  Escherichia coli
  8q5n-assembly1_B  TM=6.275E-01  e=4.357E-05  Nitrolancea hollandica

Foldseek 3Di:
DPPDDDDDDFADDFQDWDDPDPPIDTNVNVCCVPAVFCQADPNVQVVQLQLLCVLQVFDDGDWDDDDLAGTAHPVGFGEHEWEDEQDHPDDDPGGDFAKTFQAWDWDDPPPDTDPDTARDGQKYKYKYQYDDDPVPRDSVDQVSIWIWIAGSVLVCVQPNRDGMDTPVCCCVRSVIDIDGSNCSNVNNVVNND/DPPDDDDDDFADDFQDWDDPDPPIDTNVNVCCVPAVFCQADPNVQVVQLQLLCVLQVFDDGDWDDDDLAGTAHPVGFGEHEWEDEQDHPDDDPGGDFAKTFQAWDWDDPPPDTDPDTARDGQKYKYKYQYDDDPVPRDSVDQVSIWIWIAGRVLVCVQPNRDGMDTPVCCCVRSVIDIDGSNCSNVNNVVNND

Secondary structure (DSSP, 8-state):
--SBPPPPPPPP-S--B-BT-SS--BHHHHHHHHH---SSHHHHHHHHHHHHHHHHT---SS---SSSSSEE-TT--EEEEEEEES--SS-BSSPPP-EEE---EEEE-SS-EEEEEE---SEEEEEEE----TTT--TTBGGGEEEEEEEHHHHHHHHTT--EEEHHHHHHHHT---B-HHHHHHHHHHHH-/--SBPPPPPPPP-S--B-BT-SS--BHHHHHHHHH---SSHHHHHHHHHHHHHHHHT---SS---SSSSSEE-TT--EEEEEEEES--SS-BSSPPP-EEE---EEEE-SS-EEEEEE---SEEEEEEE----TTT--TTBGGGEEEEEEEHHHHHHHHTT--EEEHHHHHHHHT---B-HHHHHHHHHHHH-

Radius of gyration: 21.73 Å; Cα contacts (8 Å, |Δi|>4): 775; chains: 2; bounding box: 60×59×52 Å